Protein AF-0000000081546969 (afdb_homodimer)

Foldseek 3Di:
DPDQFQFDPALVCQVVQADPLAAEEEACLVLLQVLLVVQKQKKKWKAQQPPRDIDIGRDPCQVFHDDPVHGDHPQVVVLVVQVVVCVVVVHDGDGDDPVRMDMGMDMDGHDLVSSLVSSCCLVCVVCVLSVHDLLRYEYEAEDEAAPQQVQFAQDGWQNVVVPDDGRPCSVVSVVSCCVVRVYDYDYRHGSQLVLLQQFLVQQVVCVVPVHGSYAYEDLDQLSQQHAGWYHDQDADPVGHRPRSGIGGHDQAQWDWDADPVGAIHIGYNLVLLLCLQQNDVSGPQHLQCVFQHNDDDDRVNSRVQSVVDHAPLSSVLSSLVVLCVSPVVQWGWHQGNVRDTDIDGSQVSSFSSCVNSDRANHPPRPDTPVVVNVVRVND/DDDQFQFDPALVCQVVQADPLAAEEEACLVLLQVLLVVQKQKKKWKAQQPPRDIDIGRDPCQVFHDDPVHGDHPQVVVLVVQVVVCVVVVHDGDGDDPVRMDMGMDMDGHDLVSSLVSSVCLVVVVCVLSVHDLLRYEYEAEDEAAPQQVQFAQDGWQNVVVPDDGRPCSVVSVVSCCVPRVYDYDYRHGSQLVLLQQFLVQVVVCVVPVHGSYAYEDLDQLSQQHAGWYHDQDADPVGHRPRSGIGGHDQAQWDWDADPVGAIHIGYVLVLLLCLQQNDVSGPQHLQCVFQHNDDDDRVNSRVQSRVDHAPLSSVLSSLVVLCVSPVVQWGWHQGNVRDTDIDGSQVSSFSSCVNSDRANHPPGPDTPVVVNVVRVND

Structure (mmCIF, N/CA/C/O backbone):
data_AF-0000000081546969-model_v1
#
loop_
_entity.id
_entity.type
_entity.pdbx_description
1 polymer "5'-exonuclease"
#
loop_
_atom_site.group_PDB
_atom_site.id
_atom_site.type_symbol
_atom_site.label_atom_id
_atom_site.label_alt_id
_atom_site.label_comp_id
_atom_site.label_asym_id
_atom_site.label_entity_id
_atom_site.label_seq_id
_atom_site.pdbx_PDB_ins_code
_atom_site.Cartn_x
_atom_site.Cartn_y
_atom_site.Cartn_z
_atom_site.occupancy
_atom_site.B_iso_or_equiv
_atom_site.auth_seq_id
_atom_site.auth_comp_id
_atom_site.auth_asym_id
_atom_site.auth_atom_id
_atom_site.pdbx_PDB_model_num
ATOM 1 N N . MET A 1 1 ? -17.344 -25.406 1.047 1 39.5 1 MET A N 1
ATOM 2 C CA . MET A 1 1 ? -16.688 -24.516 0.076 1 39.5 1 MET A CA 1
ATOM 3 C C . MET A 1 1 ? -15.531 -25.234 -0.61 1 39.5 1 MET A C 1
ATOM 5 O O . MET A 1 1 ? -14.734 -25.906 0.047 1 39.5 1 MET A O 1
ATOM 9 N N . SER A 1 2 ? -15.711 -25.5 -1.858 1 52.44 2 SER A N 1
ATOM 10 C CA . SER A 1 2 ? -14.734 -26.266 -2.621 1 52.44 2 SER A CA 1
ATOM 11 C C . SER A 1 2 ? -13.328 -25.703 -2.457 1 52.44 2 SER A C 1
ATOM 13 O O . SER A 1 2 ? -13.156 -24.484 -2.395 1 52.44 2 SER A O 1
ATOM 15 N N . ARG A 1 3 ? -12.406 -26.531 -2.045 1 68.88 3 ARG A N 1
ATOM 16 C CA . ARG A 1 3 ? -11.023 -26.141 -1.777 1 68.88 3 ARG A CA 1
ATOM 17 C C . ARG A 1 3 ? -10.359 -25.594 -3.033 1 68.88 3 ARG A C 1
ATOM 19 O O . ARG A 1 3 ? -10.5 -26.156 -4.117 1 68.88 3 ARG A O 1
ATOM 26 N N . GLU A 1 4 ? -9.875 -24.391 -2.965 1 84.75 4 GLU A N 1
ATOM 27 C CA . GLU A 1 4 ? -9.148 -23.719 -4.039 1 84.75 4 GLU A CA 1
ATOM 28 C C . GLU A 1 4 ? -7.984 -24.578 -4.535 1 84.75 4 GLU A C 1
ATOM 30 O O . GLU A 1 4 ? -7.816 -24.766 -5.742 1 84.75 4 GLU A O 1
ATOM 35 N N . TYR A 1 5 ? -7.355 -25.266 -3.641 1 92.56 5 TYR A N 1
ATOM 36 C CA . TYR A 1 5 ? -6.207 -26.094 -3.967 1 92.56 5 TYR A CA 1
ATOM 37 C C . TYR A 1 5 ? -6.355 -27.484 -3.369 1 92.56 5 TYR A C 1
ATOM 39 O O . TYR A 1 5 ? -7.102 -27.688 -2.406 1 92.56 5 TYR A O 1
ATOM 47 N N . PRO A 1 6 ? -5.773 -28.516 -3.963 1 94.88 6 PRO A N 1
ATOM 48 C CA . PRO A 1 6 ? -5.871 -29.875 -3.461 1 94.88 6 PRO A CA 1
ATOM 49 C C . PRO A 1 6 ? -4.914 -30.156 -2.305 1 94.88 6 PRO A C 1
ATOM 51 O O . PRO A 1 6 ? -4.027 -31 -2.422 1 94.88 6 PRO A O 1
ATOM 54 N N . LEU A 1 7 ? -5.18 -29.531 -1.237 1 94.69 7 LEU A N 1
ATOM 55 C CA . LEU A 1 7 ? -4.344 -29.656 -0.047 1 94.69 7 LEU A CA 1
ATOM 56 C C . LEU A 1 7 ? -4.629 -30.969 0.684 1 94.69 7 LEU A C 1
ATOM 58 O O . LEU A 1 7 ? -5.777 -31.422 0.739 1 94.69 7 LEU A O 1
ATOM 62 N N . ILE A 1 8 ? -3.631 -31.531 1.214 1 95.31 8 ILE A N 1
ATOM 63 C CA . ILE A 1 8 ? -3.854 -32.719 2.035 1 95.31 8 ILE A CA 1
ATOM 64 C C . ILE A 1 8 ? -4.535 -32.312 3.342 1 95.31 8 ILE A C 1
ATOM 66 O O . ILE A 1 8 ? -4.555 -31.141 3.707 1 95.31 8 ILE A O 1
ATOM 70 N N . GLU A 1 9 ? -5.059 -33.188 4.043 1 91.69 9 GLU A N 1
ATOM 71 C CA . GLU A 1 9 ? -5.953 -32.938 5.168 1 91.69 9 GLU A CA 1
ATOM 72 C C . GLU A 1 9 ? -5.219 -32.25 6.309 1 91.69 9 GLU A C 1
ATOM 74 O O . GLU A 1 9 ? -5.762 -31.328 6.941 1 91.69 9 GLU A O 1
ATOM 79 N N . SER A 1 10 ? -4.055 -32.75 6.598 1 93.19 10 SER A N 1
ATOM 80 C CA . SER A 1 10 ? -3.244 -32.156 7.668 1 93.19 10 SER A CA 1
ATOM 81 C C . SER A 1 10 ? -1.759 -32.406 7.43 1 93.19 10 SER A C 1
ATOM 83 O O . SER A 1 10 ? -1.387 -33.281 6.652 1 93.19 10 SER A O 1
ATOM 85 N N . ILE A 1 11 ? -1.037 -31.641 8.086 1 92.81 11 ILE A N 1
ATOM 86 C CA . ILE A 1 11 ? 0.409 -31.766 7.938 1 92.81 11 ILE A CA 1
ATOM 87 C C . ILE A 1 11 ? 0.866 -33.125 8.469 1 92.81 11 ILE A C 1
ATOM 89 O O . ILE A 1 11 ? 1.842 -33.688 7.973 1 92.81 11 ILE A O 1
ATOM 93 N N . ASP A 1 12 ? 0.106 -33.719 9.359 1 90.81 12 ASP A N 1
ATOM 94 C CA . ASP A 1 12 ? 0.432 -35 9.961 1 90.81 12 ASP A CA 1
ATOM 95 C C . ASP A 1 12 ? 0.281 -36.125 8.945 1 90.81 12 ASP A C 1
ATOM 97 O O . ASP A 1 12 ? 0.892 -37.188 9.094 1 90.81 12 ASP A O 1
ATOM 101 N N . CYS A 1 13 ? -0.49 -35.844 7.945 1 93.44 13 CYS A N 1
ATOM 102 C CA . CYS A 1 13 ? -0.732 -36.875 6.922 1 93.44 13 CYS A CA 1
ATOM 103 C C . CYS A 1 13 ? 0.457 -36.969 5.977 1 93.44 13 CYS A C 1
ATOM 105 O O . CYS A 1 13 ? 0.569 -37.938 5.227 1 93.44 13 CYS A O 1
ATOM 107 N N . LEU A 1 14 ? 1.354 -36.031 6.02 1 95.94 14 LEU A N 1
ATOM 108 C CA . LEU A 1 14 ? 2.479 -36 5.09 1 95.94 14 LEU A CA 1
ATOM 109 C C . LEU A 1 14 ? 3.389 -37.219 5.301 1 95.94 14 LEU A C 1
ATOM 111 O O . LEU A 1 14 ? 3.814 -37.844 4.336 1 95.94 14 LEU A O 1
ATOM 115 N N . ALA A 1 15 ? 3.598 -37.531 6.508 1 92.88 15 ALA A N 1
ATOM 116 C CA . ALA A 1 15 ? 4.48 -38.625 6.832 1 92.88 15 ALA A CA 1
ATOM 117 C C . ALA A 1 15 ? 3.957 -39.938 6.246 1 92.88 15 ALA A C 1
ATOM 119 O O . ALA A 1 15 ? 4.738 -40.781 5.809 1 92.88 15 ALA A O 1
ATOM 120 N N . ASP A 1 16 ? 2.656 -40.031 6.191 1 94.56 16 ASP A N 1
ATOM 121 C CA . ASP A 1 16 ? 2.037 -41.25 5.684 1 94.56 16 ASP A CA 1
ATOM 122 C C . ASP A 1 16 ? 2.113 -41.312 4.16 1 94.56 16 ASP A C 1
ATOM 124 O O . ASP A 1 16 ? 2 -42.406 3.568 1 94.56 16 ASP A O 1
ATOM 128 N N . LEU A 1 17 ? 2.371 -40.219 3.584 1 96.88 17 LEU A N 1
ATOM 129 C CA . LEU A 1 17 ? 2.363 -40.125 2.129 1 96.88 17 LEU A CA 1
ATOM 130 C C . LEU A 1 17 ? 3.77 -40.281 1.566 1 96.88 17 LEU A C 1
ATOM 132 O O . LEU A 1 17 ? 3.945 -40.438 0.354 1 96.88 17 LEU A O 1
ATOM 136 N N . LEU A 1 18 ? 4.719 -40.281 2.439 1 97.19 18 LEU A N 1
ATOM 137 C CA . LEU A 1 18 ? 6.102 -40.312 1.985 1 97.19 18 LEU A CA 1
ATOM 138 C C . LEU A 1 18 ? 6.746 -41.656 2.311 1 97.19 18 LEU A C 1
ATOM 140 O O . LEU A 1 18 ? 6.496 -42.25 3.373 1 97.19 18 LEU A O 1
ATOM 144 N N . GLU A 1 19 ? 7.555 -42.156 1.317 1 96.94 19 GLU A N 1
ATOM 145 C CA . GLU A 1 19 ? 8.461 -43.25 1.646 1 96.94 19 GLU A CA 1
ATOM 146 C C . GLU A 1 19 ? 9.445 -42.844 2.742 1 96.94 19 GLU A C 1
ATOM 148 O O . GLU A 1 19 ? 9.797 -41.656 2.861 1 96.94 19 GLU A O 1
ATOM 153 N N . PRO A 1 20 ? 9.898 -43.781 3.564 1 93.06 20 PRO A N 1
ATOM 154 C CA . PRO A 1 20 ? 10.844 -43.469 4.637 1 93.06 20 PRO A CA 1
ATOM 155 C C . PRO A 1 20 ? 12.117 -42.781 4.121 1 93.06 20 PRO A C 1
ATOM 157 O O . PRO A 1 20 ? 12.727 -42 4.828 1 93.06 20 PRO A O 1
ATOM 160 N N . ASP A 1 21 ? 12.438 -43.125 2.906 1 93.62 21 ASP A N 1
ATOM 161 C CA . ASP A 1 21 ? 13.664 -42.562 2.34 1 93.62 21 ASP A CA 1
ATOM 162 C C . ASP A 1 21 ? 13.352 -41.562 1.229 1 93.62 21 ASP A C 1
ATOM 164 O O . ASP A 1 21 ? 14.164 -41.375 0.324 1 93.62 21 ASP A O 1
ATOM 168 N N . ALA A 1 22 ? 12.156 -41.031 1.272 1 96.5 22 ALA A N 1
ATOM 169 C CA . ALA A 1 22 ? 11.766 -40.062 0.248 1 96.5 22 ALA A CA 1
ATOM 170 C C . ALA A 1 22 ? 12.703 -38.875 0.234 1 96.5 22 ALA A C 1
ATOM 172 O O . ALA A 1 22 ? 13.125 -38.375 1.29 1 96.5 22 ALA A O 1
ATOM 173 N N . ILE A 1 23 ? 13.07 -38.406 -0.919 1 95.69 23 ILE A N 1
ATOM 174 C CA . ILE A 1 23 ? 13.922 -37.219 -1.083 1 95.69 23 ILE A CA 1
ATOM 175 C C . ILE A 1 23 ? 13.062 -36 -1.329 1 95.69 23 ILE A C 1
ATOM 177 O O . ILE A 1 23 ? 12.094 -36.031 -2.096 1 95.69 23 ILE A O 1
ATOM 181 N N . VAL A 1 24 ? 13.438 -34.969 -0.634 1 95.81 24 VAL A N 1
ATOM 182 C CA . VAL A 1 24 ? 12.727 -33.719 -0.795 1 95.81 24 VAL A CA 1
ATOM 183 C C . VAL A 1 24 ? 13.594 -32.719 -1.584 1 95.81 24 VAL A C 1
ATOM 185 O O . VAL A 1 24 ? 14.727 -32.438 -1.2 1 95.81 24 VAL A O 1
ATOM 188 N N . TYR A 1 25 ? 13.102 -32.281 -2.684 1 96.75 25 TYR A N 1
ATOM 189 C CA . TYR A 1 25 ? 13.797 -31.281 -3.492 1 96.75 25 TYR A CA 1
ATOM 190 C C . TYR A 1 25 ? 13.266 -29.875 -3.215 1 96.75 25 TYR A C 1
ATOM 192 O O . TYR A 1 25 ? 12.055 -29.625 -3.322 1 96.75 25 TYR A O 1
ATOM 200 N N . TYR A 1 26 ? 14.109 -29 -2.816 1 96.81 26 TYR A N 1
ATOM 201 C CA . TYR A 1 26 ? 13.75 -27.625 -2.443 1 96.81 26 TYR A CA 1
ATOM 202 C C . TYR A 1 26 ? 14.289 -26.625 -3.461 1 96.81 26 TYR A C 1
ATOM 204 O O . TYR A 1 26 ? 15.5 -26.531 -3.668 1 96.81 26 TYR A O 1
ATOM 212 N N . ASP A 1 27 ? 13.375 -25.891 -4.133 1 96.5 27 ASP A N 1
ATOM 213 C CA . ASP A 1 27 ? 13.75 -24.812 -5.031 1 96.5 27 ASP A CA 1
ATOM 214 C C . ASP A 1 27 ? 14.406 -23.672 -4.262 1 96.5 27 ASP A C 1
ATOM 216 O O . ASP A 1 27 ? 13.719 -22.828 -3.676 1 96.5 27 ASP A O 1
ATOM 220 N N . PHE A 1 28 ? 15.695 -23.531 -4.34 1 96.06 28 PHE A N 1
ATOM 221 C CA . PHE A 1 28 ? 16.438 -22.609 -3.484 1 96.06 28 PHE A CA 1
ATOM 222 C C . PHE A 1 28 ? 16.688 -21.281 -4.207 1 96.06 28 PHE A C 1
ATOM 224 O O . PHE A 1 28 ? 17.203 -20.344 -3.611 1 96.06 28 PHE A O 1
ATOM 231 N N . ASP A 1 29 ? 16.312 -21.25 -5.453 1 93.44 29 ASP A N 1
ATOM 232 C CA . ASP A 1 29 ? 16.516 -20 -6.164 1 93.44 29 ASP A CA 1
ATOM 233 C C . ASP A 1 29 ? 15.75 -18.859 -5.488 1 93.44 29 ASP A C 1
ATOM 235 O O . ASP A 1 29 ? 16.297 -17.766 -5.285 1 93.44 29 ASP A O 1
ATOM 239 N N . GLN A 1 30 ? 14.586 -19.172 -5.152 1 90.25 30 GLN A N 1
ATOM 240 C CA . GLN A 1 30 ? 13.766 -18.141 -4.531 1 90.25 30 GLN A CA 1
ATOM 241 C C . GLN A 1 30 ? 14.273 -17.797 -3.133 1 90.25 30 GLN A C 1
ATOM 243 O O . GLN A 1 30 ? 14.25 -16.641 -2.725 1 90.25 30 GLN A O 1
ATOM 248 N N . VAL A 1 31 ? 14.68 -18.797 -2.408 1 93.69 31 VAL A N 1
ATOM 249 C CA . VAL A 1 31 ? 15.203 -18.594 -1.06 1 93.69 31 VAL A CA 1
ATOM 250 C C . VAL A 1 31 ? 16.422 -17.688 -1.106 1 93.69 31 VAL A C 1
ATOM 252 O O . VAL A 1 31 ? 16.531 -16.734 -0.339 1 93.69 31 VAL A O 1
ATOM 255 N N . ALA A 1 32 ? 17.297 -18.047 -2.031 1 95.38 32 ALA A N 1
ATOM 256 C CA . ALA A 1 32 ? 18.516 -17.266 -2.184 1 95.38 32 ALA A CA 1
ATOM 257 C C . ALA A 1 32 ? 18.203 -15.812 -2.541 1 95.38 32 ALA A C 1
ATOM 259 O O . ALA A 1 32 ? 18.734 -14.883 -1.933 1 95.38 32 ALA A O 1
ATOM 260 N N . TYR A 1 33 ? 17.328 -15.672 -3.465 1 94 33 TYR A N 1
ATOM 261 C CA . TYR A 1 33 ? 16.984 -14.336 -3.938 1 94 33 TYR A CA 1
ATOM 262 C C . TYR A 1 33 ? 16.312 -13.523 -2.834 1 94 33 TYR A C 1
ATOM 264 O O . TYR A 1 33 ? 16.688 -12.375 -2.586 1 94 33 TYR A O 1
ATOM 272 N N . GLN A 1 34 ? 15.336 -14.094 -2.195 1 92.81 34 GLN A N 1
ATOM 273 C CA . GLN A 1 34 ? 14.586 -13.398 -1.15 1 92.81 34 GLN A CA 1
ATOM 274 C C . GLN A 1 34 ? 15.5 -13.008 0.008 1 92.81 34 GLN A C 1
ATOM 276 O O . GLN A 1 34 ? 15.391 -11.898 0.541 1 92.81 34 GLN A O 1
ATOM 281 N N . ALA A 1 35 ? 16.328 -13.883 0.399 1 95.25 35 ALA A N 1
ATOM 282 C CA . ALA A 1 35 ? 17.25 -13.594 1.488 1 95.25 35 ALA A CA 1
ATOM 283 C C . ALA A 1 35 ? 18.203 -12.461 1.113 1 95.25 35 ALA A C 1
ATOM 285 O O . ALA A 1 35 ? 18.391 -11.523 1.889 1 95.25 35 ALA A O 1
ATOM 286 N N . ALA A 1 36 ? 18.75 -12.562 -0.088 1 96.06 36 ALA A N 1
ATOM 287 C CA . ALA A 1 36 ? 19.688 -11.539 -0.55 1 96.06 36 ALA A CA 1
ATOM 288 C C . ALA A 1 36 ? 18.984 -10.188 -0.68 1 96.06 36 ALA A C 1
ATOM 290 O O . ALA A 1 36 ? 19.531 -9.156 -0.292 1 96.06 36 ALA A O 1
ATOM 291 N N . ALA A 1 37 ? 17.797 -10.242 -1.202 1 93.81 37 ALA A N 1
ATOM 292 C CA . ALA A 1 37 ? 17.031 -9.016 -1.408 1 93.81 37 ALA A CA 1
ATOM 293 C C . ALA A 1 37 ? 16.672 -8.367 -0.077 1 93.81 37 ALA A C 1
ATOM 295 O O . ALA A 1 37 ? 16.656 -7.141 0.04 1 93.81 37 ALA A O 1
ATOM 296 N N . SER A 1 38 ? 16.359 -9.133 0.943 1 92.81 38 SER A N 1
ATOM 297 C CA . SER A 1 38 ? 15.953 -8.617 2.252 1 92.81 38 SER A CA 1
ATOM 298 C C . SER A 1 38 ? 17.141 -8.031 3.002 1 92.81 38 SER A C 1
ATOM 300 O O . SER A 1 38 ? 16.969 -7.258 3.945 1 92.81 38 SER A O 1
ATOM 302 N N . CYS A 1 39 ? 18.281 -8.367 2.641 1 95.06 39 CYS A N 1
ATOM 303 C CA . CYS A 1 39 ? 19.5 -7.902 3.312 1 95.06 39 CYS A CA 1
ATOM 304 C C . CYS A 1 39 ? 20.203 -6.832 2.486 1 95.06 39 CYS A C 1
ATOM 306 O O . CYS A 1 39 ? 21.422 -6.84 2.369 1 95.06 39 CYS A O 1
ATOM 308 N N . GLU A 1 40 ? 19.453 -6.09 1.831 1 93.94 40 GLU A N 1
ATOM 309 C CA . GLU A 1 40 ? 19.984 -4.973 1.053 1 93.94 40 GLU A CA 1
ATOM 310 C C . GLU A 1 40 ? 19.031 -3.783 1.083 1 93.94 40 GLU A C 1
ATOM 312 O O . GLU A 1 40 ? 17.812 -3.959 1.055 1 93.94 40 GLU A O 1
ATOM 317 N N . LYS A 1 41 ? 19.547 -2.607 1.293 1 90.88 41 LYS A N 1
ATOM 318 C CA . LYS A 1 41 ? 18.781 -1.373 1.166 1 90.88 41 LYS A CA 1
ATOM 319 C C . LYS A 1 41 ? 18.969 -0.745 -0.211 1 90.88 41 LYS A C 1
ATOM 321 O O . LYS A 1 41 ? 20.094 -0.576 -0.671 1 90.88 41 LYS A O 1
ATOM 326 N N . ARG A 1 42 ? 17.812 -0.524 -0.887 1 92.5 42 ARG A N 1
ATOM 327 C CA . ARG A 1 42 ? 17.859 0.095 -2.207 1 92.5 42 ARG A CA 1
ATOM 328 C C . ARG A 1 42 ? 17.297 1.509 -2.168 1 92.5 42 ARG A C 1
ATOM 330 O O . ARG A 1 42 ? 16.234 1.742 -1.575 1 92.5 42 ARG A O 1
ATOM 337 N N . THR A 1 43 ? 18.016 2.43 -2.631 1 93.81 43 THR A N 1
ATOM 338 C CA . THR A 1 43 ? 17.594 3.814 -2.793 1 93.81 43 THR A CA 1
ATOM 339 C C . THR A 1 43 ? 18.047 4.371 -4.137 1 93.81 43 THR A C 1
ATOM 341 O O . THR A 1 43 ? 18.75 3.691 -4.883 1 93.81 43 THR A O 1
ATOM 344 N N . ILE A 1 44 ? 17.578 5.496 -4.523 1 95 44 ILE A N 1
ATOM 345 C CA . ILE A 1 44 ? 18.047 6.141 -5.746 1 95 44 ILE A CA 1
ATOM 346 C C . ILE A 1 44 ? 18.484 7.57 -5.438 1 95 44 ILE A C 1
ATOM 348 O O . ILE A 1 44 ? 17.891 8.234 -4.586 1 95 44 ILE A O 1
ATOM 352 N N . GLU A 1 45 ? 19.5 7.98 -6.016 1 96.31 45 GLU A N 1
ATOM 353 C CA . GLU A 1 45 ? 19.953 9.367 -5.996 1 96.31 45 GLU A CA 1
ATOM 354 C C . GLU A 1 45 ? 19.625 10.078 -7.305 1 96.31 45 GLU A C 1
ATOM 356 O O . GLU A 1 45 ? 20.031 9.633 -8.383 1 96.31 45 GLU A O 1
ATOM 361 N N . VAL A 1 46 ? 18.859 11.062 -7.18 1 96.62 46 VAL A N 1
ATOM 362 C CA . VAL A 1 46 ? 18.422 11.812 -8.359 1 96.62 46 VAL A CA 1
ATOM 363 C C . VAL A 1 46 ? 19.156 13.148 -8.422 1 96.62 46 VAL A C 1
ATOM 365 O O . VAL A 1 46 ? 19.188 13.898 -7.445 1 96.62 46 VAL A O 1
ATOM 368 N N . THR A 1 47 ? 19.781 13.438 -9.562 1 97.38 47 THR A N 1
ATOM 369 C CA . THR A 1 47 ? 20.531 14.664 -9.766 1 97.38 47 THR A CA 1
ATOM 370 C C . THR A 1 47 ? 19.906 15.516 -10.867 1 97.38 47 THR A C 1
ATOM 372 O O . THR A 1 47 ? 19.703 15.031 -11.984 1 97.38 47 THR A O 1
ATOM 375 N N . HIS A 1 48 ? 19.547 16.719 -10.516 1 96.94 48 HIS A N 1
ATOM 376 C CA . HIS A 1 48 ? 19.078 17.656 -11.531 1 96.94 48 HIS A CA 1
ATOM 377 C C . HIS A 1 48 ? 20.234 18.094 -12.438 1 96.94 48 HIS A C 1
ATOM 379 O O . HIS A 1 48 ? 21.203 18.703 -11.977 1 96.94 48 HIS A O 1
ATOM 385 N N . LYS A 1 49 ? 20.109 17.859 -13.688 1 96.44 49 LYS A N 1
ATOM 386 C CA . LYS A 1 49 ? 21.203 18.062 -14.625 1 96.44 49 LYS A CA 1
ATOM 387 C C . LYS A 1 49 ? 21.625 19.516 -14.672 1 96.44 49 LYS A C 1
ATOM 389 O O . LYS A 1 49 ? 22.828 19.828 -14.695 1 96.44 49 LYS A O 1
ATOM 394 N N . ALA A 1 50 ? 20.703 20.453 -14.633 1 95.44 50 ALA A N 1
ATOM 395 C CA . ALA A 1 50 ? 20.984 21.875 -14.812 1 95.44 50 ALA A CA 1
ATOM 396 C C . ALA A 1 50 ? 21.641 22.469 -13.562 1 95.44 50 ALA A C 1
ATOM 398 O O . ALA A 1 50 ? 22.641 23.188 -13.664 1 95.44 50 ALA A O 1
ATOM 399 N N . SER A 1 51 ? 21.219 22.156 -12.336 1 94.44 51 SER A N 1
ATOM 400 C CA . SER A 1 51 ? 21.688 22.797 -11.109 1 94.44 51 SER A CA 1
ATOM 401 C C . SER A 1 51 ? 22.719 21.922 -10.406 1 94.44 51 SER A C 1
ATOM 403 O O . SER A 1 51 ? 23.5 22.422 -9.578 1 94.44 51 SER A O 1
ATOM 405 N N . GLY A 1 52 ? 22.656 20.609 -10.672 1 94.56 52 GLY A N 1
ATOM 406 C CA . GLY A 1 52 ? 23.578 19.703 -10.008 1 94.56 52 GLY A CA 1
ATOM 407 C C . GLY A 1 52 ? 23.109 19.266 -8.633 1 94.56 52 GLY A C 1
ATOM 408 O O . GLY A 1 52 ? 23.766 18.469 -7.965 1 94.56 52 GLY A O 1
ATOM 409 N N . ARG A 1 53 ? 22 19.812 -8.219 1 94.06 53 ARG A N 1
ATOM 410 C CA . ARG A 1 53 ? 21.484 19.453 -6.906 1 94.06 53 ARG A CA 1
ATOM 411 C C . ARG A 1 53 ? 21.047 17.984 -6.867 1 94.06 53 ARG A C 1
ATOM 413 O O . ARG A 1 53 ? 20.484 17.469 -7.84 1 94.06 53 ARG A O 1
ATOM 420 N N . LYS A 1 54 ? 21.359 17.344 -5.727 1 95.31 54 LYS A N 1
ATOM 421 C CA . LYS A 1 54 ? 21.062 15.922 -5.551 1 95.31 54 LYS A CA 1
ATOM 422 C C . LYS A 1 54 ? 20.031 15.711 -4.453 1 95.31 54 LYS A C 1
ATOM 424 O O . LYS A 1 54 ? 19.969 16.484 -3.494 1 95.31 54 LYS A O 1
ATOM 429 N N . LYS A 1 55 ? 19.25 14.727 -4.672 1 94 55 LYS A N 1
ATOM 430 C CA . LYS A 1 55 ? 18.25 14.328 -3.68 1 94 55 LYS A CA 1
ATOM 431 C C . LYS A 1 55 ? 18.078 12.812 -3.646 1 94 55 LYS A C 1
ATOM 433 O O . LYS A 1 55 ? 18.156 12.156 -4.684 1 94 55 LYS A O 1
ATOM 438 N N . MET A 1 56 ? 17.812 12.234 -2.461 1 94.19 56 MET A N 1
ATOM 439 C CA . MET A 1 56 ? 17.656 10.789 -2.277 1 94.19 56 MET A CA 1
ATOM 440 C C . MET A 1 56 ? 16.188 10.406 -2.195 1 94.19 56 MET A C 1
ATOM 442 O O . MET A 1 56 ? 15.391 11.117 -1.581 1 94.19 56 MET A O 1
ATOM 446 N N . PHE A 1 57 ? 15.82 9.312 -2.938 1 94.06 57 PHE A N 1
ATOM 447 C CA . PHE A 1 57 ? 14.484 8.734 -2.852 1 94.06 57 PHE A CA 1
ATOM 448 C C . PHE A 1 57 ? 14.562 7.234 -2.596 1 94.06 57 PHE A C 1
ATOM 450 O O . PHE A 1 57 ? 15.586 6.605 -2.871 1 94.06 57 PHE A O 1
ATOM 457 N N . LYS A 1 58 ? 13.508 6.711 -2.062 1 90.5 58 LYS A N 1
ATOM 458 C CA . LYS A 1 58 ? 13.453 5.27 -1.831 1 90.5 58 LYS A CA 1
ATOM 459 C C . LYS A 1 58 ? 13.242 4.512 -3.139 1 90.5 58 LYS A C 1
ATOM 461 O O . LYS A 1 58 ? 13.859 3.465 -3.359 1 90.5 58 LYS A O 1
ATOM 466 N N . THR A 1 59 ? 12.328 5.004 -3.986 1 91.94 59 THR A N 1
ATOM 467 C CA . THR A 1 59 ? 11.977 4.328 -5.23 1 91.94 59 THR A CA 1
ATOM 468 C C . THR A 1 59 ? 11.812 5.332 -6.363 1 91.94 59 THR A C 1
ATOM 470 O O . THR A 1 59 ? 11.719 6.539 -6.125 1 91.94 59 THR A O 1
ATOM 473 N N . ARG A 1 60 ? 11.836 4.824 -7.578 1 91.5 60 ARG A N 1
ATOM 474 C CA . ARG A 1 60 ? 11.57 5.652 -8.75 1 91.5 60 ARG A CA 1
ATOM 475 C C . ARG A 1 60 ? 10.133 6.164 -8.742 1 91.5 60 ARG A C 1
ATOM 477 O O . ARG A 1 60 ? 9.859 7.266 -9.227 1 91.5 60 ARG A O 1
ATOM 484 N N . THR A 1 61 ? 9.281 5.352 -8.117 1 92.62 61 THR A N 1
ATOM 485 C CA . THR A 1 61 ? 7.883 5.75 -8 1 92.62 61 THR A CA 1
ATOM 486 C C . THR A 1 61 ? 7.742 6.98 -7.109 1 92.62 61 THR A C 1
ATOM 488 O O . THR A 1 61 ? 6.941 7.871 -7.395 1 92.62 61 THR A O 1
ATOM 491 N N . GLU A 1 62 ? 8.469 7.02 -6.016 1 92.75 62 GLU A N 1
ATOM 492 C CA . GLU A 1 62 ? 8.453 8.18 -5.129 1 92.75 62 GLU A CA 1
ATOM 493 C C . GLU A 1 62 ? 8.945 9.43 -5.848 1 92.75 62 GLU A C 1
ATOM 495 O O . GLU A 1 62 ? 8.43 10.523 -5.633 1 92.75 62 GLU A O 1
ATOM 500 N N . PHE A 1 63 ? 9.922 9.258 -6.742 1 93.81 63 PHE A N 1
ATOM 501 C CA . PHE A 1 63 ? 10.555 10.367 -7.453 1 93.81 63 PHE A CA 1
ATOM 502 C C . PHE A 1 63 ? 9.633 10.906 -8.539 1 93.81 63 PHE A C 1
ATOM 504 O O . PHE A 1 63 ? 9.258 12.086 -8.508 1 93.81 63 PHE A O 1
ATOM 511 N N . TRP A 1 64 ? 9.031 10.016 -9.391 1 92.62 64 TRP A N 1
ATOM 512 C CA . TRP A 1 64 ? 8.328 10.57 -10.539 1 92.62 64 TRP A CA 1
ATOM 513 C C . TRP A 1 64 ? 6.969 9.898 -10.719 1 92.62 64 TRP A C 1
ATOM 515 O O . TRP A 1 64 ? 6.25 10.188 -11.68 1 92.62 64 TRP A O 1
ATOM 525 N N . GLY A 1 65 ? 6.637 9.039 -9.938 1 89.06 65 GLY A N 1
ATOM 526 C CA . GLY A 1 65 ? 5.309 8.453 -9.977 1 89.06 65 GLY A CA 1
ATOM 527 C C . GLY A 1 65 ? 5.281 7.078 -10.609 1 89.06 65 GLY A C 1
ATOM 528 O O . GLY A 1 65 ? 6.301 6.594 -11.102 1 89.06 65 GLY A O 1
ATOM 529 N N . ARG A 1 66 ? 4.129 6.465 -10.633 1 83.44 66 ARG A N 1
ATOM 530 C CA . ARG A 1 66 ? 3.93 5.078 -11.031 1 83.44 66 ARG A CA 1
ATOM 531 C C . ARG A 1 66 ? 3.812 4.957 -12.547 1 83.44 66 ARG A C 1
ATOM 533 O O . ARG A 1 66 ? 4.277 3.975 -13.133 1 83.44 66 ARG A O 1
ATOM 540 N N . GLN A 1 67 ? 3.283 6.074 -13.102 1 80.38 67 GLN A N 1
ATOM 541 C CA . GLN A 1 67 ? 2.982 5.996 -14.523 1 80.38 67 GLN A CA 1
ATOM 542 C C . GLN A 1 67 ? 4.203 6.355 -15.367 1 80.38 67 GLN A C 1
ATOM 544 O O . GLN A 1 67 ? 4.961 7.262 -15.016 1 80.38 67 GLN A O 1
ATOM 549 N N . LYS A 1 68 ? 4.328 5.676 -16.5 1 73.06 68 LYS A N 1
ATOM 550 C CA . LYS A 1 68 ? 5.473 5.867 -17.391 1 73.06 68 LYS A CA 1
ATOM 551 C C . LYS A 1 68 ? 5.363 7.18 -18.156 1 73.06 68 LYS A C 1
ATOM 553 O O . LYS A 1 68 ? 6.363 7.859 -18.391 1 73.06 68 LYS A O 1
ATOM 558 N N . ASN A 1 69 ? 4.129 7.5 -18.438 1 80.62 69 ASN A N 1
ATOM 559 C CA . ASN A 1 69 ? 3.986 8.625 -19.359 1 80.62 69 ASN A CA 1
ATOM 560 C C . ASN A 1 69 ? 3.463 9.867 -18.641 1 80.62 69 ASN A C 1
ATOM 562 O O . ASN A 1 69 ? 3.334 10.93 -19.25 1 80.62 69 ASN A O 1
ATOM 566 N N . THR A 1 70 ? 3.141 9.711 -17.406 1 85.31 70 THR A N 1
ATOM 567 C CA . THR A 1 70 ? 2.613 10.844 -16.656 1 85.31 70 THR A CA 1
ATOM 568 C C . THR A 1 70 ? 3.494 11.148 -15.445 1 85.31 70 THR A C 1
ATOM 570 O O . THR A 1 70 ? 3.844 10.25 -14.68 1 85.31 70 THR A O 1
ATOM 573 N N . VAL A 1 71 ? 3.828 12.422 -15.391 1 87.75 71 VAL A N 1
ATOM 574 C CA . VAL A 1 71 ? 4.68 12.844 -14.281 1 87.75 71 VAL A CA 1
ATOM 575 C C . VAL A 1 71 ? 3.893 12.781 -12.977 1 87.75 71 VAL A C 1
ATOM 577 O O . VAL A 1 71 ? 2.779 13.305 -12.891 1 87.75 71 VAL A O 1
ATOM 580 N N . GLY A 1 72 ? 4.395 12.086 -12.055 1 91.75 72 GLY A N 1
ATOM 581 C CA . GLY A 1 72 ? 3.82 11.977 -10.727 1 91.75 72 GLY A CA 1
ATOM 582 C C . GLY A 1 72 ? 4.855 12.062 -9.617 1 91.75 72 GLY A C 1
ATOM 583 O O . GLY A 1 72 ? 5.941 12.609 -9.82 1 91.75 72 GLY A O 1
ATOM 584 N N . GLY A 1 73 ? 4.492 11.711 -8.383 1 92.19 73 GLY A N 1
ATOM 585 C CA . GLY A 1 73 ? 5.418 11.648 -7.262 1 92.19 73 GLY A CA 1
ATOM 586 C C . GLY A 1 73 ? 5.945 13.016 -6.852 1 92.19 73 GLY A C 1
ATOM 587 O O . GLY A 1 73 ? 5.207 14 -6.883 1 92.19 73 GLY A O 1
ATOM 588 N N . TRP A 1 74 ? 7.125 13.016 -6.387 1 94.19 74 TRP A N 1
ATOM 589 C CA . TRP A 1 74 ? 7.793 14.227 -5.934 1 94.19 74 TRP A CA 1
ATOM 590 C C . TRP A 1 74 ? 7.926 15.234 -7.074 1 94.19 74 TRP A C 1
ATOM 592 O O . TRP A 1 74 ? 7.75 16.438 -6.871 1 94.19 74 TRP A O 1
ATOM 602 N N . LEU A 1 75 ? 8.211 14.781 -8.273 1 95.12 75 LEU A N 1
ATOM 603 C CA . LEU A 1 75 ? 8.438 15.648 -9.422 1 95.12 75 LEU A CA 1
ATOM 604 C C . LEU A 1 75 ? 7.184 16.453 -9.758 1 95.12 75 LEU A C 1
ATOM 606 O O . LEU A 1 75 ? 7.266 17.641 -10.07 1 95.12 75 LEU A O 1
ATOM 610 N N . LYS A 1 76 ? 6.102 15.805 -9.727 1 94.38 76 LYS A N 1
ATOM 611 C CA . LYS A 1 76 ? 4.848 16.516 -9.977 1 94.38 76 LYS A CA 1
ATOM 612 C C . LYS A 1 76 ? 4.609 17.594 -8.93 1 94.38 76 LYS A C 1
ATOM 614 O O . LYS A 1 76 ? 4.23 18.719 -9.273 1 94.38 76 LYS A O 1
ATOM 619 N N . ALA A 1 77 ? 4.723 17.234 -7.727 1 93.62 77 ALA A N 1
ATOM 620 C CA . ALA A 1 77 ? 4.535 18.188 -6.641 1 93.62 77 ALA A CA 1
ATOM 621 C C . ALA A 1 77 ? 5.484 19.375 -6.789 1 93.62 77 ALA A C 1
ATOM 623 O O . ALA A 1 77 ? 5.07 20.531 -6.629 1 93.62 77 ALA A O 1
ATOM 624 N N . GLU A 1 78 ? 6.715 19.125 -7.09 1 93.56 78 GLU A N 1
ATOM 625 C CA . GLU A 1 78 ? 7.715 20.172 -7.258 1 93.56 78 GLU A CA 1
ATOM 626 C C . GLU A 1 78 ? 7.367 21.078 -8.438 1 93.56 78 GLU A C 1
ATOM 628 O O . GLU A 1 78 ? 7.527 22.297 -8.352 1 93.56 78 GLU A O 1
ATOM 633 N N . ASN A 1 79 ? 6.926 20.453 -9.5 1 95.06 79 ASN A N 1
ATOM 634 C CA . ASN A 1 79 ? 6.5 21.25 -10.641 1 95.06 79 ASN A CA 1
ATOM 635 C C . ASN A 1 79 ? 5.336 22.172 -10.281 1 95.06 79 ASN A C 1
ATOM 637 O O . ASN A 1 79 ? 5.293 23.328 -10.719 1 95.06 79 ASN A O 1
ATOM 641 N N . THR A 1 80 ? 4.43 21.656 -9.531 1 93.75 80 THR A N 1
ATOM 642 C CA . THR A 1 80 ? 3.295 22.453 -9.094 1 93.75 80 THR A CA 1
ATOM 643 C C . THR A 1 80 ? 3.76 23.625 -8.234 1 93.75 80 THR A C 1
ATOM 645 O O . THR A 1 80 ? 3.299 24.766 -8.422 1 93.75 80 THR A O 1
ATOM 648 N N . ASN A 1 81 ? 4.574 23.391 -7.332 1 95.19 81 ASN A N 1
ATOM 649 C CA . ASN A 1 81 ? 5.125 24.438 -6.48 1 95.19 81 ASN A CA 1
ATOM 650 C C . ASN A 1 81 ? 5.863 25.5 -7.297 1 95.19 81 ASN A C 1
ATOM 652 O O . ASN A 1 81 ? 5.684 26.703 -7.078 1 95.19 81 ASN A O 1
ATOM 656 N N . ARG A 1 82 ? 6.637 25.047 -8.258 1 94.38 82 ARG A N 1
ATOM 657 C CA . ARG A 1 82 ? 7.395 25.953 -9.109 1 94.38 82 ARG A CA 1
ATOM 658 C C . ARG A 1 82 ? 6.465 26.781 -9.984 1 94.38 82 ARG A C 1
ATOM 660 O O . ARG A 1 82 ? 6.719 27.969 -10.234 1 94.38 82 ARG A O 1
ATOM 667 N N . GLU A 1 83 ? 5.484 26.094 -10.469 1 95.44 83 GLU A N 1
ATOM 668 C CA . GLU A 1 83 ? 4.52 26.797 -11.297 1 95.44 83 GLU A CA 1
ATOM 669 C C . GLU A 1 83 ? 3.881 27.953 -10.523 1 95.44 83 GLU A C 1
ATOM 671 O O . GLU A 1 83 ? 3.771 29.078 -11.047 1 95.44 83 GLU A O 1
ATOM 676 N N . ALA A 1 84 ? 3.443 27.672 -9.352 1 93.94 84 ALA A N 1
ATOM 677 C CA . ALA A 1 84 ? 2.836 28.703 -8.508 1 93.94 84 ALA A CA 1
ATOM 678 C C . ALA A 1 84 ? 3.816 29.844 -8.234 1 93.94 84 ALA A C 1
ATOM 680 O O . ALA A 1 84 ? 3.439 31.016 -8.258 1 93.94 84 ALA A O 1
ATOM 681 N N . ALA A 1 85 ? 5.008 29.531 -7.957 1 92.88 85 ALA A N 1
ATOM 682 C CA . ALA A 1 85 ? 6.035 30.531 -7.691 1 92.88 85 ALA A CA 1
ATOM 683 C C . ALA A 1 85 ? 6.293 31.406 -8.922 1 92.88 85 ALA A C 1
ATOM 685 O O . ALA A 1 85 ? 6.461 32.625 -8.812 1 92.88 85 ALA A O 1
ATOM 686 N N . CYS A 1 86 ? 6.355 30.766 -10.086 1 94.75 86 CYS A N 1
ATOM 687 C CA . CYS A 1 86 ? 6.57 31.5 -11.328 1 94.75 86 CYS A CA 1
ATOM 688 C C . CYS A 1 86 ? 5.414 32.469 -11.609 1 94.75 86 CYS A C 1
ATOM 690 O O . CYS A 1 86 ? 5.629 33.594 -12.008 1 94.75 86 CYS A O 1
ATOM 692 N N . LYS A 1 87 ? 4.27 31.938 -11.422 1 93.62 87 LYS A N 1
ATOM 693 C CA . LYS A 1 87 ? 3.096 32.781 -11.625 1 93.62 87 LYS A CA 1
ATOM 694 C C . LYS A 1 87 ? 3.131 34 -10.711 1 93.62 87 LYS A C 1
ATOM 696 O O . LYS A 1 87 ? 2.859 35.125 -11.156 1 93.62 87 LYS A O 1
ATOM 701 N N . LYS A 1 88 ? 3.42 33.812 -9.477 1 93 88 LYS A N 1
ATOM 702 C CA . LYS A 1 88 ? 3.5 34.906 -8.508 1 93 88 LYS A CA 1
ATOM 703 C C . LYS A 1 88 ? 4.555 35.906 -8.906 1 93 88 LYS A C 1
ATOM 705 O O . LYS A 1 88 ? 4.359 37.125 -8.727 1 93 88 LYS A O 1
ATOM 710 N N . ALA A 1 89 ? 5.621 35.438 -9.531 1 93.56 89 ALA A N 1
ATOM 711 C CA . ALA A 1 89 ? 6.73 36.281 -9.922 1 93.56 89 ALA A CA 1
ATOM 712 C C . ALA A 1 89 ? 6.523 36.844 -11.328 1 93.56 89 ALA A C 1
ATOM 714 O O . ALA A 1 89 ? 7.328 37.656 -11.805 1 93.56 89 ALA A O 1
ATOM 715 N N . GLY A 1 90 ? 5.496 36.438 -12.008 1 93.19 90 GLY A N 1
ATOM 716 C CA . GLY A 1 90 ? 5.223 36.906 -13.367 1 93.19 90 GLY A CA 1
ATOM 717 C C . GLY A 1 90 ? 6.176 36.312 -14.391 1 93.19 90 GLY A C 1
ATOM 718 O O . GLY A 1 90 ? 6.523 36.969 -15.367 1 93.19 90 GLY A O 1
ATOM 719 N N . LYS A 1 91 ? 6.727 35.188 -14.172 1 94.44 91 LYS A N 1
ATOM 720 C CA . LYS A 1 91 ? 7.668 34.531 -15.07 1 94.44 91 LYS A CA 1
ATOM 721 C C . LYS A 1 91 ? 7.012 33.344 -15.781 1 94.44 91 LYS A C 1
ATOM 723 O O . LYS A 1 91 ? 5.973 32.844 -15.344 1 94.44 91 LYS A O 1
ATOM 728 N N . GLU A 1 92 ? 7.594 33 -16.828 1 95.31 92 GLU A N 1
ATOM 729 C CA . GLU A 1 92 ? 7.129 31.812 -17.547 1 95.31 92 GLU A CA 1
ATOM 730 C C . GLU A 1 92 ? 7.57 30.531 -16.844 1 95.31 92 GLU A C 1
ATOM 732 O O . GLU A 1 92 ? 8.688 30.453 -16.328 1 95.31 92 GLU A O 1
ATOM 737 N N . PHE A 1 93 ? 6.711 29.547 -16.844 1 95.38 93 PHE A N 1
ATOM 738 C CA . PHE A 1 93 ? 6.992 28.281 -16.172 1 95.38 93 PHE A CA 1
ATOM 739 C C . PHE A 1 93 ? 7.242 27.172 -17.188 1 95.38 93 PHE A C 1
ATOM 741 O O . PHE A 1 93 ? 6.43 26.953 -18.094 1 95.38 93 PHE A O 1
ATOM 748 N N . ILE A 1 94 ? 8.383 26.516 -17.047 1 95.12 94 ILE A N 1
ATOM 749 C CA . ILE A 1 94 ? 8.711 25.312 -17.812 1 95.12 94 ILE A CA 1
ATOM 750 C C . ILE A 1 94 ? 8.812 24.109 -16.891 1 95.12 94 ILE A C 1
ATOM 752 O O . ILE A 1 94 ? 9.719 24.031 -16.062 1 95.12 94 ILE A O 1
ATOM 756 N N . PRO A 1 95 ? 7.934 23.141 -17.047 1 95.31 95 PRO A N 1
ATOM 757 C CA . PRO A 1 95 ? 7.957 22 -16.125 1 95.31 95 PRO A CA 1
ATOM 758 C C . PRO A 1 95 ? 9.18 21.109 -16.344 1 95.31 95 PRO A C 1
ATOM 760 O O . PRO A 1 95 ? 9.648 20.953 -17.469 1 95.31 95 PRO A O 1
ATOM 763 N N . TRP A 1 96 ? 9.656 20.547 -15.211 1 94.25 96 TRP A N 1
ATOM 764 C CA . TRP A 1 96 ? 10.711 19.547 -15.297 1 94.25 96 TRP A CA 1
ATOM 765 C C . TRP A 1 96 ? 10.148 18.219 -15.781 1 94.25 96 TRP A C 1
ATOM 767 O O . TRP A 1 96 ? 8.984 17.891 -15.523 1 94.25 96 TRP A O 1
ATOM 777 N N . THR A 1 97 ? 10.922 17.531 -16.5 1 93.38 97 THR A N 1
ATOM 778 C CA . THR A 1 97 ? 10.617 16.172 -16.922 1 93.38 97 THR A CA 1
ATOM 779 C C . THR A 1 97 ? 11.664 15.195 -16.391 1 93.38 97 THR A C 1
ATOM 781 O O . THR A 1 97 ? 12.648 15.609 -15.773 1 93.38 97 THR A O 1
ATOM 784 N N . ARG A 1 98 ? 11.383 13.938 -16.609 1 91.62 98 ARG A N 1
ATOM 785 C CA . ARG A 1 98 ? 12.305 12.898 -16.156 1 91.62 98 ARG A CA 1
ATOM 786 C C . ARG A 1 98 ? 13.672 13.07 -16.797 1 91.62 98 ARG A C 1
ATOM 788 O O . ARG A 1 98 ? 14.695 12.781 -16.172 1 91.62 98 ARG A O 1
ATOM 795 N N . GLU A 1 99 ? 13.711 13.594 -18.016 1 93.19 99 GLU A N 1
ATOM 796 C CA . GLU A 1 99 ? 14.938 13.734 -18.797 1 93.19 99 GLU A CA 1
ATOM 797 C C . GLU A 1 99 ? 15.844 14.805 -18.203 1 93.19 99 GLU A C 1
ATOM 799 O O . GLU A 1 99 ? 17.031 14.867 -18.516 1 93.19 99 GLU A O 1
ATOM 804 N N . ASP A 1 100 ? 15.312 15.562 -17.375 1 96 100 ASP A N 1
ATOM 805 C CA . ASP A 1 100 ? 16.094 16.641 -16.766 1 96 100 ASP A CA 1
ATOM 806 C C . ASP A 1 100 ? 16.906 16.125 -15.586 1 96 100 ASP A C 1
ATOM 808 O O . ASP A 1 100 ? 17.688 16.875 -14.992 1 96 100 ASP A O 1
ATOM 812 N N . PHE A 1 101 ? 16.766 14.844 -15.289 1 96.5 101 PHE A N 1
ATOM 813 C CA . PHE A 1 101 ? 17.406 14.305 -14.094 1 96.5 101 PHE A CA 1
ATOM 814 C C . PHE A 1 101 ? 18.219 13.062 -14.43 1 96.5 101 PHE A C 1
ATOM 816 O O . PHE A 1 101 ? 17.859 12.297 -15.328 1 96.5 101 PHE A O 1
ATOM 823 N N . ASP A 1 102 ? 19.281 12.867 -13.766 1 96.75 102 ASP A N 1
ATOM 824 C CA . ASP A 1 102 ? 20.016 11.609 -13.758 1 96.75 102 ASP A CA 1
ATOM 825 C C . ASP A 1 102 ? 19.688 10.781 -12.516 1 96.75 102 ASP A C 1
ATOM 827 O O . ASP A 1 102 ? 19.641 11.312 -11.406 1 96.75 102 ASP A O 1
ATOM 831 N N . VAL A 1 103 ? 19.391 9.57 -12.805 1 95.12 103 VAL A N 1
ATOM 832 C CA . VAL A 1 103 ? 19.016 8.703 -11.695 1 95.12 103 VAL A CA 1
ATOM 833 C C . VAL A 1 103 ? 20.094 7.648 -11.469 1 95.12 103 VAL A C 1
ATOM 835 O O . VAL A 1 103 ? 20.469 6.926 -12.398 1 95.12 103 VAL A O 1
ATOM 838 N N . LEU A 1 104 ? 20.656 7.613 -10.289 1 94.75 104 LEU A N 1
ATOM 839 C CA . LEU A 1 104 ? 21.656 6.625 -9.906 1 94.75 104 LEU A CA 1
ATOM 840 C C . LEU A 1 104 ? 21.094 5.652 -8.875 1 94.75 104 LEU A C 1
ATOM 842 O O . LEU A 1 104 ? 20.625 6.07 -7.809 1 94.75 104 LEU A O 1
ATOM 846 N N . ASP A 1 105 ? 21.078 4.352 -9.219 1 94.06 105 ASP A N 1
ATOM 847 C CA . ASP A 1 105 ? 20.641 3.322 -8.281 1 94.06 105 ASP A CA 1
ATOM 848 C C . ASP A 1 105 ? 21.719 3.039 -7.238 1 94.06 105 ASP A C 1
ATOM 850 O O . ASP A 1 105 ? 22.891 2.871 -7.586 1 94.06 105 ASP A O 1
ATOM 854 N N . ILE A 1 106 ? 21.312 3.047 -6.012 1 94.62 106 ILE A N 1
ATOM 855 C CA . ILE A 1 106 ? 22.25 2.795 -4.926 1 94.62 106 ILE A CA 1
ATOM 856 C C . ILE A 1 106 ? 21.828 1.542 -4.16 1 94.62 106 ILE A C 1
ATOM 858 O O . ILE A 1 106 ? 20.703 1.448 -3.682 1 94.62 106 ILE A O 1
ATOM 862 N N . GLN A 1 107 ? 22.656 0.571 -4.07 1 93.94 107 GLN A N 1
ATOM 863 C CA . GLN A 1 107 ? 22.453 -0.646 -3.285 1 93.94 107 GLN A CA 1
ATOM 864 C C . GLN A 1 107 ? 23.453 -0.72 -2.129 1 93.94 107 GLN A C 1
ATOM 866 O O . GLN A 1 107 ? 24.656 -0.6 -2.334 1 93.94 107 GLN A O 1
ATOM 871 N N . THR A 1 108 ? 22.953 -0.833 -0.948 1 94.12 108 THR A N 1
ATOM 872 C CA . THR A 1 108 ? 23.797 -0.986 0.24 1 94.12 108 THR A CA 1
ATOM 873 C C . THR A 1 108 ? 23.531 -2.328 0.916 1 94.12 108 THR A C 1
ATOM 875 O O . THR A 1 108 ? 22.469 -2.523 1.531 1 94.12 108 THR A O 1
ATOM 878 N N . PRO A 1 109 ? 24.469 -3.248 0.806 1 94 109 PRO A N 1
ATOM 879 C CA . PRO A 1 109 ? 24.25 -4.574 1.382 1 94 109 PRO A CA 1
ATOM 880 C C . PRO A 1 109 ? 24.469 -4.609 2.893 1 94 109 PRO A C 1
ATOM 882 O O . PRO A 1 109 ? 25.281 -3.842 3.418 1 94 109 PRO A O 1
ATOM 885 N N . ASP A 1 110 ? 23.766 -5.398 3.547 1 94.44 110 ASP A N 1
ATOM 886 C CA . ASP A 1 110 ? 24.062 -5.781 4.926 1 94.44 110 ASP A CA 1
ATOM 887 C C . ASP A 1 110 ? 25.281 -6.707 4.988 1 94.44 110 ASP A C 1
ATOM 889 O O . ASP A 1 110 ? 25.75 -7.188 3.959 1 94.44 110 ASP A O 1
ATOM 893 N N . PRO A 1 111 ? 25.734 -6.816 6.242 1 95.88 111 PRO A N 1
ATOM 894 C CA . PRO A 1 111 ? 26.75 -7.855 6.379 1 95.88 111 PRO A CA 1
ATOM 895 C C . PRO A 1 111 ? 26.297 -9.211 5.863 1 95.88 111 PRO A C 1
ATOM 897 O O . PRO A 1 111 ? 25.141 -9.594 6.07 1 95.88 111 PRO A O 1
ATOM 900 N N . VAL A 1 112 ? 27.219 -9.945 5.129 1 96.31 112 VAL A N 1
ATOM 901 C CA . VAL A 1 112 ? 26.891 -11.203 4.465 1 96.31 112 VAL A CA 1
ATOM 902 C C . VAL A 1 112 ? 26.344 -12.195 5.484 1 96.31 112 VAL A C 1
ATOM 904 O O . VAL A 1 112 ? 25.469 -13.008 5.168 1 96.31 112 VAL A O 1
ATOM 907 N N . GLU A 1 113 ? 26.75 -12.086 6.746 1 95.81 113 GLU A N 1
ATOM 908 C CA . GLU A 1 113 ? 26.312 -13 7.801 1 95.81 113 GLU A CA 1
ATOM 909 C C . GLU A 1 113 ? 24.812 -12.906 8.031 1 95.81 113 GLU A C 1
ATOM 911 O O . GLU A 1 113 ? 24.172 -13.906 8.352 1 95.81 113 GLU A O 1
ATOM 916 N N . ASN A 1 114 ? 24.281 -11.781 7.855 1 96.5 114 ASN A N 1
ATOM 917 C CA . ASN A 1 114 ? 22.844 -11.602 8.008 1 96.5 114 ASN A CA 1
ATOM 918 C C . ASN A 1 114 ? 22.062 -12.352 6.926 1 96.5 114 ASN A C 1
ATOM 920 O O . ASN A 1 114 ? 21.031 -12.969 7.211 1 96.5 114 ASN A O 1
ATOM 924 N N . CYS A 1 115 ? 22.578 -12.266 5.754 1 96.44 115 CYS A N 1
ATOM 925 C CA . CYS A 1 115 ? 21.969 -12.961 4.633 1 96.44 115 CYS A CA 1
ATOM 926 C C . CYS A 1 115 ? 22 -14.469 4.836 1 96.44 115 CYS A C 1
ATOM 928 O O . CYS A 1 115 ? 20.984 -15.156 4.656 1 96.44 115 CYS A O 1
ATOM 930 N N . LEU A 1 116 ? 23.156 -15.023 5.27 1 96.5 116 LEU A N 1
ATOM 931 C CA . LEU A 1 116 ? 23.312 -16.453 5.496 1 96.5 116 LEU A CA 1
ATOM 932 C C . LEU A 1 116 ? 22.391 -16.922 6.617 1 96.5 116 LEU A C 1
ATOM 934 O O . LEU A 1 116 ? 21.781 -18 6.516 1 96.5 116 LEU A O 1
ATOM 938 N N . HIS A 1 117 ? 22.297 -16.125 7.59 1 96.06 117 HIS A N 1
ATOM 939 C CA . HIS A 1 117 ? 21.422 -16.438 8.703 1 96.06 117 HIS A CA 1
ATOM 940 C C . HIS A 1 117 ? 19.953 -16.469 8.258 1 96.06 117 HIS A C 1
ATOM 942 O O . HIS A 1 117 ? 19.203 -17.344 8.664 1 96.06 117 HIS A O 1
ATOM 948 N N . THR A 1 118 ? 19.625 -15.523 7.461 1 95.19 118 THR A N 1
ATOM 949 C CA . THR A 1 118 ? 18.266 -15.461 6.934 1 95.19 118 THR A CA 1
ATOM 950 C C . THR A 1 118 ? 17.953 -16.719 6.125 1 95.19 118 THR A C 1
ATOM 952 O O . THR A 1 118 ? 16.859 -17.266 6.238 1 95.19 118 THR A O 1
ATOM 955 N N . ILE A 1 11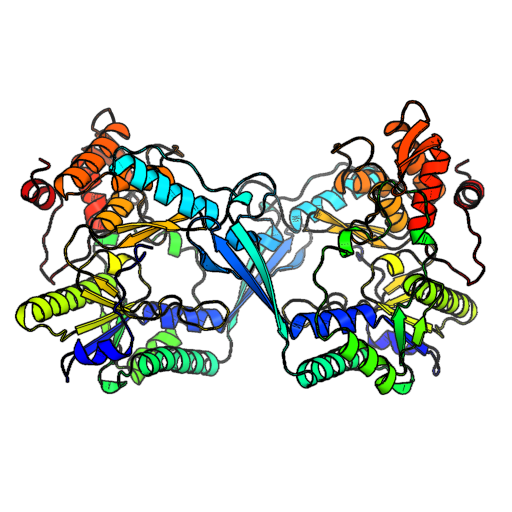9 ? 18.875 -17.156 5.359 1 95.81 119 ILE A N 1
ATOM 956 C CA . ILE A 1 119 ? 18.703 -18.375 4.559 1 95.81 119 ILE A CA 1
ATOM 957 C C . ILE A 1 119 ? 18.469 -19.562 5.473 1 95.81 119 ILE A C 1
ATOM 959 O O . ILE A 1 119 ? 17.531 -20.344 5.27 1 95.81 119 ILE A O 1
ATOM 963 N N . LYS A 1 120 ? 19.297 -19.688 6.422 1 93.81 120 LYS A N 1
ATOM 964 C CA . LYS A 1 120 ? 19.203 -20.812 7.355 1 93.81 120 LYS A CA 1
ATOM 965 C C . LYS A 1 120 ? 17.844 -20.828 8.062 1 93.81 120 LYS A C 1
ATOM 967 O O . LYS A 1 120 ? 17.203 -21.875 8.156 1 93.81 120 LYS A O 1
ATOM 972 N N . CYS A 1 121 ? 17.453 -19.719 8.484 1 93.56 121 CYS A N 1
ATOM 973 C CA . CYS A 1 121 ? 16.172 -19.609 9.188 1 93.56 121 CYS A CA 1
ATOM 974 C C . CYS A 1 121 ? 15.016 -19.984 8.266 1 93.56 121 CYS A C 1
ATOM 976 O O . CYS A 1 121 ? 14.133 -20.734 8.664 1 93.56 121 CYS A O 1
ATOM 978 N N . LYS A 1 122 ? 15.055 -19.5 7.09 1 92.81 122 LYS A N 1
ATOM 979 C CA . LYS A 1 122 ? 13.969 -19.75 6.152 1 92.81 122 LYS A CA 1
ATOM 980 C C . LYS A 1 122 ? 13.914 -21.234 5.754 1 92.81 122 LYS A C 1
ATOM 982 O O . LYS A 1 122 ? 12.844 -21.844 5.789 1 92.81 122 LYS A O 1
ATOM 987 N N . ALA A 1 123 ? 15.031 -21.734 5.375 1 93.06 123 ALA A N 1
ATOM 988 C CA . ALA A 1 123 ? 15.094 -23.141 4.953 1 93.06 123 ALA A CA 1
ATOM 989 C C . ALA A 1 123 ? 14.711 -24.078 6.094 1 93.06 123 ALA A C 1
ATOM 991 O O . ALA A 1 123 ? 13.898 -24.984 5.914 1 93.06 123 ALA A O 1
ATOM 992 N N . ASN A 1 124 ? 15.188 -23.797 7.254 1 92.06 124 ASN A N 1
ATOM 993 C CA . ASN A 1 124 ? 14.922 -24.656 8.406 1 92.06 124 ASN A CA 1
ATOM 994 C C . ASN A 1 124 ? 13.469 -24.547 8.852 1 92.06 124 ASN A C 1
ATOM 996 O O . ASN A 1 124 ? 12.875 -25.531 9.297 1 92.06 124 ASN A O 1
ATOM 1000 N N . ALA A 1 125 ? 12.977 -23.391 8.789 1 94 125 ALA A N 1
ATOM 1001 C CA . ALA A 1 125 ? 11.578 -23.203 9.172 1 94 125 ALA A CA 1
ATOM 1002 C C . ALA A 1 125 ? 10.664 -24.078 8.336 1 94 125 ALA A C 1
ATOM 1004 O O . ALA A 1 125 ? 9.742 -24.719 8.867 1 94 125 ALA A O 1
ATOM 1005 N N . VAL A 1 126 ? 10.93 -24.141 7.109 1 95.56 126 VAL A N 1
ATOM 1006 C CA . VAL A 1 126 ? 10.102 -24.938 6.199 1 95.56 126 VAL A CA 1
ATOM 1007 C C . VAL A 1 126 ? 10.297 -26.422 6.488 1 95.56 126 VAL A C 1
ATOM 1009 O O . VAL A 1 126 ? 9.328 -27.172 6.645 1 95.56 126 VAL A O 1
ATOM 1012 N N . LEU A 1 127 ? 11.531 -26.828 6.605 1 94.62 127 LEU A N 1
ATOM 1013 C CA . LEU A 1 127 ? 11.836 -28.25 6.828 1 94.62 127 LEU A CA 1
ATOM 1014 C C . LEU A 1 127 ? 11.289 -28.703 8.18 1 94.62 127 LEU A C 1
ATOM 1016 O O . LEU A 1 127 ? 10.719 -29.797 8.281 1 94.62 127 LEU A O 1
ATOM 1020 N N . ASN A 1 128 ? 11.453 -27.859 9.164 1 95.06 128 ASN A N 1
ATOM 1021 C CA . ASN A 1 128 ? 10.93 -28.188 10.484 1 95.06 128 ASN A CA 1
ATOM 1022 C C . ASN A 1 128 ? 9.406 -28.281 10.477 1 95.06 128 ASN A C 1
ATOM 1024 O O . ASN A 1 128 ? 8.836 -29.188 11.086 1 95.06 128 ASN A O 1
ATOM 1028 N N . TYR A 1 129 ? 8.852 -27.375 9.758 1 95.25 129 TYR A N 1
ATOM 1029 C CA . TYR A 1 129 ? 7.395 -27.391 9.656 1 95.25 129 TYR A CA 1
ATOM 1030 C C . TYR A 1 129 ? 6.895 -28.672 9.023 1 95.25 129 TYR A C 1
ATOM 1032 O O . TYR A 1 129 ? 5.898 -29.25 9.469 1 95.25 129 TYR A O 1
ATOM 1040 N N . LEU A 1 130 ? 7.594 -29.172 8.07 1 95.69 130 LEU A N 1
ATOM 1041 C CA . LEU A 1 130 ? 7.199 -30.359 7.316 1 95.69 130 LEU A CA 1
ATOM 1042 C C . LEU A 1 130 ? 7.68 -31.625 8.008 1 95.69 130 LEU A C 1
ATOM 1044 O O . LEU A 1 130 ? 7.301 -32.719 7.621 1 95.69 130 LEU A O 1
ATOM 1048 N N . GLY A 1 131 ? 8.492 -31.484 8.977 1 93.5 131 GLY A N 1
ATOM 1049 C CA . GLY A 1 131 ? 9.062 -32.656 9.664 1 93.5 131 GLY A CA 1
ATOM 1050 C C . GLY A 1 131 ? 10.07 -33.406 8.82 1 93.5 131 GLY A C 1
ATOM 1051 O O . GLY A 1 131 ? 10.141 -34.625 8.875 1 93.5 131 GLY A O 1
ATOM 1052 N N . ILE A 1 132 ? 10.766 -32.688 8 1 93.12 132 ILE A N 1
ATOM 1053 C CA . ILE A 1 132 ? 11.742 -33.312 7.105 1 93.12 132 ILE A CA 1
ATOM 1054 C C . ILE A 1 132 ? 13.156 -33.031 7.598 1 93.12 132 ILE A C 1
ATOM 1056 O O . ILE A 1 132 ? 13.539 -31.859 7.754 1 93.12 132 ILE A O 1
ATOM 1060 N N . PRO A 1 133 ? 13.93 -34.062 7.824 1 91.44 133 PRO A N 1
ATOM 1061 C CA . PRO A 1 133 ? 15.32 -33.812 8.203 1 91.44 133 PRO A CA 1
ATOM 1062 C C . PRO A 1 133 ? 16.141 -33.156 7.082 1 91.44 133 PRO A C 1
ATOM 1064 O O . PRO A 1 133 ? 15.867 -33.406 5.902 1 91.44 133 PRO A O 1
ATOM 1067 N N . GLU A 1 134 ? 17.125 -32.406 7.457 1 88.88 134 GLU A N 1
ATOM 1068 C CA . GLU A 1 134 ? 17.938 -31.672 6.504 1 88.88 134 GLU A CA 1
ATOM 1069 C C . GLU A 1 134 ? 18.672 -32.625 5.547 1 88.88 134 GLU A C 1
ATOM 1071 O O . GLU A 1 134 ? 18.875 -32.281 4.379 1 88.88 134 GLU A O 1
ATOM 1076 N N . ASP A 1 135 ? 19.016 -33.75 6.004 1 89 135 ASP A N 1
ATOM 1077 C CA . ASP A 1 135 ? 19.812 -34.688 5.203 1 89 135 ASP A CA 1
ATOM 1078 C C . ASP A 1 135 ? 18.969 -35.312 4.09 1 89 135 ASP A C 1
ATOM 1080 O O . ASP A 1 135 ? 19.5 -35.906 3.158 1 89 135 ASP A O 1
ATOM 1084 N N . ARG A 1 136 ? 17.672 -35.156 4.109 1 91.88 136 ARG A N 1
ATOM 1085 C CA . ARG A 1 136 ? 16.781 -35.656 3.057 1 91.88 136 ARG A CA 1
ATOM 1086 C C . ARG A 1 136 ? 16.406 -34.531 2.084 1 91.88 136 ARG A C 1
ATOM 1088 O O . ARG A 1 136 ? 15.656 -34.781 1.133 1 91.88 136 ARG A O 1
ATOM 1095 N N . CYS A 1 137 ? 16.906 -33.406 2.398 1 93.12 137 CYS A N 1
ATOM 1096 C CA . CYS A 1 137 ? 16.625 -32.25 1.549 1 93.12 137 CYS A CA 1
ATOM 1097 C C . CYS A 1 137 ? 17.75 -32 0.562 1 93.12 137 CYS A C 1
ATOM 1099 O O . CYS A 1 137 ? 18.922 -31.953 0.952 1 93.12 137 CYS A O 1
ATOM 1101 N N . VAL A 1 138 ? 17.422 -31.953 -0.724 1 93.62 138 VAL A N 1
ATOM 1102 C CA . VAL A 1 138 ? 18.359 -31.578 -1.772 1 93.62 138 VAL A CA 1
ATOM 1103 C C . VAL A 1 138 ? 17.953 -30.25 -2.391 1 93.62 138 VAL A C 1
ATOM 1105 O O . VAL A 1 138 ? 16.859 -30.141 -2.977 1 93.62 138 VAL A O 1
ATOM 1108 N N . GLY A 1 139 ? 18.766 -29.312 -2.23 1 94.75 139 GLY A N 1
ATOM 1109 C CA . GLY A 1 139 ? 18.5 -28.016 -2.852 1 94.75 139 GLY A CA 1
ATOM 1110 C C . GLY A 1 139 ? 18.75 -28.016 -4.348 1 94.75 139 GLY A C 1
ATOM 1111 O O . GLY A 1 139 ? 19.609 -28.734 -4.84 1 94.75 139 GLY A O 1
ATOM 1112 N N . VAL A 1 140 ? 17.969 -27.203 -5.039 1 96.38 140 VAL A N 1
ATOM 1113 C CA . VAL A 1 140 ? 18.125 -27.062 -6.484 1 96.38 140 VAL A CA 1
ATOM 1114 C C . VAL A 1 140 ? 18.312 -25.594 -6.848 1 96.38 140 VAL A C 1
ATOM 1116 O O . VAL A 1 140 ? 17.547 -24.734 -6.398 1 96.38 140 VAL A O 1
ATOM 1119 N N . LEU A 1 141 ? 19.312 -25.312 -7.621 1 96.5 141 LEU A N 1
ATOM 1120 C CA . LEU A 1 141 ? 19.625 -23.969 -8.102 1 96.5 141 LEU A CA 1
ATOM 1121 C C . LEU A 1 141 ? 19.734 -23.938 -9.625 1 96.5 141 LEU A C 1
ATOM 1123 O O . LEU A 1 141 ? 20.234 -24.891 -10.227 1 96.5 141 LEU A O 1
ATOM 1127 N N . GLY A 1 142 ? 19.266 -22.875 -10.133 1 93.81 142 GLY A N 1
ATOM 1128 C CA . GLY A 1 142 ? 19.344 -22.734 -11.578 1 93.81 142 GLY A CA 1
ATOM 1129 C C . GLY A 1 142 ? 20.75 -22.406 -12.07 1 93.81 142 GLY A C 1
ATOM 1130 O O . GLY A 1 142 ? 21.469 -21.641 -11.43 1 93.81 142 GLY A O 1
ATOM 1131 N N . GLY A 1 143 ? 21.078 -22.969 -13.148 1 91.25 143 GLY A N 1
ATOM 1132 C CA . GLY A 1 143 ? 22.344 -22.672 -13.828 1 91.25 143 GLY A CA 1
ATOM 1133 C C . GLY A 1 143 ? 22.141 -22.078 -15.203 1 91.25 143 GLY A C 1
ATOM 1134 O O . GLY A 1 143 ? 21.25 -21.25 -15.406 1 91.25 143 GLY A O 1
ATOM 1135 N N . THR A 1 144 ? 23.078 -22.422 -16.047 1 87.56 144 THR A N 1
ATOM 1136 C CA . THR A 1 144 ? 23.047 -21.844 -17.391 1 87.56 144 THR A CA 1
ATOM 1137 C C . THR A 1 144 ? 22.406 -22.797 -18.375 1 87.56 144 THR A C 1
ATOM 1139 O O . THR A 1 144 ? 22.344 -24.016 -18.141 1 87.56 144 THR A O 1
ATOM 1142 N N . GLY A 1 145 ? 21.828 -22.141 -19.391 1 82.75 145 GLY A N 1
ATOM 1143 C CA . GLY A 1 145 ? 21.297 -22.953 -20.484 1 82.75 145 GLY A CA 1
ATOM 1144 C C . GLY A 1 145 ? 19.828 -23.234 -20.344 1 82.75 145 GLY A C 1
ATOM 1145 O O . GLY A 1 145 ? 19.375 -23.703 -19.297 1 82.75 145 GLY A O 1
ATOM 1146 N N . ASN A 1 146 ? 19.047 -22.828 -21.156 1 86.31 146 ASN A N 1
ATOM 1147 C CA . ASN A 1 146 ? 17.594 -22.984 -21.266 1 86.31 146 ASN A CA 1
ATOM 1148 C C . ASN A 1 146 ? 17.109 -22.875 -22.703 1 86.31 146 ASN A C 1
ATOM 1150 O O . ASN A 1 146 ? 17.281 -21.844 -23.344 1 86.31 146 ASN A O 1
ATOM 1154 N N . PHE A 1 147 ? 16.609 -24.047 -23.203 1 89 147 PHE A N 1
ATOM 1155 C CA . PHE A 1 147 ? 16.203 -24.094 -24.609 1 89 147 PHE A CA 1
ATOM 1156 C C . PHE A 1 147 ? 15.195 -23 -24.906 1 89 147 PHE A C 1
ATOM 1158 O O . PHE A 1 147 ? 15.062 -22.562 -26.062 1 89 147 PHE A O 1
ATOM 1165 N N . ARG A 1 148 ? 14.477 -22.5 -23.906 1 92.75 148 ARG A N 1
ATOM 1166 C CA . ARG A 1 148 ? 13.422 -21.5 -24.109 1 92.75 148 ARG A CA 1
ATOM 1167 C C . ARG A 1 148 ? 14 -20.172 -24.562 1 92.75 148 ARG A C 1
ATOM 1169 O O . ARG A 1 148 ? 13.289 -19.344 -25.125 1 92.75 148 ARG A O 1
ATOM 1176 N N . LEU A 1 149 ? 15.211 -19.969 -24.312 1 90.69 149 LEU A N 1
ATOM 1177 C CA . LEU A 1 149 ? 15.875 -18.719 -24.672 1 90.69 149 LEU A CA 1
ATOM 1178 C C . LEU A 1 149 ? 16.016 -18.609 -26.188 1 90.69 149 LEU A C 1
ATOM 1180 O O . LEU A 1 149 ? 16.188 -17.5 -26.703 1 90.69 149 LEU A O 1
ATOM 1184 N N . ASP A 1 150 ? 15.938 -19.75 -26.828 1 91.19 150 ASP A N 1
ATOM 1185 C CA . ASP A 1 150 ? 16.188 -19.766 -28.266 1 91.19 150 ASP A CA 1
ATOM 1186 C C . ASP A 1 150 ? 14.875 -19.812 -29.047 1 91.19 150 ASP A C 1
ATOM 1188 O O . ASP A 1 150 ? 14.883 -19.781 -30.281 1 91.19 150 ASP A O 1
ATOM 1192 N N . LEU A 1 151 ? 13.773 -19.891 -28.406 1 93.75 151 LEU A N 1
ATOM 1193 C CA . LEU A 1 151 ? 12.492 -19.906 -29.094 1 93.75 151 LEU A CA 1
ATOM 1194 C C . LEU A 1 151 ? 12.227 -18.562 -29.781 1 93.75 151 LEU A C 1
ATOM 1196 O O . LEU A 1 151 ? 12.539 -17.516 -29.234 1 93.75 151 LEU A O 1
ATOM 1200 N N . PRO A 1 152 ? 11.703 -18.609 -31 1 93.38 152 PRO A N 1
ATOM 1201 C CA . PRO A 1 152 ? 11.547 -17.391 -31.797 1 93.38 152 PRO A CA 1
ATOM 1202 C C . PRO A 1 152 ? 10.359 -16.547 -31.359 1 93.38 152 PRO A C 1
ATOM 1204 O O . PRO A 1 152 ? 9.406 -16.359 -32.125 1 93.38 152 PRO A O 1
ATOM 1207 N N . ME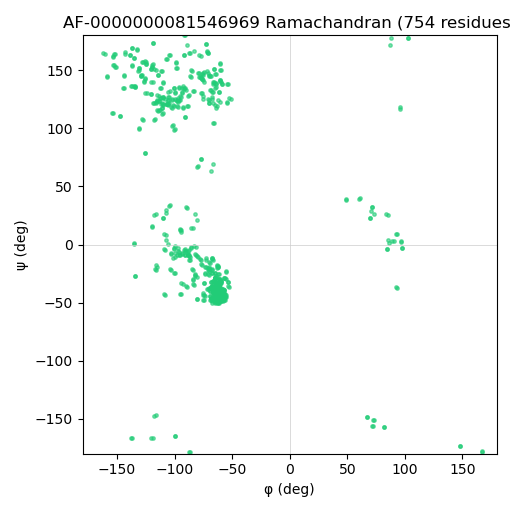T A 1 153 ? 10.508 -15.898 -30.25 1 93.5 153 MET A N 1
ATOM 1208 C CA . MET A 1 153 ? 9.484 -15.008 -29.719 1 93.5 153 MET A CA 1
ATOM 1209 C C . MET A 1 153 ? 9.797 -13.555 -30.062 1 93.5 153 MET A C 1
ATOM 1211 O O . MET A 1 153 ? 10.93 -13.227 -30.422 1 93.5 153 MET A O 1
ATOM 1215 N N . PRO A 1 154 ? 8.75 -12.695 -30.062 1 92 154 PRO A N 1
ATOM 1216 C CA . PRO A 1 154 ? 9.039 -11.281 -30.297 1 92 154 PRO A CA 1
ATOM 1217 C C . PRO A 1 154 ? 10.039 -10.711 -29.297 1 92 154 PRO A C 1
ATOM 1219 O O . PRO A 1 154 ? 10.922 -9.93 -29.672 1 92 154 PRO A O 1
ATOM 1222 N N . GLU A 1 155 ? 9.852 -11.102 -28.062 1 91.5 155 GLU A N 1
ATOM 1223 C CA . GLU A 1 155 ? 10.789 -10.766 -27 1 91.5 155 GLU A CA 1
ATOM 1224 C C . GLU A 1 155 ? 11.414 -12.023 -26.391 1 91.5 155 GLU A C 1
ATOM 1226 O O . GLU A 1 155 ? 10.758 -13.07 -26.328 1 91.5 155 GLU A O 1
ATOM 1231 N N . ARG A 1 156 ? 12.555 -11.805 -25.938 1 90.44 156 ARG A N 1
ATOM 1232 C CA . ARG A 1 156 ? 13.258 -12.969 -25.406 1 90.44 156 ARG A CA 1
ATOM 1233 C C . ARG A 1 156 ? 12.617 -13.461 -24.125 1 90.44 156 ARG A C 1
ATOM 1235 O O . ARG A 1 156 ? 12.102 -12.664 -23.328 1 90.44 156 ARG A O 1
ATOM 1242 N N . TYR A 1 157 ? 12.633 -14.805 -23.953 1 91.06 157 TYR A N 1
ATOM 1243 C CA . TYR A 1 157 ? 12.164 -15.445 -22.734 1 91.06 157 TYR A CA 1
ATOM 1244 C C . TYR A 1 157 ? 12.867 -14.875 -21.516 1 91.06 157 TYR A C 1
ATOM 1246 O O . TYR A 1 157 ? 14.094 -14.766 -21.484 1 91.06 157 TYR A O 1
ATOM 1254 N N . LYS A 1 158 ? 12.125 -14.297 -20.484 1 87.38 158 LYS A N 1
ATOM 1255 C CA . LYS A 1 158 ? 12.609 -13.734 -19.219 1 87.38 158 LYS A CA 1
ATOM 1256 C C . LYS A 1 158 ? 13.375 -12.438 -19.453 1 87.38 158 LYS A C 1
ATOM 1258 O O . LYS A 1 158 ? 14.195 -12.031 -18.625 1 87.38 158 LYS A O 1
ATOM 1263 N N . ALA A 1 159 ? 13.148 -11.727 -20.562 1 83.5 159 ALA A N 1
ATOM 1264 C CA . ALA A 1 159 ? 13.844 -10.484 -20.906 1 83.5 159 ALA A CA 1
ATOM 1265 C C . ALA A 1 159 ? 13.523 -9.383 -19.906 1 83.5 159 ALA A C 1
ATOM 1267 O O . ALA A 1 159 ? 14.328 -8.477 -19.688 1 83.5 159 ALA A O 1
ATOM 1268 N N . ASN A 1 160 ? 12.359 -9.461 -19.328 1 77.56 160 ASN A N 1
ATOM 1269 C CA . ASN A 1 160 ? 11.93 -8.445 -18.375 1 77.56 160 ASN A CA 1
ATOM 1270 C C . ASN A 1 160 ? 12.758 -8.484 -17.094 1 77.56 160 ASN A C 1
ATOM 1272 O O . ASN A 1 160 ? 12.719 -7.547 -16.297 1 77.56 160 ASN A O 1
ATOM 1276 N N . ARG A 1 161 ? 13.539 -9.516 -16.875 1 74.25 161 ARG A N 1
ATOM 1277 C CA . ARG A 1 161 ? 14.367 -9.672 -15.688 1 74.25 161 ARG A CA 1
ATOM 1278 C C . ARG A 1 161 ? 15.719 -9 -15.867 1 74.25 161 ARG A C 1
ATOM 1280 O O . ARG A 1 161 ? 16.453 -8.781 -14.891 1 74.25 161 ARG A O 1
ATOM 1287 N N . ASN A 1 162 ? 16.047 -8.633 -17.094 1 70.38 162 ASN A N 1
ATOM 1288 C CA . ASN A 1 162 ? 17.359 -8.07 -17.391 1 70.38 162 ASN A CA 1
ATOM 1289 C C . ASN A 1 162 ? 17.484 -6.641 -16.875 1 70.38 162 ASN A C 1
ATOM 1291 O O . ASN A 1 162 ? 18.578 -6.199 -16.516 1 70.38 162 ASN A O 1
ATOM 1295 N N . ASN A 1 163 ? 16.438 -5.93 -16.719 1 67.94 163 ASN A N 1
ATOM 1296 C CA . ASN A 1 163 ? 16.484 -4.531 -16.297 1 67.94 163 ASN A CA 1
ATOM 1297 C C . ASN A 1 163 ? 16.312 -4.387 -14.789 1 67.94 163 ASN A C 1
ATOM 1299 O O . ASN A 1 163 ? 16.281 -3.273 -14.266 1 67.94 163 ASN A O 1
ATOM 1303 N N . THR A 1 164 ? 16.391 -5.551 -14.141 1 75.56 164 THR A N 1
ATOM 1304 C CA . THR A 1 164 ? 16.188 -5.488 -12.703 1 75.56 164 THR A CA 1
ATOM 1305 C C . THR A 1 164 ? 17.516 -5.609 -11.961 1 75.56 164 THR A C 1
ATOM 1307 O O . THR A 1 164 ? 18.391 -6.367 -12.367 1 75.56 164 THR A O 1
ATOM 1310 N N . LEU A 1 165 ? 17.766 -4.77 -11.023 1 84.06 165 LEU A N 1
ATOM 1311 C CA . LEU A 1 165 ? 18.953 -4.824 -10.195 1 84.06 165 LEU A CA 1
ATOM 1312 C C . LEU A 1 165 ? 18.984 -6.102 -9.359 1 84.06 165 LEU A C 1
ATOM 1314 O O . LEU A 1 165 ? 18.062 -6.375 -8.602 1 84.06 165 LEU A O 1
ATOM 1318 N N . ARG A 1 166 ? 19.969 -6.914 -9.578 1 89.25 166 ARG A N 1
ATOM 1319 C CA . ARG A 1 166 ? 20.125 -8.125 -8.781 1 89.25 166 ARG A CA 1
ATOM 1320 C C . ARG A 1 166 ? 20.703 -7.809 -7.406 1 89.25 166 ARG A C 1
ATOM 1322 O O . ARG A 1 166 ? 21.578 -6.961 -7.277 1 89.25 166 ARG A O 1
ATOM 1329 N N . PRO A 1 167 ? 20.234 -8.539 -6.391 1 94.31 167 PRO A N 1
ATOM 1330 C CA . PRO A 1 167 ? 20.812 -8.312 -5.062 1 94.31 167 PRO A CA 1
ATOM 1331 C C . PRO A 1 167 ? 22.312 -8.602 -5.02 1 94.31 167 PRO A C 1
ATOM 1333 O O . PRO A 1 167 ? 22.766 -9.578 -5.617 1 94.31 167 PRO A O 1
ATOM 1336 N N . LEU A 1 168 ? 23.047 -7.84 -4.32 1 95.38 168 LEU A N 1
ATOM 1337 C CA . LEU A 1 168 ? 24.516 -7.902 -4.301 1 95.38 168 LEU A CA 1
ATOM 1338 C C . LEU A 1 168 ? 24.984 -9.211 -3.686 1 95.38 168 LEU A C 1
ATOM 1340 O O . LEU A 1 168 ? 26 -9.766 -4.105 1 95.38 168 LEU A O 1
ATOM 1344 N N . LEU A 1 169 ? 24.203 -9.703 -2.727 1 96.69 169 LEU A N 1
ATOM 1345 C CA . LEU A 1 169 ? 24.656 -10.859 -1.968 1 96.69 169 LEU A CA 1
ATOM 1346 C C . LEU A 1 169 ? 24.109 -12.156 -2.561 1 96.69 169 LEU A C 1
ATOM 1348 O O . LEU A 1 169 ? 24.188 -13.211 -1.934 1 96.69 169 LEU A O 1
ATOM 1352 N N . LEU A 1 170 ? 23.547 -12.102 -3.766 1 95.94 170 LEU A N 1
ATOM 1353 C CA . LEU A 1 170 ? 22.922 -13.281 -4.379 1 95.94 170 LEU A CA 1
ATOM 1354 C C . LEU A 1 170 ? 23.969 -14.375 -4.605 1 95.94 170 LEU A C 1
ATOM 1356 O O . LEU A 1 170 ? 23.688 -15.555 -4.352 1 95.94 170 LEU A O 1
ATOM 1360 N N . GLY A 1 171 ? 25.094 -14.008 -5.066 1 95.56 171 GLY A N 1
ATOM 1361 C CA . GLY A 1 171 ? 26.172 -14.969 -5.266 1 95.56 171 GLY A CA 1
ATOM 1362 C C . GLY A 1 171 ? 26.578 -15.688 -3.994 1 95.56 171 GLY A C 1
ATOM 1363 O O . GLY A 1 171 ? 26.688 -16.922 -3.977 1 95.56 171 GLY A O 1
ATOM 1364 N N . ASP A 1 172 ? 26.734 -14.906 -2.959 1 96.44 172 ASP A N 1
ATOM 1365 C CA . ASP A 1 172 ? 27.078 -15.469 -1.659 1 96.44 172 ASP A CA 1
ATOM 1366 C C . ASP A 1 172 ? 25.984 -16.406 -1.149 1 96.44 172 ASP A C 1
ATOM 1368 O O . ASP A 1 172 ? 26.281 -17.453 -0.581 1 96.44 172 ASP A O 1
ATOM 1372 N N . ALA A 1 173 ? 24.797 -15.969 -1.346 1 96.56 173 ALA A N 1
ATOM 1373 C CA . ALA A 1 173 ? 23.641 -16.781 -0.925 1 96.56 173 ALA A CA 1
ATOM 1374 C C . ALA A 1 173 ? 23.656 -18.141 -1.625 1 96.56 173 ALA A C 1
ATOM 1376 O O . ALA A 1 173 ? 23.484 -19.172 -0.981 1 96.56 173 ALA A O 1
ATOM 1377 N N . ARG A 1 174 ? 23.891 -18.141 -2.895 1 95.94 174 ARG A N 1
ATOM 1378 C CA . ARG A 1 174 ? 23.906 -19.375 -3.686 1 95.94 174 ARG A CA 1
ATOM 1379 C C . ARG A 1 174 ? 25.047 -20.281 -3.26 1 95.94 174 ARG A C 1
ATOM 1381 O O . ARG A 1 174 ? 24.859 -21.5 -3.127 1 95.94 174 ARG A O 1
ATOM 1388 N N . GLN A 1 175 ? 26.156 -19.734 -3.029 1 95.94 175 GLN A N 1
ATOM 1389 C CA . GLN A 1 175 ? 27.312 -20.516 -2.594 1 95.94 175 GLN A CA 1
ATOM 1390 C C . GLN A 1 175 ? 27.062 -21.172 -1.241 1 95.94 175 GLN A C 1
ATOM 1392 O O . GLN A 1 175 ? 27.422 -22.328 -1.029 1 95.94 175 GLN A O 1
ATOM 1397 N N . TYR A 1 176 ? 26.484 -20.406 -0.426 1 95.56 176 TYR A N 1
ATOM 1398 C CA . TYR A 1 176 ? 26.156 -20.938 0.896 1 95.56 176 TYR A CA 1
ATOM 1399 C C . TYR A 1 176 ? 25.234 -22.141 0.794 1 95.56 176 TYR A C 1
ATOM 1401 O O . TYR A 1 176 ? 25.438 -23.141 1.477 1 95.56 176 TYR A O 1
ATOM 1409 N N . LEU A 1 177 ? 24.25 -22.031 -0.032 1 95 177 LEU A N 1
ATOM 1410 C CA . LEU A 1 177 ? 23.281 -23.109 -0.194 1 95 177 LEU A CA 1
ATOM 1411 C C . LEU A 1 177 ? 23.938 -24.359 -0.773 1 95 177 LEU A C 1
ATOM 1413 O O . LEU A 1 177 ? 23.578 -25.469 -0.403 1 95 177 LEU A O 1
ATOM 1417 N N . GLN A 1 178 ? 24.859 -24.188 -1.654 1 94.38 178 GLN A N 1
ATOM 1418 C CA . GLN A 1 178 ? 25.594 -25.312 -2.223 1 94.38 178 GLN A CA 1
ATOM 1419 C C . GLN A 1 178 ? 26.406 -26.031 -1.156 1 94.38 178 GLN A C 1
ATOM 1421 O O . GLN A 1 178 ? 26.438 -27.266 -1.105 1 94.38 178 GLN A O 1
ATOM 1426 N N . LYS A 1 179 ? 26.953 -25.328 -0.31 1 90.94 179 LYS A N 1
ATOM 1427 C CA . LYS A 1 179 ? 27.844 -25.891 0.705 1 90.94 179 LYS A CA 1
ATOM 1428 C C . LYS A 1 179 ? 27.047 -26.5 1.854 1 90.94 179 LYS A C 1
ATOM 1430 O O . LYS A 1 179 ? 27.297 -27.625 2.264 1 90.94 179 LYS A O 1
ATOM 1435 N N . GLN A 1 180 ? 26.062 -25.75 2.322 1 86.88 180 GLN A N 1
ATOM 1436 C CA . GLN A 1 180 ? 25.344 -26.125 3.537 1 86.88 180 GLN A CA 1
ATOM 1437 C C . GLN A 1 180 ? 24.234 -27.125 3.236 1 86.88 180 GLN A C 1
ATOM 1439 O O . GLN A 1 180 ? 23.953 -28.016 4.047 1 86.88 180 GLN A O 1
ATOM 1444 N N . TYR A 1 181 ? 23.578 -27.047 2.07 1 85.75 181 TYR A N 1
ATOM 1445 C CA . TYR A 1 181 ? 22.422 -27.875 1.771 1 85.75 181 TYR A CA 1
ATOM 1446 C C . TYR A 1 181 ? 22.672 -28.75 0.558 1 85.75 181 TYR A C 1
ATOM 1448 O O . TYR A 1 181 ? 21.734 -29.25 -0.072 1 85.75 181 TYR A O 1
ATOM 1456 N N . ASN A 1 182 ? 23.891 -28.891 0.157 1 85.56 182 ASN A N 1
ATOM 1457 C CA . ASN A 1 182 ? 24.266 -29.703 -0.988 1 85.56 182 ASN A CA 1
ATOM 1458 C C . ASN A 1 182 ? 23.406 -29.391 -2.209 1 85.56 182 ASN A C 1
ATOM 1460 O O . ASN A 1 182 ? 22.922 -30.312 -2.889 1 85.56 182 ASN A O 1
ATOM 1464 N N . ALA A 1 183 ? 23.125 -28.141 -2.367 1 93.25 183 ALA A N 1
ATOM 1465 C CA . ALA A 1 183 ? 22.266 -27.734 -3.482 1 93.25 183 ALA A CA 1
ATOM 1466 C C . ALA A 1 183 ? 22.938 -28.031 -4.82 1 93.25 183 ALA A C 1
ATOM 1468 O O . ALA A 1 183 ? 24.141 -27.781 -4.992 1 93.25 183 ALA A O 1
ATOM 1469 N N . GLN A 1 184 ? 22.172 -28.594 -5.719 1 94.62 184 GLN A N 1
ATOM 1470 C CA . GLN A 1 184 ? 22.656 -28.906 -7.059 1 94.62 184 GLN A CA 1
ATOM 1471 C C . GLN A 1 184 ? 22.344 -27.766 -8.039 1 94.62 184 GLN A C 1
ATOM 1473 O O . GLN A 1 184 ? 21.234 -27.25 -8.055 1 94.62 184 GLN A O 1
ATOM 1478 N N . VAL A 1 185 ? 23.375 -27.406 -8.75 1 94.88 185 VAL A N 1
ATOM 1479 C CA . VAL A 1 185 ? 23.172 -26.422 -9.812 1 94.88 185 VAL A CA 1
ATOM 1480 C C . VAL A 1 185 ? 22.812 -27.141 -11.117 1 94.88 185 VAL A C 1
ATOM 1482 O O . VAL A 1 185 ? 23.578 -27.984 -11.594 1 94.88 185 VAL A O 1
ATOM 1485 N N . ILE A 1 186 ? 21.688 -26.844 -11.602 1 94.19 186 ILE A N 1
ATOM 1486 C CA . ILE A 1 186 ? 21.188 -27.516 -12.797 1 94.19 186 ILE A CA 1
ATOM 1487 C C . ILE A 1 186 ? 21.578 -26.719 -14.039 1 94.19 186 ILE A C 1
ATOM 1489 O O . ILE A 1 186 ? 21.125 -25.594 -14.234 1 94.19 186 ILE A O 1
ATOM 1493 N N . ASN A 1 187 ? 22.344 -27.359 -14.852 1 91.44 187 ASN A N 1
ATOM 1494 C CA . ASN A 1 187 ? 22.766 -26.75 -16.109 1 91.44 187 ASN A CA 1
ATOM 1495 C C . ASN A 1 187 ? 22.156 -27.453 -17.312 1 91.44 187 ASN A C 1
ATOM 1497 O O . ASN A 1 187 ? 21.875 -28.656 -17.266 1 91.44 187 ASN A O 1
ATOM 1501 N N . GLY A 1 188 ? 21.938 -26.703 -18.344 1 86.56 188 GLY A N 1
ATOM 1502 C CA . GLY A 1 188 ? 21.469 -27.281 -19.594 1 86.56 188 GLY A CA 1
ATOM 1503 C C . GLY A 1 188 ? 19.953 -27.281 -19.734 1 86.56 188 GLY A C 1
ATOM 1504 O O . GLY A 1 188 ? 19.438 -27.25 -20.844 1 86.56 188 GLY A O 1
ATOM 1505 N N . ILE A 1 189 ? 19.375 -27.531 -18.609 1 88.31 189 ILE A N 1
ATOM 1506 C CA . ILE A 1 189 ? 17.922 -27.438 -18.562 1 88.31 189 ILE A CA 1
ATOM 1507 C C . ILE A 1 189 ? 17.484 -26.484 -17.453 1 88.31 189 ILE A C 1
ATOM 1509 O O . ILE A 1 189 ? 18.281 -26.156 -16.578 1 88.31 189 ILE A O 1
ATOM 1513 N N . GLU A 1 190 ? 16.344 -25.938 -17.594 1 90.88 190 GLU A N 1
ATOM 1514 C CA . GLU A 1 190 ? 15.859 -25.047 -16.547 1 90.88 190 GLU A CA 1
ATOM 1515 C C . GLU A 1 190 ? 15.648 -25.797 -15.234 1 90.88 190 GLU A C 1
ATOM 1517 O O . GLU A 1 190 ? 15.195 -26.938 -15.242 1 90.88 190 GLU A O 1
ATOM 1522 N N . ALA A 1 191 ? 16.031 -25.188 -14.195 1 92.31 191 ALA A N 1
ATOM 1523 C CA . ALA A 1 191 ? 15.852 -25.797 -12.875 1 92.31 191 ALA A CA 1
ATOM 1524 C C . ALA A 1 191 ? 14.406 -26.203 -12.648 1 92.31 191 ALA A C 1
ATOM 1526 O O . ALA A 1 191 ? 14.133 -27.234 -12.031 1 92.31 191 ALA A O 1
ATOM 1527 N N . ASP A 1 192 ? 13.508 -25.469 -13.203 1 92.81 192 ASP A N 1
ATOM 1528 C CA . ASP A 1 192 ? 12.094 -25.766 -13.047 1 92.81 192 ASP A CA 1
ATOM 1529 C C . ASP A 1 192 ? 11.719 -27.047 -13.789 1 92.81 192 ASP A C 1
ATOM 1531 O O . ASP A 1 192 ? 10.883 -27.828 -13.32 1 92.81 192 ASP A O 1
ATOM 1535 N N . ASP A 1 193 ? 12.305 -27.219 -14.922 1 94.5 193 ASP A N 1
ATOM 1536 C CA . ASP A 1 193 ? 12.094 -28.484 -15.641 1 94.5 193 ASP A CA 1
ATOM 1537 C C . ASP A 1 193 ? 12.641 -29.672 -14.836 1 94.5 193 ASP A C 1
ATOM 1539 O O . ASP A 1 193 ? 12.008 -30.719 -14.766 1 94.5 193 ASP A O 1
ATOM 1543 N N . TRP A 1 194 ? 13.805 -29.438 -14.391 1 95.38 194 TRP A N 1
ATOM 1544 C CA . TRP A 1 194 ? 14.422 -30.5 -13.594 1 95.38 194 TRP A CA 1
ATOM 1545 C C . TRP A 1 194 ? 13.531 -30.875 -12.414 1 95.38 194 TRP A C 1
ATOM 1547 O O . TRP A 1 194 ? 13.289 -32.062 -12.172 1 95.38 194 TRP A O 1
ATOM 1557 N N . LEU A 1 195 ? 13.047 -29.953 -11.688 1 96.69 195 LEU A N 1
ATOM 1558 C CA . LEU A 1 195 ? 12.148 -30.172 -10.57 1 96.69 195 LEU A CA 1
ATOM 1559 C C . LEU A 1 195 ? 10.867 -30.859 -11.031 1 96.69 195 LEU A C 1
ATOM 1561 O O . LEU A 1 195 ? 10.352 -31.75 -10.352 1 96.69 195 LEU A O 1
ATOM 1565 N N . ALA A 1 196 ? 10.383 -30.406 -12.164 1 96.94 196 ALA A N 1
ATOM 1566 C CA . ALA A 1 196 ? 9.172 -31 -12.719 1 96.94 196 ALA A CA 1
ATOM 1567 C C . ALA A 1 196 ? 9.367 -32.5 -13 1 96.94 196 ALA A C 1
ATOM 1569 O O . ALA A 1 196 ? 8.469 -33.281 -12.742 1 96.94 196 ALA A O 1
ATOM 1570 N N . ILE A 1 197 ? 10.492 -32.812 -13.547 1 97.44 197 ILE A N 1
ATOM 1571 C CA . ILE A 1 197 ? 10.82 -34.219 -13.836 1 97.44 197 ILE A CA 1
ATOM 1572 C C . ILE A 1 197 ? 10.805 -35.031 -12.539 1 97.44 197 ILE A C 1
ATOM 1574 O O . ILE A 1 197 ? 10.219 -36.094 -12.484 1 97.44 197 ILE A O 1
ATOM 1578 N N . GLN A 1 198 ? 11.438 -34.469 -11.484 1 97.81 198 GLN A N 1
ATOM 1579 C CA . GLN A 1 198 ? 11.438 -35.156 -10.195 1 97.81 198 GLN A CA 1
ATOM 1580 C C . GLN A 1 198 ? 10.016 -35.281 -9.648 1 97.81 198 GLN A C 1
ATOM 1582 O O . GLN A 1 198 ? 9.656 -36.344 -9.117 1 97.81 198 GLN A O 1
ATOM 1587 N N . GLN A 1 199 ? 9.273 -34.281 -9.781 1 98 199 GLN A N 1
ATOM 1588 C CA . GLN A 1 199 ? 7.891 -34.281 -9.32 1 98 199 GLN A CA 1
ATOM 1589 C C . GLN A 1 199 ? 7.086 -35.375 -10.016 1 98 199 GLN A C 1
ATOM 1591 O O . GLN A 1 199 ? 6.344 -36.125 -9.367 1 98 199 GLN A O 1
ATOM 1596 N N . PHE A 1 200 ? 7.258 -35.469 -11.305 1 97.81 200 PHE A N 1
ATOM 1597 C CA . PHE A 1 200 ? 6.527 -36.438 -12.094 1 97.81 200 PHE A CA 1
ATOM 1598 C C . PHE A 1 200 ? 6.957 -37.875 -11.727 1 97.81 200 PHE A C 1
ATOM 1600 O O . PHE A 1 200 ? 6.129 -38.781 -11.664 1 97.81 200 PHE A O 1
ATOM 1607 N N . GLU A 1 201 ? 8.219 -38.031 -11.523 1 97.94 201 GLU A N 1
ATOM 1608 C CA . GLU A 1 201 ? 8.711 -39.344 -11.062 1 97.94 201 GLU A CA 1
ATOM 1609 C C . GLU A 1 201 ? 8.086 -39.719 -9.727 1 97.94 201 GLU A C 1
ATOM 1611 O O . GLU A 1 201 ? 7.727 -40.875 -9.523 1 97.94 201 GLU A O 1
ATOM 1616 N N . GLY A 1 202 ? 8.016 -38.75 -8.812 1 98.19 202 GLY A N 1
ATOM 1617 C CA . GLY A 1 202 ? 7.336 -39 -7.555 1 98.19 202 GLY A CA 1
ATOM 1618 C C . GLY A 1 202 ? 5.883 -39.406 -7.723 1 98.19 202 GLY A C 1
ATOM 1619 O O . GLY A 1 202 ? 5.395 -40.312 -7.035 1 98.19 202 GLY A O 1
ATOM 1620 N N . TRP A 1 203 ? 5.25 -38.781 -8.664 1 98.19 203 TRP A N 1
ATOM 1621 C CA . TRP A 1 203 ? 3.85 -39.094 -8.945 1 98.19 203 TRP A CA 1
ATOM 1622 C C . TRP A 1 203 ? 3.701 -40.531 -9.477 1 98.19 203 TRP A C 1
ATOM 1624 O O . TRP A 1 203 ? 2.824 -41.25 -9.031 1 98.19 203 TRP A O 1
ATOM 1634 N N . ASN A 1 204 ? 4.582 -40.906 -10.438 1 97.75 204 ASN A N 1
ATOM 1635 C CA . ASN A 1 204 ? 4.555 -42.25 -10.984 1 97.75 204 ASN A CA 1
ATOM 1636 C C . ASN A 1 204 ? 4.754 -43.281 -9.891 1 97.75 204 ASN A C 1
ATOM 1638 O O . ASN A 1 204 ? 4.078 -44.312 -9.891 1 97.75 204 ASN A O 1
ATOM 1642 N N . HIS A 1 205 ? 5.668 -43 -9.023 1 98.44 205 HIS A N 1
ATOM 1643 C CA . HIS A 1 205 ? 5.914 -43.906 -7.906 1 98.44 205 HIS A CA 1
ATOM 1644 C C . HIS A 1 205 ? 4.691 -44.031 -7.004 1 98.44 205 HIS A C 1
ATOM 1646 O O . HIS A 1 205 ? 4.312 -45.125 -6.59 1 98.44 205 HIS A O 1
ATOM 1652 N N . TYR A 1 206 ? 4.07 -42.969 -6.738 1 98.12 206 TYR A N 1
ATOM 1653 C CA . TYR A 1 206 ? 2.879 -42.906 -5.898 1 98.12 206 TYR A CA 1
ATOM 1654 C C . TYR A 1 206 ? 1.748 -43.719 -6.5 1 98.12 206 TYR A C 1
ATOM 1656 O O . TYR A 1 206 ? 1.045 -44.438 -5.785 1 98.12 206 TYR A O 1
ATOM 1664 N N . GLN A 1 207 ? 1.564 -43.625 -7.828 1 97.69 207 GLN A N 1
ATOM 1665 C CA . GLN A 1 207 ? 0.511 -44.375 -8.508 1 97.69 207 GLN A CA 1
ATOM 1666 C C . GLN A 1 207 ? 0.711 -45.875 -8.336 1 97.69 207 GLN A C 1
ATOM 1668 O O . GLN A 1 207 ? -0.259 -46.656 -8.273 1 97.69 207 GLN A O 1
ATOM 1673 N N . LYS A 1 208 ? 1.914 -46.25 -8.211 1 97.81 208 LYS A N 1
ATOM 1674 C CA . LYS A 1 208 ? 2.25 -47.656 -8.133 1 97.81 208 LYS A CA 1
ATOM 1675 C C . LYS A 1 208 ? 2.234 -48.156 -6.691 1 97.81 208 LYS A C 1
ATOM 1677 O O . LYS A 1 208 ? 1.812 -49.281 -6.418 1 97.81 208 LYS A O 1
ATOM 1682 N N . THR A 1 209 ? 2.666 -47.312 -5.715 1 97.56 209 THR A N 1
ATOM 1683 C CA . THR A 1 209 ? 2.955 -47.781 -4.375 1 97.56 209 THR A CA 1
ATOM 1684 C C . THR A 1 209 ? 2.021 -47.156 -3.348 1 97.56 209 THR A C 1
ATOM 1686 O O . THR A 1 209 ? 1.898 -47.656 -2.225 1 97.56 209 THR A O 1
ATOM 1689 N N . GLY A 1 210 ? 1.486 -46.062 -3.711 1 96.75 210 GLY A N 1
ATOM 1690 C CA . GLY A 1 210 ? 0.65 -45.344 -2.773 1 96.75 210 GLY A CA 1
ATOM 1691 C C . GLY A 1 210 ? 1.426 -44.344 -1.93 1 96.75 210 GLY A C 1
ATOM 1692 O O . GLY A 1 210 ? 0.851 -43.656 -1.079 1 96.75 210 GLY A O 1
ATOM 1693 N N . LYS A 1 211 ? 2.758 -44.25 -2.238 1 98 211 LYS A N 1
ATOM 1694 C CA . LYS A 1 211 ? 3.6 -43.344 -1.495 1 98 211 LYS A CA 1
ATOM 1695 C C . LYS A 1 211 ? 4.547 -42.594 -2.428 1 98 211 LYS A C 1
ATOM 1697 O O . LYS A 1 211 ? 4.918 -43.094 -3.488 1 98 211 LYS A O 1
ATOM 1702 N N . PHE A 1 212 ? 4.895 -41.469 -1.959 1 98.31 212 PHE A N 1
ATOM 1703 C CA . PHE A 1 212 ? 5.832 -40.656 -2.742 1 98.31 212 PHE A CA 1
ATOM 1704 C C . PHE A 1 212 ? 7.27 -40.938 -2.311 1 98.31 212 PHE A C 1
ATOM 1706 O O . PHE A 1 212 ? 7.559 -41.031 -1.115 1 98.31 212 PHE A O 1
ATOM 1713 N N . ASN A 1 213 ? 8.086 -41.062 -3.277 1 98.19 213 ASN A N 1
ATOM 1714 C CA . ASN A 1 213 ? 9.516 -41.156 -2.994 1 98.19 213 ASN A CA 1
ATOM 1715 C C . ASN A 1 213 ? 10.203 -39.812 -3.25 1 98.19 213 ASN A C 1
ATOM 1717 O O . ASN A 1 213 ? 11.375 -39.625 -2.898 1 98.19 213 ASN A O 1
ATOM 1721 N N . LYS A 1 214 ? 9.516 -38.906 -3.871 1 97.88 214 LYS A N 1
ATOM 1722 C CA . LYS A 1 214 ? 10.016 -37.562 -4.145 1 97.88 214 LYS A CA 1
ATOM 1723 C C . LYS A 1 214 ? 8.953 -36.5 -3.818 1 97.88 214 LYS A C 1
ATOM 1725 O O . LYS A 1 214 ? 7.77 -36.719 -4.082 1 97.88 214 LYS A O 1
ATOM 1730 N N . PHE A 1 215 ? 9.367 -35.469 -3.191 1 96.31 215 PHE A N 1
ATOM 1731 C CA . PHE A 1 215 ? 8.523 -34.375 -2.738 1 96.31 215 PHE A CA 1
ATOM 1732 C C . PHE A 1 215 ? 9.156 -33.031 -3.074 1 96.31 215 PHE A C 1
ATOM 1734 O O . PHE A 1 215 ? 10.359 -32.844 -2.912 1 96.31 215 PHE A O 1
ATOM 1741 N N . ILE A 1 216 ? 8.312 -32.062 -3.604 1 97.88 216 ILE A N 1
ATOM 1742 C CA . ILE A 1 216 ? 8.875 -30.812 -4.098 1 97.88 216 ILE A CA 1
ATOM 1743 C C . ILE A 1 216 ? 8.438 -29.656 -3.197 1 97.88 216 ILE A C 1
ATOM 1745 O O . ILE A 1 216 ? 7.273 -29.578 -2.795 1 97.88 216 ILE A O 1
ATOM 1749 N N . ILE A 1 217 ? 9.359 -28.797 -2.838 1 97.06 217 ILE A N 1
ATOM 1750 C CA . ILE A 1 217 ? 9.078 -27.531 -2.188 1 97.06 217 ILE A CA 1
ATOM 1751 C C . ILE A 1 217 ? 9.391 -26.375 -3.146 1 97.06 217 ILE A C 1
ATOM 1753 O O . ILE A 1 217 ? 10.547 -26.172 -3.514 1 97.06 217 ILE A O 1
ATOM 1757 N N . SER A 1 218 ? 8.359 -25.688 -3.555 1 96.44 218 SER A N 1
ATOM 1758 C CA . SER A 1 218 ? 8.562 -24.594 -4.504 1 96.44 218 SER A CA 1
ATOM 1759 C C . SER A 1 218 ? 7.395 -23.609 -4.473 1 96.44 218 SER A C 1
ATOM 1761 O O . SER A 1 218 ? 6.242 -24.016 -4.297 1 96.44 218 SER A O 1
ATOM 1763 N N . ILE A 1 219 ? 7.699 -22.328 -4.656 1 93.69 219 ILE A N 1
ATOM 1764 C CA . ILE A 1 219 ? 6.676 -21.297 -4.715 1 93.69 219 ILE A CA 1
ATOM 1765 C C . ILE A 1 219 ? 6.223 -21.094 -6.16 1 93.69 219 ILE A C 1
ATOM 1767 O O . ILE A 1 219 ? 5.223 -20.422 -6.414 1 93.69 219 ILE A O 1
ATOM 1771 N N . ASP A 1 220 ? 6.941 -21.719 -7.07 1 93 220 ASP A N 1
ATOM 1772 C CA . ASP A 1 220 ? 6.68 -21.5 -8.492 1 93 220 ASP A CA 1
ATOM 1773 C C . ASP A 1 220 ? 5.316 -22.047 -8.891 1 93 220 ASP A C 1
ATOM 1775 O O . ASP A 1 220 ? 4.996 -23.203 -8.586 1 93 220 ASP A O 1
ATOM 1779 N N . LYS A 1 221 ? 4.586 -21.25 -9.555 1 93.5 221 LYS A N 1
ATOM 1780 C CA . LYS A 1 221 ? 3.227 -21.625 -9.93 1 93.5 221 LYS A CA 1
ATOM 1781 C C . LYS A 1 221 ? 3.236 -22.719 -11 1 93.5 221 LYS A C 1
ATOM 1783 O O . LYS A 1 221 ? 2.236 -23.406 -11.203 1 93.5 221 LYS A O 1
ATOM 1788 N N . ASP A 1 222 ? 4.297 -22.891 -11.719 1 93.69 222 ASP A N 1
ATOM 1789 C CA . ASP A 1 222 ? 4.336 -23.844 -12.82 1 93.69 222 ASP A CA 1
ATOM 1790 C C . ASP A 1 222 ? 4.312 -25.281 -12.297 1 93.69 222 ASP A C 1
ATOM 1792 O O . ASP A 1 222 ? 3.889 -26.188 -13.008 1 93.69 222 ASP A O 1
ATOM 1796 N N . GLN A 1 223 ? 4.781 -25.484 -11.102 1 94.5 223 GLN A N 1
ATOM 1797 C CA . GLN A 1 223 ? 4.723 -26.812 -10.508 1 94.5 223 GLN A CA 1
ATOM 1798 C C . GLN A 1 223 ? 3.277 -27.281 -10.336 1 94.5 223 GLN A C 1
ATOM 1800 O O . GLN A 1 223 ? 3.008 -28.484 -10.273 1 94.5 223 GLN A O 1
ATOM 1805 N N . ARG A 1 224 ? 2.369 -26.359 -10.344 1 95.81 224 ARG A N 1
ATOM 1806 C CA . ARG A 1 224 ? 0.97 -26.688 -10.094 1 95.81 224 ARG A CA 1
ATOM 1807 C C . ARG A 1 224 ? 0.289 -27.203 -11.352 1 95.81 224 ARG A C 1
ATOM 1809 O O . ARG A 1 224 ? -0.846 -27.688 -11.297 1 95.81 224 ARG A O 1
ATOM 1816 N N . THR A 1 225 ? 0.959 -27.125 -12.422 1 96.12 225 THR A N 1
ATOM 1817 C CA . THR A 1 225 ? 0.361 -27.594 -13.672 1 96.12 225 THR A CA 1
ATOM 1818 C C . THR A 1 225 ? 0.632 -29.078 -13.875 1 96.12 225 THR A C 1
ATOM 1820 O O . THR A 1 225 ? 0.086 -29.703 -14.797 1 96.12 225 THR A O 1
ATOM 1823 N N . LEU A 1 226 ? 1.449 -29.719 -12.977 1 94.88 226 LEU A N 1
ATOM 1824 C CA . LEU A 1 226 ? 1.849 -31.109 -13.109 1 94.88 226 LEU A CA 1
ATOM 1825 C C . LEU A 1 226 ? 1.393 -31.922 -11.898 1 94.88 226 LEU A C 1
ATOM 1827 O O . LEU A 1 226 ? 1.277 -31.375 -10.797 1 94.88 226 LEU A O 1
ATOM 1831 N N . PRO A 1 227 ? 1.156 -33.188 -12.148 1 97.38 227 PRO A N 1
ATOM 1832 C CA . PRO A 1 227 ? 0.793 -34.031 -10.992 1 97.38 227 PRO A CA 1
ATOM 1833 C C . PRO A 1 227 ? 1.973 -34.281 -10.062 1 97.38 227 PRO A C 1
ATOM 1835 O O . PRO A 1 227 ? 3.119 -34.344 -10.516 1 97.38 227 PRO A O 1
ATOM 1838 N N . GLY A 1 228 ? 1.718 -34.406 -8.836 1 97.88 228 GLY A N 1
ATOM 1839 C CA . GLY A 1 228 ? 2.738 -34.688 -7.832 1 97.88 228 GLY A CA 1
ATOM 1840 C C . GLY A 1 228 ? 2.418 -34.062 -6.477 1 97.88 228 GLY A C 1
ATOM 1841 O O . GLY A 1 228 ? 1.285 -33.656 -6.234 1 97.88 228 GLY A O 1
ATOM 1842 N N . LEU A 1 229 ? 3.348 -34.156 -5.578 1 98.06 229 LEU A N 1
ATOM 1843 C CA . LEU A 1 229 ? 3.258 -33.594 -4.242 1 98.06 229 LEU A CA 1
ATOM 1844 C C . LEU A 1 229 ? 4.148 -32.344 -4.121 1 98.06 229 LEU A C 1
ATOM 1846 O O . LEU A 1 229 ? 5.359 -32.438 -4.332 1 98.06 229 LEU A O 1
ATOM 1850 N N . VAL A 1 230 ? 3.492 -31.219 -3.803 1 97.75 230 VAL A N 1
ATOM 1851 C CA . VAL A 1 230 ? 4.227 -29.953 -3.809 1 97.75 230 VAL A CA 1
ATOM 1852 C C . VAL A 1 230 ? 3.836 -29.125 -2.592 1 97.75 230 VAL A C 1
ATOM 1854 O O . VAL A 1 230 ? 2.658 -29.047 -2.234 1 97.75 230 VAL A O 1
ATOM 1857 N N . PHE A 1 231 ? 4.781 -28.531 -1.938 1 97.62 231 PHE A N 1
ATOM 1858 C CA . PHE A 1 231 ? 4.527 -27.594 -0.853 1 97.62 231 PHE A CA 1
ATOM 1859 C C . PHE A 1 231 ? 4.949 -26.188 -1.248 1 97.62 231 PHE A C 1
ATOM 1861 O O . PHE A 1 231 ? 6.07 -25.969 -1.714 1 97.62 231 PHE A O 1
ATOM 1868 N N . ASP A 1 232 ? 4.074 -25.266 -1.138 1 96 232 ASP A N 1
ATOM 1869 C CA . ASP A 1 232 ? 4.332 -23.859 -1.359 1 96 232 ASP A CA 1
ATOM 1870 C C . ASP A 1 232 ? 4.746 -23.156 -0.063 1 96 232 ASP A C 1
ATOM 1872 O O . ASP A 1 232 ? 3.912 -22.922 0.813 1 96 232 ASP A O 1
ATOM 1876 N N . PRO A 1 233 ? 5.938 -22.75 0.088 1 95.38 233 PRO A N 1
ATOM 1877 C CA . PRO A 1 233 ? 6.438 -22.219 1.354 1 95.38 233 PRO A CA 1
ATOM 1878 C C . PRO A 1 233 ? 6.141 -20.719 1.514 1 95.38 233 PRO A C 1
ATOM 1880 O O . PRO A 1 233 ? 6.699 -20.078 2.4 1 95.38 233 PRO A O 1
ATOM 1883 N N . MET A 1 234 ? 5.297 -20.203 0.721 1 93.06 234 MET A N 1
ATOM 1884 C CA . MET A 1 234 ? 4.957 -18.781 0.82 1 93.06 234 MET A CA 1
ATOM 1885 C C . MET A 1 234 ? 4.379 -18.453 2.193 1 93.06 234 MET A C 1
ATOM 1887 O O . MET A 1 234 ? 3.557 -19.219 2.719 1 93.06 234 MET A O 1
ATOM 1891 N N . ARG A 1 235 ? 4.797 -17.281 2.709 1 88.81 235 ARG A N 1
ATOM 1892 C CA . ARG A 1 235 ? 4.309 -16.828 4.008 1 88.81 235 ARG A CA 1
ATOM 1893 C C . ARG A 1 235 ? 3.578 -15.492 3.883 1 88.81 235 ARG A C 1
ATOM 1895 O O . ARG A 1 235 ? 3.865 -14.703 2.98 1 88.81 235 ARG A O 1
ATOM 1902 N N . ASN A 1 236 ? 2.66 -15.258 4.773 1 83.44 236 ASN A N 1
ATOM 1903 C CA . ASN A 1 236 ? 1.982 -13.969 4.848 1 83.44 236 ASN A CA 1
ATOM 1904 C C . ASN A 1 236 ? 2.754 -12.977 5.715 1 83.44 236 ASN A C 1
ATOM 1906 O O . ASN A 1 236 ? 3.855 -13.281 6.176 1 83.44 236 ASN A O 1
ATOM 1910 N N . ASP A 1 237 ? 2.236 -11.742 5.902 1 73.88 237 ASP A N 1
ATOM 1911 C CA . ASP A 1 237 ? 2.902 -10.656 6.609 1 73.88 237 ASP A CA 1
ATOM 1912 C C . ASP A 1 237 ? 3.145 -11.016 8.07 1 73.88 237 ASP A C 1
ATOM 1914 O O . ASP A 1 237 ? 4.023 -10.445 8.727 1 73.88 237 ASP A O 1
ATOM 1918 N N . LYS A 1 238 ? 2.445 -12.008 8.625 1 73.25 238 LYS A N 1
ATOM 1919 C CA . LYS A 1 238 ? 2.584 -12.414 10.016 1 73.25 238 LYS A CA 1
ATOM 1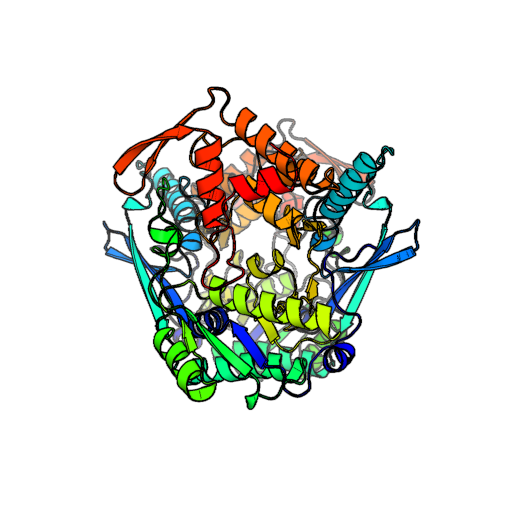920 C C . LYS A 1 238 ? 3.582 -13.562 10.156 1 73.25 238 LYS A C 1
ATOM 1922 O O . LYS A 1 238 ? 3.861 -14.016 11.266 1 73.25 238 LYS A O 1
ATOM 1927 N N . GLY A 1 239 ? 4.004 -14.062 9 1 81.62 239 GLY A N 1
ATOM 1928 C CA . GLY A 1 239 ? 4.996 -15.133 9.016 1 81.62 239 GLY A CA 1
ATOM 1929 C C . GLY A 1 239 ? 4.387 -16.516 8.898 1 81.62 239 GLY A C 1
ATOM 1930 O O . GLY A 1 239 ? 5.105 -17.516 8.922 1 81.62 239 GLY A O 1
ATOM 1931 N N . ASP A 1 240 ? 3.117 -16.562 8.742 1 86.25 240 ASP A N 1
ATOM 1932 C CA . ASP A 1 240 ? 2.441 -17.859 8.594 1 86.25 240 ASP A CA 1
ATOM 1933 C C . ASP A 1 240 ? 2.455 -18.312 7.141 1 86.25 240 ASP A C 1
ATOM 1935 O O . ASP A 1 240 ? 2.432 -17.484 6.223 1 86.25 240 ASP A O 1
ATOM 1939 N N . PHE A 1 241 ? 2.467 -19.641 7.043 1 91.31 241 PHE A N 1
ATOM 1940 C CA . PHE A 1 241 ? 2.396 -20.188 5.691 1 91.31 241 PHE A CA 1
ATOM 1941 C C . PHE A 1 241 ? 1.024 -19.938 5.078 1 91.31 241 PHE A C 1
ATOM 1943 O O . PHE A 1 241 ? -0.001 -20.172 5.719 1 91.31 241 PHE A O 1
ATOM 1950 N N . VAL A 1 242 ? 1.026 -19.469 3.855 1 88.62 242 VAL A N 1
ATOM 1951 C CA . VAL A 1 242 ? -0.221 -19.188 3.154 1 88.62 242 VAL A CA 1
ATOM 1952 C C . VAL A 1 242 ? -0.976 -20.484 2.9 1 88.62 242 VAL A C 1
ATOM 1954 O O . VAL A 1 242 ? -2.191 -20.562 3.092 1 88.62 242 VAL A O 1
ATOM 1957 N N . ARG A 1 243 ? -0.235 -21.484 2.508 1 90.44 243 ARG A N 1
ATOM 1958 C CA . ARG A 1 243 ? -0.76 -22.844 2.377 1 90.44 243 ARG A CA 1
ATOM 1959 C C . ARG A 1 243 ? -0.256 -23.734 3.506 1 90.44 243 ARG A C 1
ATOM 1961 O O . ARG A 1 243 ? 0.937 -24.031 3.578 1 90.44 243 ARG A O 1
ATOM 1968 N N . GLU A 1 244 ? -1.119 -24.266 4.242 1 91.19 244 GLU A N 1
ATOM 1969 C CA . GLU A 1 244 ? -0.762 -24.922 5.492 1 91.19 244 GLU A CA 1
ATOM 1970 C C . GLU A 1 244 ? -0.271 -26.359 5.246 1 91.19 244 GLU A C 1
ATOM 1972 O O . GLU A 1 244 ? 0.384 -26.953 6.105 1 91.19 244 GLU A O 1
ATOM 1977 N N . THR A 1 245 ? -0.74 -26.891 4.133 1 95.38 245 THR A N 1
ATOM 1978 C CA . THR A 1 245 ? -0.325 -28.266 3.846 1 95.38 245 THR A CA 1
ATOM 1979 C C . THR A 1 245 ? 0.082 -28.406 2.381 1 95.38 245 THR A C 1
ATOM 1981 O O . THR A 1 245 ? -0.231 -27.547 1.556 1 95.38 245 THR A O 1
ATOM 1984 N N . PRO A 1 246 ? 0.851 -29.469 2.066 1 97.19 246 PRO A N 1
ATOM 1985 C CA . PRO A 1 246 ? 1.223 -29.734 0.672 1 97.19 246 PRO A CA 1
ATOM 1986 C C . PRO A 1 246 ? 0.012 -29.969 -0.225 1 97.19 246 PRO A C 1
ATOM 1988 O O . PRO A 1 246 ? -1.055 -30.359 0.262 1 97.19 246 PRO A O 1
ATOM 1991 N N . MET A 1 247 ? 0.242 -29.719 -1.414 1 97.25 247 MET A N 1
ATOM 1992 C CA . MET A 1 247 ? -0.758 -30 -2.438 1 97.25 247 MET A CA 1
ATOM 1993 C C . MET A 1 247 ? -0.506 -31.359 -3.078 1 97.25 247 MET A C 1
ATOM 1995 O O . MET A 1 247 ? 0.617 -31.672 -3.486 1 97.25 247 MET A O 1
ATOM 1999 N N . LEU A 1 248 ? -1.483 -32.156 -3.107 1 97.81 248 LEU A N 1
ATOM 2000 C CA . LEU A 1 248 ? -1.467 -33.406 -3.877 1 97.81 248 LEU A CA 1
ATOM 2001 C C . LEU A 1 248 ? -2.219 -33.25 -5.191 1 97.81 248 LEU A C 1
ATOM 2003 O O . LEU A 1 248 ? -3.443 -33.375 -5.234 1 97.81 248 LEU A O 1
ATOM 2007 N N . ILE A 1 249 ? -1.479 -33.031 -6.227 1 97.5 249 ILE A N 1
ATOM 2008 C CA . ILE A 1 249 ? -2.064 -32.719 -7.527 1 97.5 249 ILE A CA 1
ATOM 2009 C C . ILE A 1 249 ? -2.113 -33.969 -8.391 1 97.5 249 ILE A C 1
ATOM 2011 O O . ILE A 1 249 ? -1.094 -34.656 -8.586 1 97.5 249 ILE A O 1
ATOM 2015 N N . ASP A 1 250 ? -3.27 -34.312 -8.859 1 96.69 250 ASP A N 1
ATOM 2016 C CA . ASP A 1 250 ? -3.398 -35.469 -9.75 1 96.69 250 ASP A CA 1
ATOM 2017 C C . ASP A 1 250 ? -3.258 -35.031 -11.211 1 96.69 250 ASP A C 1
ATOM 2019 O O . ASP A 1 250 ? -2.965 -33.875 -11.508 1 96.69 250 ASP A O 1
ATOM 2023 N N . ASN A 1 251 ? -3.361 -36.031 -12.102 1 94.81 251 ASN A N 1
ATOM 2024 C CA . ASN A 1 251 ? -3.213 -35.781 -13.531 1 94.81 251 ASN A CA 1
ATOM 2025 C C . ASN A 1 251 ? -4.551 -35.438 -14.18 1 94.81 251 ASN A C 1
ATOM 2027 O O . ASN A 1 251 ? -4.77 -35.75 -15.352 1 94.81 251 ASN A O 1
ATOM 2031 N N . GLY A 1 252 ? -5.43 -34.812 -13.438 1 94.56 252 GLY A N 1
ATOM 2032 C CA . GLY A 1 252 ? -6.758 -34.5 -13.938 1 94.56 252 GLY A CA 1
ATOM 2033 C C . GLY A 1 252 ? -6.879 -33.062 -14.398 1 94.56 252 GLY A C 1
ATOM 2034 O O . GLY A 1 252 ? -5.875 -32.406 -14.656 1 94.56 252 GLY A O 1
ATOM 2035 N N . MET A 1 253 ? -8.086 -32.562 -14.586 1 96.31 253 MET A N 1
ATOM 2036 C CA . MET A 1 253 ? -8.375 -31.25 -15.102 1 96.31 253 MET A CA 1
ATOM 2037 C C . MET A 1 253 ? -7.891 -30.172 -14.141 1 96.31 253 MET A C 1
ATOM 2039 O O . MET A 1 253 ? -7.422 -29.109 -14.562 1 96.31 253 MET A O 1
ATOM 2043 N N . GLY A 1 254 ? -7.961 -30.531 -12.867 1 96.5 254 GLY A N 1
ATOM 2044 C CA . GLY A 1 254 ? -7.668 -29.516 -11.859 1 96.5 254 GLY A CA 1
ATOM 2045 C C . GLY A 1 254 ? -8.766 -28.484 -11.711 1 96.5 254 GLY A C 1
ATOM 2046 O O . GLY A 1 254 ? -9.945 -28.797 -11.859 1 96.5 254 GLY A O 1
ATOM 2047 N N . ASN A 1 255 ? -8.336 -27.312 -11.32 1 95.31 255 ASN A N 1
ATOM 2048 C CA . ASN A 1 255 ? -9.281 -26.234 -11.039 1 95.31 255 ASN A CA 1
ATOM 2049 C C . ASN A 1 255 ? -8.664 -24.859 -11.273 1 95.31 255 ASN A C 1
ATOM 2051 O O . ASN A 1 255 ? -7.441 -24.703 -11.242 1 95.31 255 ASN A O 1
ATOM 2055 N N . ILE A 1 256 ? -9.531 -23.875 -11.609 1 96.44 256 ILE A N 1
ATOM 2056 C CA . ILE A 1 256 ? -9.156 -22.469 -11.648 1 96.44 256 ILE A CA 1
ATOM 2057 C C . ILE A 1 256 ? -10.18 -21.641 -10.883 1 96.44 256 ILE A C 1
ATOM 2059 O O . ILE A 1 256 ? -11.352 -22.016 -10.797 1 96.44 256 ILE A O 1
ATOM 2063 N N . PHE A 1 257 ? -9.742 -20.578 -10.328 1 95.94 257 PHE A N 1
ATOM 2064 C CA . PHE A 1 257 ? -10.617 -19.703 -9.555 1 95.94 257 PHE A CA 1
ATOM 2065 C C . PHE A 1 257 ? -10.094 -18.281 -9.555 1 95.94 257 PHE A C 1
ATOM 2067 O O . PHE A 1 257 ? -8.898 -18.047 -9.758 1 95.94 257 PHE A O 1
ATOM 2074 N N . MET A 1 258 ? -11.031 -17.406 -9.359 1 94.62 258 MET A N 1
ATOM 2075 C CA . MET A 1 258 ? -10.68 -15.984 -9.258 1 94.62 258 MET A CA 1
ATOM 2076 C C . MET A 1 258 ? -10.234 -15.641 -7.844 1 94.62 258 MET A C 1
ATOM 2078 O O . MET A 1 258 ? -10.898 -16 -6.871 1 94.62 258 MET A O 1
ATOM 2082 N N . LYS A 1 259 ? -9.117 -14.938 -7.77 1 92.19 259 LYS A N 1
ATOM 2083 C CA . LYS A 1 259 ? -8.617 -14.445 -6.488 1 92.19 259 LYS A CA 1
ATOM 2084 C C . LYS A 1 259 ? -9.141 -13.047 -6.195 1 92.19 259 LYS A C 1
ATOM 2086 O O . LYS A 1 259 ? -9.57 -12.336 -7.105 1 92.19 259 LYS A O 1
ATOM 2091 N N . PRO A 1 260 ? -9.039 -12.664 -4.93 1 88.44 260 PRO A N 1
ATOM 2092 C CA . PRO A 1 260 ? -9.539 -11.344 -4.547 1 88.44 260 PRO A CA 1
ATOM 2093 C C . PRO A 1 260 ? -8.812 -10.203 -5.25 1 88.44 260 PRO A C 1
ATOM 2095 O O . PRO A 1 260 ? -9.375 -9.117 -5.434 1 88.44 260 PRO A O 1
ATOM 2098 N N . ASN A 1 261 ? -7.699 -10.438 -5.613 1 86.81 261 ASN A N 1
ATOM 2099 C CA . ASN A 1 261 ? -6.93 -9.383 -6.27 1 86.81 261 ASN A CA 1
ATOM 2100 C C . ASN A 1 261 ? -7.223 -9.328 -7.766 1 86.81 261 ASN A C 1
ATOM 2102 O O . ASN A 1 261 ? -6.625 -8.531 -8.492 1 86.81 261 ASN A O 1
ATOM 2106 N N . GLY A 1 262 ? -8.039 -10.211 -8.219 1 87.25 262 GLY A N 1
ATOM 2107 C CA . GLY A 1 262 ? -8.445 -10.18 -9.617 1 87.25 262 GLY A CA 1
ATOM 2108 C C . GLY A 1 262 ? -7.641 -11.125 -10.492 1 87.25 262 GLY A C 1
ATOM 2109 O O . GLY A 1 262 ? -7.922 -11.258 -11.688 1 87.25 262 GLY A O 1
ATOM 2110 N N . GLU A 1 263 ? -6.707 -11.742 -9.867 1 91.38 263 GLU A N 1
ATOM 2111 C CA . GLU A 1 263 ? -5.898 -12.703 -10.609 1 91.38 263 GLU A CA 1
ATOM 2112 C C . GLU A 1 263 ? -6.543 -14.086 -10.602 1 91.38 263 GLU A C 1
ATOM 2114 O O . GLU A 1 263 ? -7.453 -14.352 -9.812 1 91.38 263 GLU A O 1
ATOM 2119 N N . VAL A 1 264 ? -6.039 -14.898 -11.5 1 94.75 264 VAL A N 1
ATOM 2120 C CA . VAL A 1 264 ? -6.551 -16.266 -11.578 1 94.75 264 VAL A CA 1
ATOM 2121 C C . VAL A 1 264 ? -5.566 -17.219 -10.906 1 94.75 264 VAL A C 1
ATOM 2123 O O . VAL A 1 264 ? -4.363 -17.172 -11.172 1 94.75 264 VAL A O 1
ATOM 2126 N N . GLY A 1 265 ? -6.035 -17.953 -9.984 1 94.88 265 GLY A N 1
ATOM 2127 C CA . GLY A 1 265 ? -5.285 -19.062 -9.406 1 94.88 265 GLY A CA 1
ATOM 2128 C C . GLY A 1 265 ? -5.766 -20.422 -9.875 1 94.88 265 GLY A C 1
ATOM 2129 O O . GLY A 1 265 ? -6.844 -20.531 -10.461 1 94.88 265 GLY A O 1
ATOM 2130 N N . GLY A 1 266 ? -4.91 -21.422 -9.664 1 96.19 266 GLY A N 1
ATOM 2131 C CA . GLY A 1 266 ? -5.363 -22.75 -10.07 1 96.19 266 GLY A CA 1
ATOM 2132 C C . GLY A 1 266 ? -4.25 -23.781 -10.094 1 96.19 266 GLY A C 1
ATOM 2133 O O . GLY A 1 266 ? -3.127 -23.5 -9.664 1 96.19 266 GLY A O 1
ATOM 2134 N N . TYR A 1 267 ? -4.648 -25 -10.516 1 97.31 267 TYR A N 1
ATOM 2135 C CA . TYR A 1 267 ? -3.744 -26.125 -10.703 1 97.31 267 TYR A CA 1
ATOM 2136 C C . TYR A 1 267 ? -4.277 -27.078 -11.758 1 97.31 267 TYR A C 1
ATOM 2138 O O . TYR A 1 267 ? -5.422 -26.953 -12.203 1 97.31 267 TYR A O 1
ATOM 2146 N N . GLY A 1 268 ? -3.385 -27.938 -12.242 1 97 268 GLY A N 1
ATOM 2147 C CA . GLY A 1 268 ? -3.791 -28.953 -13.203 1 97 268 GLY A CA 1
ATOM 2148 C C . GLY A 1 268 ? -3.857 -28.422 -14.625 1 97 268 GLY A C 1
ATOM 2149 O O . GLY A 1 268 ? -3.199 -27.438 -14.961 1 97 268 GLY A O 1
ATOM 2150 N N . MET A 1 269 ? -4.629 -29.094 -15.453 1 97.12 269 MET A N 1
ATOM 2151 C CA . MET A 1 269 ? -4.707 -28.781 -16.875 1 97.12 269 MET A CA 1
ATOM 2152 C C . MET A 1 269 ? -5.379 -27.438 -17.109 1 97.12 269 MET A C 1
ATOM 2154 O O . MET A 1 269 ? -5.004 -26.703 -18.031 1 97.12 269 MET A O 1
ATOM 2158 N N . LEU A 1 270 ? -6.355 -27.156 -16.297 1 97.69 270 LEU A N 1
ATOM 2159 C CA . LEU A 1 270 ? -7.066 -25.891 -16.453 1 97.69 270 LEU A CA 1
ATOM 2160 C C . LEU A 1 270 ? -6.133 -24.703 -16.234 1 97.69 270 LEU A C 1
ATOM 2162 O O . LEU A 1 270 ? -6.219 -23.703 -16.938 1 97.69 270 LEU A O 1
ATOM 2166 N N . PHE A 1 271 ? -5.297 -24.844 -15.219 1 97.5 271 PHE A N 1
ATOM 2167 C CA . PHE A 1 271 ? -4.352 -23.766 -14.961 1 97.5 271 PHE A CA 1
ATOM 2168 C C . PHE A 1 271 ? -3.352 -23.641 -16.109 1 97.5 271 PHE A C 1
ATOM 2170 O O . PHE A 1 271 ? -2.967 -22.531 -16.484 1 97.5 271 PHE A O 1
ATOM 2177 N N . PHE A 1 272 ? -2.91 -24.75 -16.625 1 97.69 272 PHE A N 1
ATOM 2178 C CA . PHE A 1 272 ? -2.07 -24.734 -17.828 1 97.69 272 PHE A CA 1
ATOM 2179 C C . PHE A 1 272 ? -2.781 -24.031 -18.969 1 97.69 272 PHE A C 1
ATOM 2181 O O . PHE A 1 272 ? -2.182 -23.219 -19.672 1 97.69 272 PHE A O 1
ATOM 2188 N N . GLY A 1 273 ? -4.016 -24.359 -19.172 1 97.75 273 GLY A N 1
ATOM 2189 C CA . GLY A 1 273 ? -4.816 -23.703 -20.188 1 97.75 273 GLY A CA 1
ATOM 2190 C C . GLY A 1 273 ? -4.887 -22.203 -20 1 97.75 273 GLY A C 1
ATOM 2191 O O . GLY A 1 273 ? -4.816 -21.453 -20.984 1 97.75 273 GLY A O 1
ATOM 2192 N N . TYR A 1 274 ? -5.055 -21.859 -18.766 1 97.38 274 TYR A N 1
ATOM 2193 C CA . TYR A 1 274 ? -5.047 -20.438 -18.438 1 97.38 274 TYR A CA 1
ATOM 2194 C C . TYR A 1 274 ? -3.758 -19.781 -18.922 1 97.38 274 TYR A C 1
ATOM 2196 O O . TYR A 1 274 ? -3.789 -18.703 -19.531 1 97.38 274 TYR A O 1
ATOM 2204 N N . GLN A 1 275 ? -2.645 -20.391 -18.688 1 96.88 275 GLN A N 1
ATOM 2205 C CA . GLN A 1 275 ? -1.355 -19.844 -19.094 1 96.88 275 GLN A CA 1
ATOM 2206 C C . GLN A 1 275 ? -1.229 -19.812 -20.609 1 96.88 275 GLN A C 1
ATOM 2208 O O . GLN A 1 275 ? -0.577 -18.938 -21.172 1 96.88 275 GLN A O 1
ATOM 2213 N N . MET A 1 276 ? -1.856 -20.766 -21.266 1 97.31 276 MET A N 1
ATOM 2214 C CA . MET A 1 276 ? -1.845 -20.797 -22.719 1 97.31 276 MET A CA 1
ATOM 2215 C C . MET A 1 276 ? -2.539 -19.562 -23.297 1 97.31 276 MET A C 1
ATOM 2217 O O . MET A 1 276 ? -2.195 -19.109 -24.391 1 97.31 276 MET A O 1
ATOM 2221 N N . LEU A 1 277 ? -3.465 -19.078 -22.516 1 96.19 277 LEU A N 1
ATOM 2222 C CA . LEU A 1 277 ? -4.258 -17.953 -23 1 96.19 277 LEU A CA 1
ATOM 2223 C C . LEU A 1 277 ? -3.658 -16.625 -22.531 1 96.19 277 LEU A C 1
ATOM 2225 O O . LEU A 1 277 ? -3.547 -15.68 -23.312 1 96.19 277 LEU A O 1
ATOM 2229 N N . CYS A 1 278 ? -3.252 -16.625 -21.25 1 93.62 278 CYS A N 1
ATOM 2230 C CA . CYS A 1 278 ? -2.85 -15.344 -20.656 1 93.62 278 CYS A CA 1
ATOM 2231 C C . CYS A 1 278 ? -1.333 -15.242 -20.562 1 93.62 278 CYS A C 1
ATOM 2233 O O . CYS A 1 278 ? -0.797 -14.18 -20.25 1 93.62 278 CYS A O 1
ATOM 2235 N N . GLY A 1 279 ? -0.675 -16.328 -20.859 1 93.88 279 GLY A N 1
ATOM 2236 C CA . GLY A 1 279 ? 0.776 -16.312 -20.75 1 93.88 279 GLY A CA 1
ATOM 2237 C C . GLY A 1 279 ? 1.274 -16.297 -19.328 1 93.88 279 GLY A C 1
ATOM 2238 O O . GLY A 1 279 ? 0.653 -16.891 -18.438 1 93.88 279 GLY A O 1
ATOM 2239 N N . ASP A 1 280 ? 2.469 -15.812 -19.109 1 92.75 280 ASP A N 1
ATOM 2240 C CA . ASP A 1 280 ? 3.156 -15.664 -17.828 1 92.75 280 ASP A CA 1
ATOM 2241 C C . ASP A 1 280 ? 4.062 -14.438 -17.828 1 92.75 280 ASP A C 1
ATOM 2243 O O . ASP A 1 280 ? 5.117 -14.438 -18.469 1 92.75 280 ASP A O 1
ATOM 2247 N N . SER A 1 281 ? 3.666 -13.484 -17.078 1 89.06 281 SER A N 1
ATOM 2248 C CA . SER A 1 281 ? 4.383 -12.211 -17.078 1 89.06 281 SER A CA 1
ATOM 2249 C C . SER A 1 281 ? 5.766 -12.359 -16.453 1 89.06 281 SER A C 1
ATOM 2251 O O . SER A 1 281 ? 6.711 -11.68 -16.859 1 89.06 281 SER A O 1
ATOM 2253 N N . ALA A 1 282 ? 5.887 -13.234 -15.5 1 87.62 282 ALA A N 1
ATOM 2254 C CA . ALA A 1 282 ? 7.176 -13.438 -14.844 1 87.62 282 ALA A CA 1
ATOM 2255 C C . ALA A 1 282 ? 8.227 -13.906 -15.844 1 87.62 282 ALA A C 1
ATOM 2257 O O . ALA A 1 282 ? 9.406 -13.555 -15.719 1 87.62 282 ALA A O 1
ATOM 2258 N N . ASP A 1 283 ? 7.789 -14.609 -16.828 1 91.62 283 ASP A N 1
ATOM 2259 C CA . ASP A 1 283 ? 8.719 -15.18 -17.797 1 91.62 283 ASP A CA 1
ATOM 2260 C C . ASP A 1 283 ? 8.609 -14.461 -19.141 1 91.62 283 ASP A C 1
ATOM 2262 O O . ASP A 1 283 ? 9.18 -14.914 -20.141 1 91.62 283 ASP A O 1
ATOM 2266 N N . ASN A 1 284 ? 7.926 -13.438 -19.219 1 91.44 284 ASN A N 1
ATOM 2267 C CA . ASN A 1 284 ? 7.762 -12.617 -20.422 1 91.44 284 ASN A CA 1
ATOM 2268 C C . ASN A 1 284 ? 7.133 -13.422 -21.562 1 91.44 284 ASN A C 1
ATOM 2270 O O . ASN A 1 284 ? 7.609 -13.375 -22.688 1 91.44 284 ASN A O 1
ATOM 2274 N N . ILE A 1 285 ? 6.152 -14.266 -21.188 1 93.69 285 ILE A N 1
ATOM 2275 C CA . ILE A 1 285 ? 5.391 -15.031 -22.172 1 93.69 285 ILE A CA 1
ATOM 2276 C C . ILE A 1 285 ? 4.074 -14.32 -22.469 1 93.69 285 ILE A C 1
ATOM 2278 O O . ILE A 1 285 ? 3.227 -14.172 -21.578 1 93.69 285 ILE A O 1
ATOM 2282 N N . LYS A 1 286 ? 3.85 -13.914 -23.781 1 91.38 286 LYS A N 1
ATOM 2283 C CA . LYS A 1 286 ? 2.684 -13.141 -24.203 1 91.38 286 LYS A CA 1
ATOM 2284 C C . LYS A 1 286 ? 2.027 -13.758 -25.438 1 91.38 286 LYS A C 1
ATOM 2286 O O . LYS A 1 286 ? 2.459 -13.516 -26.562 1 91.38 286 LYS A O 1
ATOM 2291 N N . PRO A 1 287 ? 1.025 -14.453 -25.25 1 92.25 287 PRO A N 1
ATOM 2292 C CA . PRO A 1 287 ? 0.392 -15.117 -26.391 1 92.25 287 PRO A CA 1
ATOM 2293 C C . PRO A 1 287 ? -0.242 -14.133 -27.375 1 92.25 287 PRO A C 1
ATOM 2295 O O . PRO A 1 287 ? -0.221 -14.367 -28.578 1 92.25 287 PRO A O 1
ATOM 2298 N N . TYR A 1 288 ? -0.811 -13.078 -26.891 1 86.88 288 TYR A N 1
ATOM 2299 C CA . TYR A 1 288 ? -1.515 -12.188 -27.797 1 86.88 288 TYR A CA 1
ATOM 2300 C C . TYR A 1 288 ? -1.167 -10.727 -27.516 1 86.88 288 TYR A C 1
ATOM 2302 O O . TYR A 1 288 ? -1.263 -9.875 -28.391 1 86.88 288 TYR A O 1
ATOM 2310 N N . GLN A 1 289 ? -0.8 -10.344 -26.312 1 75 289 GLN A N 1
ATOM 2311 C CA . GLN A 1 289 ? -0.687 -8.969 -25.828 1 75 289 GLN A CA 1
ATOM 2312 C C . GLN A 1 289 ? 0.354 -8.195 -26.625 1 75 289 GLN A C 1
ATOM 2314 O O . GLN A 1 289 ? 0.167 -7.008 -26.922 1 75 289 GLN A O 1
ATOM 2319 N N . GLY A 1 290 ? 1.421 -8.898 -27.062 1 71.25 290 GLY A N 1
ATOM 2320 C CA . GLY A 1 290 ? 2.473 -8.203 -27.797 1 71.25 290 GLY A CA 1
ATOM 2321 C C . GLY A 1 290 ? 2.217 -8.141 -29.281 1 71.25 290 GLY A C 1
ATOM 2322 O O . GLY A 1 290 ? 2.887 -7.395 -30 1 71.25 290 GLY A O 1
ATOM 2323 N N . LEU A 1 291 ? 1.207 -8.867 -29.719 1 82.44 291 LEU A N 1
ATOM 2324 C CA . LEU A 1 291 ? 1.031 -9.031 -31.156 1 82.44 291 LEU A CA 1
ATOM 2325 C C . LEU A 1 291 ? -0.188 -8.258 -31.656 1 82.44 291 LEU A C 1
ATOM 2327 O O . LEU A 1 291 ? -0.172 -7.688 -32.75 1 82.44 291 LEU A O 1
ATOM 2331 N N . ILE A 1 292 ? -1.216 -8.242 -31.078 1 74.69 292 ILE A N 1
ATOM 2332 C CA . ILE A 1 292 ? -2.477 -7.695 -31.562 1 74.69 292 ILE A CA 1
ATOM 2333 C C . ILE A 1 292 ? -2.787 -6.383 -30.859 1 74.69 292 ILE A C 1
ATOM 2335 O O . ILE A 1 292 ? -3.621 -5.602 -31.312 1 74.69 292 ILE A O 1
ATOM 2339 N N . GLY A 1 293 ? -1.91 -6.004 -30.016 1 63 293 GLY A N 1
ATOM 2340 C CA . GLY A 1 293 ? -2.172 -4.789 -29.266 1 63 293 GLY A CA 1
ATOM 2341 C C . GLY A 1 293 ? -2.955 -5.035 -27.984 1 63 293 GLY A C 1
ATOM 2342 O O . GLY A 1 293 ? -3.338 -6.172 -27.703 1 63 293 GLY A O 1
ATOM 2343 N N . LYS A 1 294 ? -3.184 -3.949 -27.219 1 57.16 294 LYS A N 1
ATOM 2344 C CA . LYS A 1 294 ? -3.801 -3.943 -25.891 1 57.16 294 LYS A CA 1
ATOM 2345 C C . LYS A 1 294 ? -5.281 -4.312 -25.969 1 57.16 294 LYS A C 1
ATOM 2347 O O . LYS A 1 294 ? -6.066 -3.607 -26.609 1 57.16 294 LYS A O 1
ATOM 2352 N N . GLY A 1 295 ? -5.602 -5.559 -26.422 1 58.28 295 GLY A N 1
ATOM 2353 C CA . GLY A 1 295 ? -6.992 -5.977 -26.469 1 58.28 295 GLY A CA 1
ATOM 2354 C C . GLY A 1 295 ? -7.512 -6.504 -25.156 1 58.28 295 GLY A C 1
ATOM 2355 O O . GLY A 1 295 ? -6.73 -6.766 -24.234 1 58.28 295 GLY A O 1
ATOM 2356 N N . LYS A 1 296 ? -8.883 -6.652 -25.031 1 66.06 296 LYS A N 1
ATOM 2357 C CA . LYS A 1 296 ? -9.75 -6.852 -23.859 1 66.06 296 LYS A CA 1
ATOM 2358 C C . LYS A 1 296 ? -9.781 -8.32 -23.453 1 66.06 296 LYS A C 1
ATOM 2360 O O . LYS A 1 296 ? -10.82 -8.836 -23.047 1 66.06 296 LYS A O 1
ATOM 2365 N N . PHE A 1 297 ? -8.609 -9.203 -23.781 1 85 297 PHE A N 1
ATOM 2366 C CA . PHE A 1 297 ? -8.664 -10.539 -23.219 1 85 297 PHE A CA 1
ATOM 2367 C C . PHE A 1 297 ? -7.781 -10.648 -21.984 1 85 297 PHE A C 1
ATOM 2369 O O . PHE A 1 297 ? -6.555 -10.57 -22.078 1 85 297 PHE A O 1
ATOM 2376 N N . GLY A 1 298 ? -8.391 -10.625 -20.922 1 88.19 298 GLY A N 1
ATOM 2377 C CA . GLY A 1 298 ? -7.66 -10.633 -19.656 1 88.19 298 GLY A CA 1
ATOM 2378 C C . GLY A 1 298 ? -8 -11.82 -18.781 1 88.19 298 GLY A C 1
ATOM 2379 O O . GLY A 1 298 ? -8.539 -12.82 -19.266 1 88.19 298 GLY A O 1
ATOM 2380 N N . ASP A 1 299 ? -7.605 -11.75 -17.562 1 91.88 299 ASP A N 1
ATOM 2381 C CA . ASP A 1 299 ? -7.742 -12.828 -16.594 1 91.88 299 ASP A CA 1
ATOM 2382 C C . ASP A 1 299 ? -9.203 -13.25 -16.438 1 91.88 299 ASP A C 1
ATOM 2384 O O . ASP A 1 299 ? -9.516 -14.445 -16.438 1 91.88 299 ASP A O 1
ATOM 2388 N N . ALA A 1 300 ? -10.062 -12.289 -16.453 1 89.75 300 ALA A N 1
ATOM 2389 C CA . ALA A 1 300 ? -11.477 -12.586 -16.266 1 89.75 300 ALA A CA 1
ATOM 2390 C C . ALA A 1 300 ? -12.039 -13.352 -17.469 1 89.75 300 ALA A C 1
ATOM 2392 O O . ALA A 1 300 ? -12.781 -14.32 -17.312 1 89.75 300 ALA A O 1
ATOM 2393 N N . SER A 1 301 ? -11.742 -12.922 -18.625 1 92.31 301 SER A N 1
ATOM 2394 C CA . SER A 1 301 ? -12.211 -13.586 -19.828 1 92.31 301 SER A CA 1
ATOM 2395 C C . SER A 1 301 ? -11.719 -15.031 -19.891 1 92.31 301 SER A C 1
ATOM 2397 O O . SER A 1 301 ? -12.492 -15.938 -20.219 1 92.31 301 SER A O 1
ATOM 2399 N N . ALA A 1 302 ? -10.422 -15.156 -19.656 1 95.38 302 ALA A N 1
ATOM 2400 C CA . ALA A 1 302 ? -9.844 -16.5 -19.672 1 95.38 302 ALA A CA 1
ATOM 2401 C C . ALA A 1 302 ? -10.523 -17.391 -18.625 1 95.38 302 ALA A C 1
ATOM 2403 O O . ALA A 1 302 ? -10.812 -18.562 -18.906 1 95.38 302 ALA A O 1
ATOM 2404 N N . PHE A 1 303 ? -10.758 -16.859 -17.484 1 96.19 303 PHE A N 1
ATOM 2405 C CA . PHE A 1 303 ? -11.398 -17.594 -16.406 1 96.19 303 PHE A CA 1
ATOM 2406 C C . PHE A 1 303 ? -12.789 -18.062 -16.812 1 96.19 303 PHE A C 1
ATOM 2408 O O . PHE A 1 303 ? -13.117 -19.25 -16.672 1 96.19 303 PHE A O 1
ATOM 2415 N N . TYR A 1 304 ? -13.586 -17.219 -17.391 1 94.31 304 TYR A N 1
ATOM 2416 C CA . TYR A 1 304 ? -14.938 -17.562 -17.797 1 94.31 304 TYR A CA 1
ATOM 2417 C C . TYR A 1 304 ? -14.93 -18.625 -18.891 1 94.31 304 TYR A C 1
ATOM 2419 O O . TYR A 1 304 ? -15.742 -19.547 -18.875 1 94.31 304 TYR A O 1
ATOM 2427 N N . LEU A 1 305 ? -14 -18.453 -19.766 1 95.94 305 LEU A N 1
ATOM 2428 C CA . LEU A 1 305 ? -13.898 -19.391 -20.875 1 95.94 305 LEU A CA 1
ATOM 2429 C C . LEU A 1 305 ? -13.555 -20.781 -20.391 1 95.94 305 LEU A C 1
ATOM 2431 O O . LEU A 1 305 ? -14.234 -21.75 -20.719 1 95.94 305 LEU A O 1
ATOM 2435 N N . LEU A 1 306 ? -12.578 -20.922 -19.562 1 97.44 306 LEU A N 1
ATOM 2436 C CA . LEU A 1 306 ? -12.023 -22.219 -19.172 1 97.44 306 LEU A CA 1
ATOM 2437 C C . LEU A 1 306 ? -12.867 -22.859 -18.078 1 97.44 306 LEU A C 1
ATOM 2439 O O . LEU A 1 306 ? -12.891 -24.094 -17.938 1 97.44 306 LEU A O 1
ATOM 2443 N N . SER A 1 307 ? -13.523 -22.016 -17.312 1 95.88 307 SER A N 1
ATOM 2444 C CA . SER A 1 307 ? -14.352 -22.531 -16.219 1 95.88 307 SER A CA 1
ATOM 2445 C C . SER A 1 307 ? -15.492 -23.391 -16.766 1 95.88 307 SER A C 1
ATOM 2447 O O . SER A 1 307 ? -16.078 -24.188 -16.016 1 95.88 307 SER A O 1
ATOM 2449 N N . GLN A 1 308 ? -15.797 -23.25 -18.016 1 95.5 308 GLN A N 1
ATOM 2450 C CA . GLN A 1 308 ? -16.891 -24 -18.609 1 95.5 308 GLN A CA 1
ATOM 2451 C C . GLN A 1 308 ? -16.422 -25.359 -19.125 1 95.5 308 GLN A C 1
ATOM 2453 O O . GLN A 1 308 ? -17.219 -26.203 -19.531 1 95.5 308 GLN A O 1
ATOM 2458 N N . CYS A 1 309 ? -15.133 -25.609 -19.141 1 96.88 309 CYS A N 1
ATOM 2459 C CA . CYS A 1 309 ? -14.562 -26.828 -19.719 1 96.88 309 CYS A CA 1
ATOM 2460 C C . CYS A 1 309 ? -14.445 -27.922 -18.656 1 96.88 309 CYS A C 1
ATOM 2462 O O . CYS A 1 309 ? -13.969 -27.672 -17.547 1 96.88 309 CYS A O 1
ATOM 2464 N N . SER A 1 310 ? -14.867 -29.141 -19.031 1 94.81 310 SER A N 1
ATOM 2465 C CA . SER A 1 310 ? -14.82 -30.25 -18.094 1 94.81 310 SER A CA 1
ATOM 2466 C C . SER A 1 310 ? -13.867 -31.344 -18.562 1 94.81 310 SER A C 1
ATOM 2468 O O . SER A 1 310 ? -13.484 -32.219 -17.781 1 94.81 310 SER A O 1
ATOM 2470 N N . THR A 1 311 ? -13.539 -31.297 -19.844 1 96.94 311 THR A N 1
ATOM 2471 C CA . THR A 1 311 ? -12.648 -32.312 -20.422 1 96.94 311 THR A CA 1
ATOM 2472 C C . THR A 1 311 ? -11.461 -31.656 -21.109 1 96.94 311 THR A C 1
ATOM 2474 O O . THR A 1 311 ? -11.531 -30.484 -21.5 1 96.94 311 THR A O 1
ATOM 2477 N N . PRO A 1 312 ? -10.406 -32.5 -21.219 1 97.44 312 PRO A N 1
ATOM 2478 C CA . PRO A 1 312 ? -9.258 -31.953 -21.953 1 97.44 312 PRO A CA 1
ATOM 2479 C C . PRO A 1 312 ? -9.609 -31.516 -23.359 1 97.44 312 PRO A C 1
ATOM 2481 O O . PRO A 1 312 ? -9.133 -30.484 -23.828 1 97.44 312 PRO A O 1
ATOM 2484 N N . LYS A 1 313 ? -10.445 -32.281 -24.016 1 97.88 313 LYS A N 1
ATOM 2485 C CA . LYS A 1 313 ? -10.852 -31.938 -25.375 1 97.88 313 LYS A CA 1
ATOM 2486 C C . LYS A 1 313 ? -11.562 -30.578 -25.422 1 97.88 313 LYS A C 1
ATOM 2488 O O . LYS A 1 313 ? -11.219 -29.719 -26.25 1 97.88 313 LYS A O 1
ATOM 2493 N N . GLU A 1 314 ? -12.492 -30.391 -24.516 1 97.75 314 GLU A N 1
ATOM 2494 C CA . GLU A 1 314 ? -13.227 -29.125 -24.453 1 97.75 314 GLU A CA 1
ATOM 2495 C C . GLU A 1 314 ? -12.289 -27.953 -24.219 1 97.75 314 GLU A C 1
ATOM 2497 O O . GLU A 1 314 ? -12.438 -26.891 -24.844 1 97.75 314 GLU A O 1
ATOM 2502 N N . MET A 1 315 ? -11.367 -28.109 -23.359 1 98.19 315 MET A N 1
ATOM 2503 C CA . MET A 1 315 ? -10.422 -27.047 -23.016 1 98.19 315 MET A CA 1
ATOM 2504 C C . MET A 1 315 ? -9.578 -26.656 -24.219 1 98.19 315 MET A C 1
ATOM 2506 O O . MET A 1 315 ? -9.477 -25.469 -24.562 1 98.19 315 MET A O 1
ATOM 2510 N N . TRP A 1 316 ? -9.016 -27.672 -24.875 1 98.44 316 TRP A N 1
ATOM 2511 C CA . TRP A 1 316 ? -8.117 -27.391 -25.984 1 98.44 316 TRP A CA 1
ATOM 2512 C C . TRP A 1 316 ? -8.875 -26.797 -27.172 1 98.44 316 TRP A C 1
ATOM 2514 O O . TRP A 1 316 ? -8.359 -25.922 -27.875 1 98.44 316 TRP A O 1
ATOM 2524 N N . VAL A 1 317 ? -10.109 -27.266 -27.406 1 98.25 317 VAL A N 1
ATOM 2525 C CA . VAL A 1 317 ? -10.93 -26.703 -28.484 1 98.25 317 VAL A CA 1
ATOM 2526 C C . VAL A 1 317 ? -11.219 -25.219 -28.188 1 98.25 317 VAL A C 1
ATOM 2528 O O . VAL A 1 317 ? -11.141 -24.375 -29.078 1 98.25 317 VAL A O 1
ATOM 2531 N N . ALA A 1 318 ? -11.562 -24.953 -26.938 1 97.75 318 ALA A N 1
ATOM 2532 C CA . ALA A 1 318 ? -11.82 -23.578 -26.531 1 97.75 318 ALA A CA 1
ATOM 2533 C C . ALA A 1 318 ? -10.594 -22.703 -26.766 1 97.75 318 ALA A C 1
ATOM 2535 O O . ALA A 1 318 ? -10.711 -21.562 -27.234 1 97.75 318 ALA A O 1
ATOM 2536 N N . ILE A 1 319 ? -9.414 -23.188 -26.438 1 98 319 ILE A N 1
ATOM 2537 C CA . ILE A 1 319 ? -8.156 -22.453 -26.594 1 98 319 ILE A CA 1
ATOM 2538 C C . ILE A 1 319 ? -7.887 -22.203 -28.078 1 98 319 ILE A C 1
ATOM 2540 O O . ILE A 1 319 ? -7.574 -21.094 -28.484 1 98 319 ILE A O 1
ATOM 2544 N N . ILE A 1 320 ? -8.055 -23.281 -28.859 1 97.62 320 ILE A N 1
ATOM 2545 C CA . ILE A 1 320 ? -7.828 -23.172 -30.297 1 97.62 320 ILE A CA 1
ATOM 2546 C C . ILE A 1 320 ? -8.758 -22.125 -30.891 1 97.62 320 ILE A C 1
ATOM 2548 O O . ILE A 1 320 ? -8.32 -21.266 -31.672 1 97.62 320 ILE A O 1
ATOM 2552 N N . ASP A 1 321 ? -10.008 -22.188 -30.531 1 97.12 321 ASP A N 1
ATOM 2553 C CA . ASP A 1 321 ? -10.992 -21.25 -31.047 1 97.12 321 ASP A CA 1
ATOM 2554 C C . ASP A 1 321 ? -10.633 -19.812 -30.672 1 97.12 321 ASP A C 1
ATOM 2556 O O . ASP A 1 321 ? -10.805 -18.891 -31.469 1 97.12 321 ASP A O 1
ATOM 2560 N N . GLN A 1 322 ? -10.172 -19.641 -29.453 1 95.56 322 GLN A N 1
ATOM 2561 C CA . GLN A 1 322 ? -9.789 -18.297 -29.016 1 95.56 322 GLN A CA 1
ATOM 2562 C C . GLN A 1 322 ? -8.609 -17.781 -29.828 1 95.56 322 GLN A C 1
ATOM 2564 O O . GLN A 1 322 ? -8.586 -16.609 -30.219 1 95.56 322 GLN A O 1
ATOM 2569 N N . TYR A 1 323 ? -7.602 -18.594 -30.094 1 95.62 323 TYR A N 1
ATOM 2570 C CA . TYR A 1 323 ? -6.457 -18.203 -30.906 1 95.62 323 TYR A CA 1
ATOM 2571 C C . TYR A 1 323 ? -6.891 -17.844 -32.312 1 95.62 323 TYR A C 1
ATOM 2573 O O . TYR A 1 323 ? -6.387 -16.875 -32.906 1 95.62 323 TYR A O 1
ATOM 2581 N N . LYS A 1 324 ? -7.828 -18.594 -32.875 1 94.75 324 LYS A N 1
ATOM 2582 C CA . LYS A 1 324 ? -8.352 -18.297 -34.219 1 94.75 324 LYS A CA 1
ATOM 2583 C C . LYS A 1 324 ? -9.07 -16.953 -34.219 1 94.75 324 LYS A C 1
ATOM 2585 O O . LYS A 1 324 ? -9.023 -16.219 -35.219 1 94.75 324 LYS A O 1
ATOM 2590 N N . LYS A 1 325 ? -9.758 -16.688 -33.125 1 92.94 325 LYS A N 1
ATOM 2591 C CA . LYS A 1 325 ? -10.438 -15.398 -33.031 1 92.94 325 LYS A CA 1
ATOM 2592 C C . LYS A 1 325 ? -9.43 -14.258 -32.969 1 92.94 325 LYS A C 1
ATOM 2594 O O . LYS A 1 325 ? -9.672 -13.18 -33.5 1 92.94 325 LYS A O 1
ATOM 2599 N N . TRP A 1 326 ? -8.297 -14.484 -32.281 1 92.56 326 TRP A N 1
ATOM 2600 C CA . TRP A 1 326 ? -7.25 -13.477 -32.156 1 92.56 326 TRP A CA 1
ATOM 2601 C C . TRP A 1 326 ? -6.609 -13.203 -33.531 1 92.56 326 TRP A C 1
ATOM 2603 O O . TRP A 1 326 ? -6.254 -12.07 -33.844 1 92.56 326 TRP A O 1
ATOM 2613 N N . PHE A 1 327 ? -6.508 -14.312 -34.281 1 93.06 327 PHE A N 1
ATOM 2614 C CA . PHE A 1 327 ? -5.855 -14.234 -35.594 1 93.06 327 PHE A CA 1
ATOM 2615 C C . PHE A 1 327 ? -6.766 -14.781 -36.688 1 93.06 327 PHE A C 1
ATOM 2617 O O . PHE A 1 327 ? -6.512 -15.852 -37.219 1 93.06 327 PHE A O 1
ATOM 2624 N N . PRO A 1 328 ? -7.695 -13.992 -37.094 1 90.94 328 PRO A N 1
ATOM 2625 C CA . PRO A 1 328 ? -8.727 -14.484 -38.031 1 90.94 328 PRO A CA 1
ATOM 2626 C C . PRO A 1 328 ? -8.172 -14.812 -39.406 1 90.94 328 PRO A C 1
ATOM 2628 O O . PRO A 1 328 ? -8.766 -15.617 -40.125 1 90.94 328 PRO A O 1
ATOM 2631 N N . LYS A 1 329 ? -7.102 -14.242 -39.812 1 92.06 329 LYS A N 1
ATOM 2632 C CA . LYS A 1 329 ? -6.527 -14.492 -41.125 1 92.06 329 LYS A CA 1
ATOM 2633 C C . LYS A 1 329 ? -5.734 -15.797 -41.156 1 92.06 329 LYS A C 1
ATOM 2635 O O . LYS A 1 329 ? -5.203 -16.203 -42.188 1 92.06 329 LYS A O 1
ATOM 2640 N N . GLY A 1 330 ? -5.492 -16.406 -39.969 1 91.56 330 GLY A N 1
ATOM 2641 C CA . GLY A 1 330 ? -4.84 -17.703 -39.844 1 91.56 330 GLY A CA 1
ATOM 2642 C C . GLY A 1 330 ? -3.324 -17.594 -39.844 1 91.56 330 GLY A C 1
ATOM 2643 O O . GLY A 1 330 ? -2.633 -18.625 -39.844 1 91.56 330 GLY A O 1
ATOM 2644 N N . VAL A 1 331 ? -2.896 -16.375 -39.875 1 93.38 331 VAL A N 1
ATOM 2645 C CA . VAL A 1 331 ? -1.452 -16.172 -39.906 1 93.38 331 VAL A CA 1
ATOM 2646 C C . VAL A 1 331 ? -1.053 -15.164 -38.812 1 93.38 331 VAL A C 1
ATOM 2648 O O . VAL A 1 331 ? -1.812 -14.242 -38.5 1 93.38 331 VAL A O 1
ATOM 2651 N N . VAL A 1 332 ? 0.103 -15.391 -38.25 1 93.38 332 VAL A N 1
ATOM 2652 C CA . VAL A 1 332 ? 0.703 -14.492 -37.25 1 93.38 332 VAL A CA 1
ATOM 2653 C C . VAL A 1 332 ? 1.992 -13.898 -37.812 1 93.38 332 VAL A C 1
ATOM 2655 O O . VAL A 1 332 ? 2.896 -14.633 -38.219 1 93.38 332 VAL A O 1
ATOM 2658 N N . LYS A 1 333 ? 2.039 -12.562 -37.844 1 93.19 333 LYS A N 1
ATOM 2659 C CA . LYS A 1 333 ? 3.215 -11.852 -38.344 1 93.19 333 LYS A CA 1
ATOM 2660 C C . LYS A 1 333 ? 3.902 -11.07 -37.219 1 93.19 333 LYS A C 1
ATOM 2662 O O . LYS A 1 333 ? 3.246 -10.344 -36.469 1 93.19 333 LYS A O 1
ATOM 2667 N N . TYR A 1 334 ? 5.164 -11.305 -37.094 1 93.44 334 TYR A N 1
ATOM 2668 C CA . TYR A 1 334 ? 5.918 -10.562 -36.062 1 93.44 334 TYR A CA 1
ATOM 2669 C C . TYR A 1 334 ? 7.41 -10.602 -36.375 1 93.44 334 TYR A C 1
ATOM 2671 O O . TYR A 1 334 ? 7.852 -11.336 -37.281 1 93.44 334 TYR A O 1
ATOM 2679 N N . THR A 1 335 ? 8.148 -9.703 -35.719 1 94.56 335 THR A N 1
ATOM 2680 C CA . THR A 1 335 ? 9.602 -9.734 -35.719 1 94.56 335 THR A CA 1
ATOM 2681 C C . THR A 1 335 ? 10.148 -10.344 -34.438 1 94.56 335 THR A C 1
ATOM 2683 O O . THR A 1 335 ? 9.812 -9.898 -33.344 1 94.56 335 THR A O 1
ATOM 2686 N N . ASP A 1 336 ? 10.891 -11.445 -34.594 1 93.62 336 ASP A N 1
ATOM 2687 C CA . ASP A 1 336 ? 11.398 -12.094 -33.375 1 93.62 336 ASP A CA 1
ATOM 2688 C C . ASP A 1 336 ? 12.523 -11.273 -32.75 1 93.62 336 ASP A C 1
ATOM 2690 O O . ASP A 1 336 ? 12.898 -10.219 -33.25 1 93.62 336 ASP A O 1
ATOM 2694 N N . PHE A 1 337 ? 13 -11.609 -31.594 1 92.38 337 PHE A N 1
ATOM 2695 C CA . PHE A 1 337 ? 13.93 -10.805 -30.812 1 92.38 337 PHE A CA 1
ATOM 2696 C C . PHE A 1 337 ? 15.289 -10.719 -31.5 1 92.38 337 PHE A C 1
ATOM 2698 O O . PHE A 1 337 ? 16.109 -9.867 -31.156 1 92.38 337 PHE A O 1
ATOM 2705 N N . ASN A 1 338 ? 15.508 -11.539 -32.531 1 93.31 338 ASN A N 1
ATOM 2706 C CA . ASN A 1 338 ? 16.719 -11.469 -33.344 1 93.31 338 ASN A CA 1
ATOM 2707 C C . ASN A 1 338 ? 16.547 -10.539 -34.531 1 93.31 338 ASN A C 1
ATOM 2709 O O . ASN A 1 338 ? 17.469 -10.367 -35.344 1 93.31 338 ASN A O 1
ATOM 2713 N N . GLY A 1 339 ? 15.398 -10.039 -34.75 1 94.19 339 GLY A N 1
ATOM 2714 C CA . GLY A 1 339 ? 15.148 -9.125 -35.844 1 94.19 339 GLY A CA 1
ATOM 2715 C C . GLY A 1 339 ? 14.664 -9.82 -37.094 1 94.19 339 GLY A C 1
ATOM 2716 O O . GLY A 1 339 ? 14.617 -9.211 -38.188 1 94.19 339 GLY A O 1
ATOM 2717 N N . VAL A 1 340 ? 14.375 -11.047 -37 1 95.5 340 VAL A N 1
ATOM 2718 C CA . VAL A 1 340 ? 13.906 -11.812 -38.156 1 95.5 340 VAL A CA 1
ATOM 2719 C C . VAL A 1 340 ? 12.391 -11.688 -38.281 1 95.5 340 VAL A C 1
ATOM 2721 O O . VAL A 1 340 ? 11.664 -11.984 -37.312 1 95.5 340 VAL A O 1
ATOM 2724 N N . ASP A 1 341 ? 11.914 -11.336 -39.406 1 96 341 ASP A N 1
ATOM 2725 C CA . ASP A 1 341 ? 10.484 -11.281 -39.688 1 96 341 ASP A CA 1
ATOM 2726 C C . ASP A 1 341 ? 9.906 -12.68 -39.875 1 96 341 ASP A C 1
ATOM 2728 O O . ASP A 1 341 ? 10.414 -13.461 -40.688 1 96 341 ASP A O 1
ATOM 2732 N N . ARG A 1 342 ? 8.945 -12.969 -39.156 1 94.56 342 ARG A N 1
ATOM 2733 C CA . ARG A 1 342 ? 8.336 -14.297 -39.188 1 94.56 342 ARG A CA 1
ATOM 2734 C C . ARG A 1 342 ? 6.871 -14.219 -39.625 1 94.56 342 ARG A C 1
ATOM 2736 O O . ARG A 1 342 ? 6.168 -13.273 -39.25 1 94.56 342 ARG A O 1
ATOM 2743 N N . ARG A 1 343 ? 6.504 -15.141 -40.406 1 95.38 343 ARG A N 1
ATOM 2744 C CA . ARG A 1 343 ? 5.121 -15.398 -40.781 1 95.38 343 ARG A CA 1
ATOM 2745 C C . ARG A 1 343 ? 4.758 -16.859 -40.562 1 95.38 343 ARG A C 1
ATOM 2747 O O . ARG A 1 343 ? 5.18 -17.734 -41.344 1 95.38 343 ARG A O 1
ATOM 2754 N N . ILE A 1 344 ? 3.963 -17.156 -39.562 1 95.12 344 ILE A N 1
ATOM 2755 C CA . ILE A 1 344 ? 3.682 -18.547 -39.219 1 95.12 344 ILE A CA 1
ATOM 2756 C C . ILE A 1 344 ? 2.18 -18.734 -39.031 1 95.12 344 ILE A C 1
ATOM 2758 O O . ILE A 1 344 ? 1.435 -17.75 -38.906 1 95.12 344 ILE A O 1
ATOM 2762 N N . SER A 1 345 ? 1.841 -20.047 -38.969 1 96.12 345 SER A N 1
ATOM 2763 C CA . SER A 1 345 ? 0.429 -20.344 -38.75 1 96.12 345 SER A CA 1
ATOM 2764 C C . SER A 1 345 ? 0.046 -20.172 -37.312 1 96.12 345 SER A C 1
ATOM 2766 O O . SER A 1 345 ? 0.917 -20.109 -36.438 1 96.12 345 SER A O 1
ATOM 2768 N N . VAL A 1 346 ? -1.249 -20.078 -37.094 1 95.62 346 VAL A N 1
ATOM 2769 C CA . VAL A 1 346 ? -1.766 -19.969 -35.719 1 95.62 346 VAL A CA 1
ATOM 2770 C C . VAL A 1 346 ? -1.358 -21.203 -34.938 1 95.62 346 VAL A C 1
ATOM 2772 O O . VAL A 1 346 ? -0.972 -21.109 -33.75 1 95.62 346 VAL A O 1
ATOM 2775 N N . GLY A 1 347 ? -1.428 -22.312 -35.531 1 95.75 347 GLY A N 1
ATOM 2776 C CA . GLY A 1 347 ? -1.002 -23.547 -34.875 1 95.75 347 GLY A CA 1
ATOM 2777 C C . GLY A 1 347 ? 0.464 -23.531 -34.5 1 95.75 347 GLY A C 1
ATOM 2778 O O . GLY A 1 347 ? 0.827 -24.016 -33.406 1 95.75 347 GLY A O 1
ATOM 2779 N N . GLN A 1 348 ? 1.256 -23.031 -35.344 1 96.12 348 GLN A N 1
ATOM 2780 C CA . GLN A 1 348 ? 2.684 -22.953 -35.062 1 96.12 348 GLN A CA 1
ATOM 2781 C C . GLN A 1 348 ? 2.953 -22 -33.906 1 96.12 348 GLN A C 1
ATOM 2783 O O . GLN A 1 348 ? 3.805 -22.266 -33.031 1 96.12 348 GLN A O 1
ATOM 2788 N N . TRP A 1 349 ? 2.221 -20.875 -33.906 1 96.31 349 TRP A N 1
ATOM 2789 C CA . TRP A 1 349 ? 2.367 -19.922 -32.812 1 96.31 349 TRP A CA 1
ATOM 2790 C C . TRP A 1 349 ? 1.969 -20.562 -31.5 1 96.31 349 TRP A C 1
ATOM 2792 O O . TRP A 1 349 ? 2.697 -20.453 -30.5 1 96.31 349 TRP A O 1
ATOM 2802 N N . MET A 1 350 ? 0.884 -21.25 -31.5 1 97.06 350 MET A N 1
ATOM 2803 C CA . MET A 1 350 ? 0.44 -21.969 -30.312 1 97.06 350 MET A CA 1
ATOM 2804 C C . MET A 1 350 ? 1.506 -22.953 -29.844 1 97.06 350 MET A C 1
ATOM 2806 O O . MET A 1 350 ? 1.707 -23.109 -28.641 1 97.06 350 MET A O 1
ATOM 2810 N N . SER A 1 351 ? 2.127 -23.578 -30.766 1 97.31 351 SER A N 1
ATOM 2811 C CA . SER A 1 351 ? 3.168 -24.547 -30.453 1 97.31 351 SER A CA 1
ATOM 2812 C C . SER A 1 351 ? 4.344 -23.875 -29.75 1 97.31 351 SER A C 1
ATOM 2814 O O . SER A 1 351 ? 4.922 -24.453 -28.812 1 97.31 351 SER A O 1
ATOM 2816 N N . ILE A 1 352 ? 4.699 -22.734 -30.203 1 96.12 352 ILE A N 1
ATOM 2817 C CA . ILE A 1 352 ? 5.789 -21.984 -29.578 1 96.12 352 ILE A CA 1
ATOM 2818 C C . ILE A 1 352 ? 5.422 -21.641 -28.141 1 96.12 352 ILE A C 1
ATOM 2820 O O . ILE A 1 352 ? 6.223 -21.828 -27.219 1 96.12 352 ILE A O 1
ATOM 2824 N N . ILE A 1 353 ? 4.184 -21.156 -27.938 1 96.62 353 ILE A N 1
ATOM 2825 C CA . ILE A 1 353 ? 3.711 -20.797 -26.594 1 96.62 353 ILE A CA 1
ATOM 2826 C C . ILE A 1 353 ? 3.688 -22.047 -25.719 1 96.62 353 ILE A C 1
ATOM 2828 O O . ILE A 1 353 ? 4.109 -22 -24.562 1 96.62 353 ILE A O 1
ATOM 2832 N N . PHE A 1 354 ? 3.225 -23.156 -26.281 1 97.69 354 PHE A N 1
ATOM 2833 C CA . PHE A 1 354 ? 3.201 -24.438 -25.562 1 97.69 354 PHE A CA 1
ATOM 2834 C C . PHE A 1 354 ? 4.602 -24.828 -25.109 1 97.69 354 PHE A C 1
ATOM 2836 O O . PHE A 1 354 ? 4.801 -25.219 -23.969 1 97.69 354 PHE A O 1
ATOM 2843 N N . ASP A 1 355 ? 5.52 -24.688 -25.984 1 95.81 355 ASP A N 1
ATOM 2844 C CA . ASP A 1 355 ? 6.898 -25.062 -25.672 1 95.81 355 ASP A CA 1
ATOM 2845 C C . ASP A 1 355 ? 7.461 -24.188 -24.562 1 95.81 355 ASP A C 1
ATOM 2847 O O . ASP A 1 355 ? 8.258 -24.656 -23.734 1 95.81 355 ASP A O 1
ATOM 2851 N N . CYS A 1 356 ? 7.082 -22.984 -24.5 1 95.19 356 CYS A N 1
ATOM 2852 C CA . CYS A 1 356 ? 7.535 -22.062 -23.453 1 95.19 356 CYS A CA 1
ATOM 2853 C C . CYS A 1 356 ? 6.965 -22.469 -22.094 1 95.19 356 CYS A C 1
ATOM 2855 O O . CYS A 1 356 ? 7.648 -22.375 -21.078 1 95.19 356 CYS A O 1
ATOM 2857 N N . LEU A 1 357 ? 5.742 -22.938 -22.109 1 96.31 357 LEU A N 1
ATOM 2858 C CA . LEU A 1 357 ? 5.008 -23.125 -20.859 1 96.31 357 LEU A CA 1
ATOM 2859 C C . LEU A 1 357 ? 5.168 -24.562 -20.359 1 96.31 357 LEU A C 1
ATOM 2861 O O . LEU A 1 357 ? 5.18 -24.797 -19.141 1 96.31 357 LEU A O 1
ATOM 2865 N N . TYR A 1 358 ? 5.273 -25.531 -21.234 1 95.88 358 TYR A N 1
ATOM 2866 C CA . TYR A 1 358 ? 5.25 -26.953 -20.891 1 95.88 358 TYR A CA 1
ATOM 2867 C C . TYR A 1 358 ? 6.488 -27.344 -20.094 1 95.88 358 TYR A C 1
ATOM 2869 O O . TYR A 1 358 ? 7.617 -27.109 -20.531 1 95.88 358 TYR A O 1
ATOM 2877 N N . MET A 1 359 ? 6.215 -27.953 -18.953 1 94.44 359 MET A N 1
ATOM 2878 C CA . MET A 1 359 ? 7.305 -28.484 -18.141 1 94.44 359 MET A CA 1
ATOM 2879 C C . MET A 1 359 ? 7.59 -29.938 -18.5 1 94.44 359 MET A C 1
ATOM 2881 O O . MET A 1 359 ? 6.676 -30.766 -18.516 1 94.44 359 MET A O 1
ATOM 2885 N N . LYS A 1 360 ? 8.781 -30.234 -18.656 1 94 360 LYS A N 1
ATOM 2886 C CA . LYS A 1 360 ? 9.18 -31.578 -19.078 1 94 360 LYS A CA 1
ATOM 2887 C C . LYS A 1 360 ? 8.805 -32.625 -18.016 1 94 360 LYS A C 1
ATOM 2889 O O . LYS A 1 360 ? 8.883 -32.344 -16.812 1 94 360 LYS A O 1
ATOM 2894 N N . ARG A 1 361 ? 8.453 -33.844 -18.484 1 94.44 361 ARG A N 1
ATOM 2895 C CA . ARG A 1 361 ? 8.078 -34.906 -17.594 1 94.44 361 ARG A CA 1
ATOM 2896 C C . ARG A 1 361 ? 9.211 -35.938 -17.438 1 94.44 361 ARG A C 1
ATOM 2898 O O . ARG A 1 361 ? 9.234 -36.719 -16.5 1 94.44 361 ARG A O 1
ATOM 2905 N N . THR A 1 362 ? 10.078 -35.906 -18.453 1 95 362 THR A N 1
ATOM 2906 C CA . THR A 1 362 ? 11.289 -36.719 -18.453 1 95 362 THR A CA 1
ATOM 2907 C C . THR A 1 362 ? 12.445 -35.969 -19.078 1 95 362 THR A C 1
ATOM 2909 O O . THR A 1 362 ? 12.25 -34.906 -19.688 1 95 362 THR A O 1
ATOM 2912 N N . PHE A 1 363 ? 13.609 -36.438 -18.891 1 92.62 363 PHE A N 1
ATOM 2913 C CA . PHE A 1 363 ? 14.781 -35.75 -19.422 1 92.62 363 PHE A CA 1
ATOM 2914 C C . PHE A 1 363 ? 14.773 -35.75 -20.938 1 92.62 363 PHE A C 1
ATOM 2916 O O . PHE A 1 363 ? 15.273 -34.812 -21.578 1 92.62 363 PHE A O 1
ATOM 2923 N N . ASN A 1 364 ? 14.172 -36.75 -21.531 1 91.12 364 ASN A N 1
ATOM 2924 C CA . ASN A 1 364 ? 14.094 -36.844 -22.984 1 91.12 364 ASN A CA 1
ATOM 2925 C C . ASN A 1 364 ? 12.68 -36.562 -23.484 1 91.12 364 ASN A C 1
ATOM 2927 O O . ASN A 1 364 ? 12.273 -37.062 -24.531 1 91.12 364 ASN A O 1
ATOM 2931 N N . ASP A 1 365 ? 11.992 -35.75 -22.75 1 93.31 365 ASP A N 1
ATOM 2932 C CA . ASP A 1 365 ? 10.602 -35.469 -23.109 1 93.31 365 ASP A CA 1
ATOM 2933 C C . ASP A 1 365 ? 10.523 -34.719 -24.422 1 93.31 365 ASP A C 1
ATOM 2935 O O . ASP A 1 365 ? 11.062 -33.594 -24.547 1 93.31 365 ASP A O 1
ATOM 2939 N N . GLN A 1 366 ? 9.836 -35.25 -25.391 1 91.06 366 GLN A N 1
ATOM 2940 C CA . GLN A 1 366 ? 9.703 -34.656 -26.719 1 91.06 366 GLN A CA 1
ATOM 2941 C C . GLN A 1 366 ? 8.25 -34.312 -27.016 1 91.06 366 GLN A C 1
ATOM 2943 O O . GLN A 1 366 ? 7.84 -34.281 -28.188 1 91.06 366 GLN A O 1
ATOM 2948 N N . THR A 1 367 ? 7.578 -34.125 -26 1 94.56 367 THR A N 1
ATOM 2949 C CA . THR A 1 367 ? 6.156 -33.844 -26.172 1 94.56 367 THR A CA 1
ATOM 2950 C C . THR A 1 367 ? 5.949 -32.562 -26.984 1 94.56 367 THR A C 1
ATOM 2952 O O . THR A 1 367 ? 6.566 -31.531 -26.703 1 94.56 367 THR A O 1
ATOM 2955 N N . LYS A 1 368 ? 5.094 -32.625 -27.984 1 96 368 LYS A N 1
ATOM 2956 C CA . LYS A 1 368 ? 4.707 -31.5 -28.812 1 96 368 LYS A CA 1
ATOM 2957 C C . LYS A 1 368 ? 3.207 -31.234 -28.719 1 96 368 LYS A C 1
ATOM 2959 O O . LYS A 1 368 ? 2.428 -32.156 -28.469 1 96 368 LYS A O 1
ATOM 2964 N N . LEU A 1 369 ? 2.879 -30 -28.984 1 97.5 369 LEU A N 1
ATOM 2965 C CA . LEU A 1 369 ? 1.477 -29.625 -28.875 1 97.5 369 LEU A CA 1
ATOM 2966 C C . LEU A 1 369 ? 0.606 -30.469 -29.797 1 97.5 369 LEU A C 1
ATOM 2968 O O . LEU A 1 369 ? -0.468 -30.922 -29.391 1 97.5 369 LEU A O 1
ATOM 2972 N N . VAL A 1 370 ? 1.052 -30.734 -30.969 1 96.62 370 VAL A N 1
ATOM 2973 C CA . VAL A 1 370 ? 0.275 -31.453 -31.969 1 96.62 370 VAL A CA 1
ATOM 2974 C C . VAL A 1 370 ? -0.102 -32.844 -31.422 1 96.62 370 VAL A C 1
ATOM 2976 O O . VAL A 1 370 ? -1.23 -33.281 -31.609 1 96.62 370 VAL A O 1
ATOM 2979 N N . ASN A 1 371 ? 0.826 -33.469 -30.75 1 96.25 371 ASN A N 1
ATOM 2980 C CA . ASN A 1 371 ? 0.567 -34.781 -30.172 1 96.25 371 ASN A CA 1
ATOM 2981 C C . ASN A 1 371 ? -0.447 -34.719 -29.047 1 96.25 371 ASN A C 1
ATOM 2983 O O . ASN A 1 371 ? -1.294 -35.594 -28.906 1 96.25 371 ASN A O 1
ATOM 2987 N N . VAL A 1 372 ? -0.376 -33.688 -28.297 1 96.44 372 VAL A N 1
ATOM 2988 C CA . VAL A 1 372 ? -1.307 -33.5 -27.203 1 96.44 372 VAL A CA 1
ATOM 2989 C C . VAL A 1 372 ? -2.721 -33.312 -27.734 1 96.44 372 VAL A C 1
ATOM 2991 O O . VAL A 1 372 ? -3.668 -33.938 -27.25 1 96.44 372 VAL A O 1
ATOM 2994 N N . LEU A 1 373 ? -2.842 -32.5 -28.766 1 97.31 373 LEU A N 1
ATOM 2995 C CA . LEU A 1 373 ? -4.148 -32.188 -29.359 1 97.31 373 LEU A CA 1
ATOM 2996 C C . LEU A 1 373 ? -4.754 -33.438 -29.984 1 97.31 373 LEU A C 1
ATOM 2998 O O . LEU A 1 373 ? -5.957 -33.688 -29.875 1 97.31 373 LEU A O 1
ATOM 3002 N N . ARG A 1 374 ? -3.945 -34.25 -30.578 1 96.62 374 ARG A N 1
ATOM 3003 C CA . ARG A 1 374 ? -4.41 -35.5 -31.203 1 96.62 374 ARG A CA 1
ATOM 3004 C C . ARG A 1 374 ? -4.867 -36.5 -30.141 1 96.62 374 ARG A C 1
ATOM 3006 O O . ARG A 1 374 ? -5.91 -37.125 -30.297 1 96.62 374 ARG A O 1
ATOM 3013 N N . ASN A 1 375 ? -4.09 -36.594 -29.141 1 95.75 375 ASN A N 1
ATOM 3014 C CA . ASN A 1 375 ? -4.379 -37.562 -28.078 1 95.75 375 ASN A CA 1
ATOM 3015 C C . ASN A 1 375 ? -5.723 -37.25 -27.406 1 95.75 375 ASN A C 1
ATOM 3017 O O . ASN A 1 375 ? -6.422 -38.188 -26.984 1 95.75 375 ASN A O 1
ATOM 3021 N N . VAL A 1 376 ? -6.125 -36 -27.375 1 95.44 376 VAL A N 1
ATOM 3022 C CA . VAL A 1 376 ? -7.367 -35.656 -26.688 1 95.44 376 VAL A CA 1
ATOM 3023 C C . VAL A 1 376 ? -8.5 -35.5 -27.703 1 95.44 376 VAL A C 1
ATOM 3025 O O . VAL A 1 376 ? -9.648 -35.281 -27.328 1 95.44 376 VAL A O 1
ATOM 3028 N N . GLY A 1 377 ? -8.211 -35.531 -28.953 1 95 377 GLY A N 1
ATOM 3029 C CA . GLY A 1 377 ? -9.211 -35.469 -30.016 1 95 377 GLY A CA 1
ATOM 3030 C C . GLY A 1 377 ? -9.633 -34.062 -30.359 1 95 377 GLY A C 1
ATOM 3031 O O . GLY A 1 377 ? -10.781 -33.812 -30.734 1 95 377 GLY A O 1
ATOM 3032 N N . ALA A 1 378 ? -8.773 -33.156 -30.109 1 93.81 378 ALA A N 1
ATOM 3033 C CA . ALA A 1 378 ? -9.102 -31.766 -30.406 1 93.81 378 ALA A CA 1
ATOM 3034 C C . ALA A 1 378 ? -8.797 -31.438 -31.875 1 93.81 378 ALA A C 1
ATOM 3036 O O . ALA A 1 378 ? -9.297 -30.453 -32.406 1 93.81 378 ALA A O 1
ATOM 3037 N N . ILE A 1 379 ? -7.938 -32.25 -32.469 1 91.12 379 ILE A N 1
ATOM 3038 C CA . ILE A 1 379 ? -7.68 -32.188 -33.906 1 91.12 379 ILE A CA 1
ATOM 3039 C C . ILE A 1 379 ? -7.617 -33.594 -34.469 1 91.12 379 ILE A C 1
ATOM 3041 O O . ILE A 1 379 ? -7.391 -34.562 -33.719 1 91.12 379 ILE A O 1
ATOM 3045 N N . MET B 1 1 ? 16.953 25.703 -2.057 1 38.88 1 MET B N 1
ATOM 3046 C CA . MET B 1 1 ? 15.57 25.234 -2.072 1 38.88 1 MET B CA 1
ATOM 3047 C C . MET B 1 1 ? 14.844 25.656 -0.8 1 38.88 1 MET B C 1
ATOM 3049 O O . MET B 1 1 ? 15.375 25.531 0.301 1 38.88 1 MET B O 1
ATOM 3053 N N . SER B 1 2 ? 13.914 26.547 -0.945 1 52.19 2 SER B N 1
ATOM 3054 C CA . SER B 1 2 ? 13.203 27.125 0.193 1 52.19 2 SER B CA 1
ATOM 3055 C C . SER B 1 2 ? 12.633 26.031 1.092 1 52.19 2 SER B C 1
ATOM 3057 O O . SER B 1 2 ? 12.156 25 0.605 1 52.19 2 SER B O 1
ATOM 3059 N N . ARG B 1 3 ? 12.961 26.109 2.346 1 68.31 3 ARG B N 1
ATOM 3060 C CA . ARG B 1 3 ? 12.562 25.109 3.334 1 68.31 3 ARG B CA 1
ATOM 3061 C C . ARG B 1 3 ? 11.047 25.062 3.467 1 68.31 3 ARG B C 1
ATOM 3063 O O . ARG B 1 3 ? 10.383 26.094 3.523 1 68.31 3 ARG B O 1
ATOM 3070 N N . GLU B 1 4 ? 10.484 23.906 3.275 1 84.81 4 GLU B N 1
ATOM 3071 C CA . GLU B 1 4 ? 9.062 23.641 3.414 1 84.81 4 GLU B CA 1
ATOM 3072 C C . GLU B 1 4 ? 8.539 24.094 4.777 1 84.81 4 GLU B C 1
ATOM 3074 O O . GLU B 1 4 ? 7.516 24.766 4.859 1 84.81 4 GLU B O 1
ATOM 3079 N N . TYR B 1 5 ? 9.352 23.938 5.781 1 92.62 5 TYR B N 1
ATOM 3080 C CA . TYR B 1 5 ? 8.977 24.297 7.145 1 92.62 5 TYR B CA 1
ATOM 3081 C C . TYR B 1 5 ? 10.07 25.141 7.801 1 92.62 5 TYR B C 1
ATOM 3083 O O . TYR B 1 5 ? 11.227 25.094 7.383 1 92.62 5 TYR B O 1
ATOM 3091 N N . PRO B 1 6 ? 9.734 25.984 8.734 1 94.94 6 PRO B N 1
ATOM 3092 C CA . PRO B 1 6 ? 10.711 26.844 9.414 1 94.94 6 PRO B CA 1
ATOM 3093 C C . PRO B 1 6 ? 11.469 26.109 10.516 1 94.94 6 PRO B C 1
ATOM 3095 O O . PRO B 1 6 ? 11.375 26.484 11.688 1 94.94 6 PRO B O 1
ATOM 3098 N N . LEU B 1 7 ? 12.242 25.188 10.117 1 94.75 7 LEU B N 1
ATOM 3099 C CA . LEU B 1 7 ? 13.016 24.359 11.047 1 94.75 7 LEU B CA 1
ATOM 3100 C C . LEU B 1 7 ? 14.234 25.125 11.562 1 94.75 7 LEU B C 1
ATOM 3102 O O . LEU B 1 7 ? 14.852 25.875 10.82 1 94.75 7 LEU B O 1
ATOM 3106 N N . ILE B 1 8 ? 14.547 24.906 12.758 1 95.38 8 ILE B N 1
ATOM 3107 C CA . ILE B 1 8 ? 15.773 25.5 13.281 1 95.38 8 ILE B CA 1
ATOM 3108 C C . ILE B 1 8 ? 16.984 24.797 12.664 1 95.38 8 ILE B C 1
ATOM 3110 O O . ILE B 1 8 ? 16.859 23.719 12.102 1 95.38 8 ILE B O 1
ATOM 3114 N N . GLU B 1 9 ? 18.094 25.328 12.758 1 91.81 9 GLU B N 1
ATOM 3115 C CA . GLU B 1 9 ? 19.281 24.922 12.016 1 91.81 9 GLU B CA 1
ATOM 3116 C C . GLU B 1 9 ? 19.734 23.516 12.43 1 91.81 9 GLU B C 1
ATOM 3118 O O . GLU B 1 9 ? 20.125 22.719 11.594 1 91.81 9 GLU B O 1
ATOM 3123 N N . SER B 1 10 ? 19.75 23.312 13.711 1 93.25 10 SER B N 1
ATOM 3124 C CA . SER B 1 10 ? 20.156 22.016 14.25 1 93.25 10 SER B CA 1
ATOM 3125 C C . SER B 1 10 ? 19.516 21.75 15.609 1 93.25 10 SER B C 1
ATOM 3127 O O . SER B 1 10 ? 19.062 22.688 16.281 1 93.25 10 SER B O 1
ATOM 3129 N N . ILE B 1 11 ? 19.531 20.547 15.922 1 92.94 11 ILE B N 1
ATOM 3130 C CA . ILE B 1 11 ? 18.938 20.156 17.188 1 92.94 11 ILE B CA 1
ATOM 3131 C C . ILE B 1 11 ? 19.734 20.766 18.344 1 92.94 11 ILE B C 1
ATOM 3133 O O . ILE B 1 11 ? 19.172 21.094 19.391 1 92.94 11 ILE B O 1
ATOM 3137 N N . ASP B 1 12 ? 20.984 21.062 18.109 1 90.88 12 ASP B N 1
ATOM 3138 C CA . ASP B 1 12 ? 21.875 21.641 19.125 1 90.88 12 ASP B CA 1
ATOM 3139 C C . ASP B 1 12 ? 21.484 23.078 19.438 1 90.88 12 ASP B C 1
ATOM 3141 O O . ASP B 1 12 ? 21.797 23.594 20.516 1 90.88 12 ASP B O 1
ATOM 3145 N N . CYS B 1 13 ? 20.797 23.688 18.5 1 93.5 13 CYS B N 1
ATOM 3146 C CA . CYS B 1 13 ? 20.391 25.078 18.672 1 93.5 13 CYS B CA 1
ATOM 3147 C C . CYS B 1 13 ? 19.203 25.172 19.625 1 93.5 13 CYS B C 1
ATOM 3149 O O . CYS B 1 13 ? 18.891 26.266 20.109 1 93.5 13 CYS B O 1
ATOM 3151 N N . LEU B 1 14 ? 18.578 24.062 19.922 1 96 14 LEU B N 1
ATOM 3152 C CA . LEU B 1 14 ? 17.375 24.078 20.75 1 96 14 LEU B CA 1
ATOM 3153 C C . LEU B 1 14 ? 17.688 24.562 22.156 1 96 14 LEU B C 1
ATOM 3155 O O . LEU B 1 14 ? 16.938 25.375 22.719 1 96 14 LEU B O 1
ATOM 3159 N N . ALA B 1 15 ? 18.75 24.125 22.641 1 92.88 15 ALA B N 1
ATOM 3160 C CA . ALA B 1 15 ? 19.141 24.484 24 1 92.88 15 ALA B CA 1
ATOM 3161 C C . ALA B 1 15 ? 19.312 26 24.141 1 92.88 15 ALA B C 1
ATOM 3163 O O . ALA B 1 15 ? 18.984 26.562 25.188 1 92.88 15 ALA B O 1
ATOM 3164 N N . ASP B 1 16 ? 19.766 26.594 23.094 1 94.56 16 ASP B N 1
ATOM 3165 C CA . ASP B 1 16 ? 20.016 28.031 23.109 1 94.56 16 ASP B CA 1
ATOM 3166 C C . ASP B 1 16 ? 18.703 28.812 23 1 94.56 16 ASP B C 1
ATOM 3168 O O . ASP B 1 16 ? 18.641 29.984 23.375 1 94.56 16 ASP B O 1
ATOM 3172 N N . LEU B 1 17 ? 17.703 28.141 22.578 1 96.88 17 LEU B N 1
ATOM 3173 C CA . LEU B 1 17 ? 16.422 28.812 22.328 1 96.88 17 LEU B CA 1
ATOM 3174 C C . LEU B 1 17 ? 15.508 28.688 23.547 1 96.88 17 LEU B C 1
ATOM 3176 O O . LEU B 1 17 ? 14.469 29.344 23.609 1 96.88 17 LEU B O 1
ATOM 3180 N N . LEU B 1 18 ? 15.922 27.891 24.469 1 97.19 18 LEU B N 1
ATOM 3181 C CA . LEU B 1 18 ? 15.047 27.609 25.609 1 97.19 18 LEU B CA 1
ATOM 3182 C C . LEU B 1 18 ? 15.602 28.25 26.891 1 97.19 18 LEU B C 1
ATOM 3184 O O . LEU B 1 18 ? 16.812 28.25 27.109 1 97.19 18 LEU B O 1
ATOM 3188 N N . GLU B 1 19 ? 14.641 28.797 27.672 1 96.94 19 GLU B N 1
ATOM 3189 C CA . GLU B 1 19 ? 15.008 29.125 29.047 1 96.94 19 GLU B CA 1
ATOM 3190 C C . GLU B 1 19 ? 15.445 27.875 29.828 1 96.94 19 GLU B C 1
ATOM 3192 O O . GLU B 1 19 ? 14.977 26.781 29.547 1 96.94 19 GLU B O 1
ATOM 3197 N N . PRO B 1 20 ? 16.344 28.031 30.812 1 93 20 PRO B N 1
ATOM 3198 C CA . PRO B 1 20 ? 16.797 26.875 31.594 1 93 20 PRO B CA 1
ATOM 3199 C C . PRO B 1 20 ? 15.648 26.125 32.281 1 93 20 PRO B C 1
ATOM 3201 O O . PRO B 1 20 ? 15.734 24.922 32.469 1 93 20 PRO B O 1
ATOM 3204 N N . ASP B 1 21 ? 14.633 26.875 32.562 1 93.56 21 ASP B N 1
ATOM 3205 C CA . ASP B 1 21 ? 13.5 26.266 33.25 1 93.56 21 ASP B CA 1
ATOM 3206 C C . ASP B 1 21 ? 12.281 26.172 32.312 1 93.56 21 ASP B C 1
ATOM 3208 O O . ASP B 1 21 ? 11.141 26.156 32.781 1 93.56 21 ASP B O 1
ATOM 3212 N N . ALA B 1 22 ? 12.547 26.188 31.031 1 96.56 22 ALA B N 1
ATOM 3213 C CA . ALA B 1 22 ? 11.445 26.094 30.062 1 96.56 22 ALA B CA 1
ATOM 3214 C C . ALA B 1 22 ? 10.648 24.812 30.266 1 96.56 22 ALA B C 1
ATOM 3216 O O . ALA B 1 22 ? 11.219 23.75 30.516 1 96.56 22 ALA B O 1
ATOM 3217 N N . ILE B 1 23 ? 9.359 24.891 30.188 1 95.69 23 ILE B N 1
ATOM 3218 C CA . ILE B 1 23 ? 8.469 23.734 30.297 1 95.69 23 ILE B CA 1
ATOM 3219 C C . ILE B 1 23 ? 8.102 23.234 28.906 1 95.69 23 ILE B C 1
ATOM 3221 O O . ILE B 1 23 ? 7.812 24.031 28.016 1 95.69 23 ILE B O 1
ATOM 3225 N N . VAL B 1 24 ? 8.18 21.953 28.812 1 95.88 24 VAL B N 1
ATOM 3226 C CA . VAL B 1 24 ? 7.824 21.328 27.547 1 95.88 24 VAL B CA 1
ATOM 3227 C C . VAL B 1 24 ? 6.473 20.641 27.672 1 95.88 24 VAL B C 1
ATOM 3229 O O . VAL B 1 24 ? 6.289 19.781 28.547 1 95.88 24 VAL B O 1
ATOM 3232 N N . TYR B 1 25 ? 5.543 21.031 26.875 1 96.75 25 TYR B N 1
ATOM 3233 C CA . TYR B 1 25 ? 4.23 20.391 26.859 1 96.75 25 TYR B CA 1
ATOM 3234 C C . TYR B 1 25 ? 4.129 19.375 25.734 1 96.75 25 TYR B C 1
ATOM 3236 O O . TYR B 1 25 ? 4.383 19.688 24.562 1 96.75 25 TYR B O 1
ATOM 3244 N N . TYR B 1 26 ? 3.828 18.172 26.062 1 96.81 26 TYR B N 1
ATOM 3245 C CA . TYR B 1 26 ? 3.758 17.062 25.125 1 96.81 26 TYR B CA 1
ATOM 3246 C C . TYR B 1 26 ? 2.318 16.594 24.938 1 96.81 26 TYR B C 1
ATOM 3248 O O . TYR B 1 26 ? 1.674 16.156 25.906 1 96.81 26 TYR B O 1
ATOM 3256 N N . ASP B 1 27 ? 1.789 16.703 23.688 1 96.5 27 ASP B N 1
ATOM 3257 C CA . ASP B 1 27 ? 0.473 16.172 23.359 1 96.5 27 ASP B CA 1
ATOM 3258 C C . ASP B 1 27 ? 0.46 14.641 23.438 1 96.5 27 ASP B C 1
ATOM 3260 O O . ASP B 1 27 ? 0.878 13.961 22.5 1 96.5 27 ASP B O 1
ATOM 3264 N N . PHE B 1 28 ? -0.11 14.094 24.453 1 96.06 28 PHE B N 1
ATOM 3265 C CA . PHE B 1 28 ? 0.008 12.664 24.734 1 96.06 28 PHE B CA 1
ATOM 3266 C C . PHE B 1 28 ? -1.199 11.906 24.188 1 96.06 28 PHE B C 1
ATOM 3268 O O . PHE B 1 28 ? -1.23 10.68 24.219 1 96.06 28 PHE B O 1
ATOM 3275 N N . ASP B 1 29 ? -2.148 12.648 23.703 1 93.44 29 ASP B N 1
ATOM 3276 C CA . ASP B 1 29 ? -3.301 11.953 23.141 1 93.44 29 ASP B CA 1
ATOM 3277 C C . ASP B 1 29 ? -2.881 11.031 22 1 93.44 29 ASP B C 1
ATOM 3279 O O . ASP B 1 29 ? -3.32 9.883 21.922 1 93.44 29 ASP B O 1
ATOM 3283 N N . GLN B 1 30 ? -2.064 11.562 21.203 1 90.44 30 GLN B N 1
ATOM 3284 C CA . GLN B 1 30 ? -1.63 10.773 20.062 1 90.44 30 GLN B CA 1
ATOM 3285 C C . GLN B 1 30 ? -0.744 9.609 20.5 1 90.44 30 GLN B C 1
ATOM 3287 O O . GLN B 1 30 ? -0.824 8.516 19.938 1 90.44 30 GLN B O 1
ATOM 3292 N N . VAL B 1 31 ? 0.11 9.867 21.453 1 93.75 31 VAL B N 1
ATOM 3293 C CA . VAL B 1 31 ? 1.004 8.828 21.969 1 93.75 31 VAL B CA 1
ATOM 3294 C C . VAL B 1 31 ? 0.185 7.68 22.547 1 93.75 31 VAL B C 1
ATOM 3296 O O . VAL B 1 31 ? 0.443 6.512 22.234 1 93.75 31 VAL B O 1
ATOM 3299 N N . ALA B 1 32 ? -0.783 8.086 23.344 1 95.38 32 ALA B N 1
ATOM 3300 C CA . ALA B 1 32 ? -1.644 7.082 23.953 1 95.38 32 ALA B CA 1
ATOM 3301 C C . ALA B 1 32 ? -2.383 6.266 22.906 1 95.38 32 ALA B C 1
ATOM 3303 O O . ALA B 1 32 ? -2.408 5.035 22.969 1 95.38 32 ALA B O 1
ATOM 3304 N N . TYR B 1 33 ? -2.92 6.957 21.969 1 94 33 TYR B N 1
ATOM 3305 C CA . TYR B 1 33 ? -3.707 6.297 20.938 1 94 33 TYR B CA 1
ATOM 3306 C C . TYR B 1 33 ? -2.834 5.367 20.109 1 94 33 TYR B C 1
ATOM 3308 O O . TYR B 1 33 ? -3.191 4.211 19.875 1 94 33 TYR B O 1
ATOM 3316 N N . GLN B 1 34 ? -1.723 5.852 19.625 1 92.88 34 GLN B N 1
ATOM 3317 C CA . GLN B 1 34 ? -0.829 5.078 18.781 1 92.88 34 GLN B CA 1
ATOM 3318 C C . GLN B 1 34 ? -0.311 3.84 19.5 1 92.88 34 GLN B C 1
ATOM 3320 O O . GLN B 1 34 ? -0.236 2.756 18.922 1 92.88 34 GLN B O 1
ATOM 3325 N N . ALA B 1 35 ? 0.069 4.023 20.719 1 95.38 35 ALA B N 1
ATOM 3326 C CA . ALA B 1 35 ? 0.561 2.895 21.5 1 95.38 35 ALA B CA 1
ATOM 3327 C C . ALA B 1 35 ? -0.526 1.839 21.688 1 95.38 35 ALA B C 1
ATOM 3329 O O . ALA B 1 35 ? -0.285 0.647 21.469 1 95.38 35 ALA B O 1
ATOM 3330 N N . ALA B 1 36 ? -1.711 2.305 22.047 1 96.12 36 ALA B N 1
ATOM 3331 C CA . ALA B 1 36 ? -2.824 1.383 22.266 1 96.12 36 ALA B CA 1
ATOM 3332 C C . ALA B 1 36 ? -3.197 0.672 20.969 1 96.12 36 ALA B C 1
ATOM 3334 O O . ALA B 1 36 ? -3.453 -0.534 20.953 1 96.12 36 ALA B O 1
ATOM 3335 N N . ALA B 1 37 ? -3.205 1.435 19.906 1 93.88 37 ALA B N 1
ATOM 3336 C CA . ALA B 1 37 ? -3.572 0.885 18.609 1 93.88 37 ALA B CA 1
ATOM 3337 C C . ALA B 1 37 ? -2.553 -0.151 18.141 1 93.88 37 ALA B C 1
ATOM 3339 O O . ALA B 1 37 ? -2.916 -1.156 17.531 1 93.88 37 ALA B O 1
ATOM 3340 N N . SER B 1 38 ? -1.28 0.052 18.406 1 92.88 38 SER B N 1
ATOM 3341 C CA . SER B 1 38 ? -0.214 -0.847 17.969 1 92.88 38 SER B CA 1
ATOM 3342 C C . SER B 1 38 ? -0.219 -2.137 18.781 1 92.88 38 SER B C 1
ATOM 3344 O O . SER B 1 38 ? 0.359 -3.143 18.375 1 92.88 38 SER B O 1
ATOM 3346 N N . CYS B 1 39 ? -0.804 -2.131 19.875 1 95.19 39 CYS B N 1
ATOM 3347 C CA . CYS B 1 39 ? -0.837 -3.295 20.766 1 95.19 39 CYS B CA 1
ATOM 3348 C C . CYS B 1 39 ? -2.199 -3.977 20.703 1 95.19 39 CYS B C 1
ATOM 3350 O O . CYS B 1 39 ? -2.734 -4.383 21.75 1 95.19 39 CYS B O 1
ATOM 3352 N N . GLU B 1 40 ? -2.775 -3.953 19.609 1 94 40 GLU B N 1
ATOM 3353 C CA . GLU B 1 40 ? -4.051 -4.633 19.391 1 94 40 GLU B CA 1
ATOM 3354 C C . GLU B 1 40 ? -4.137 -5.203 17.969 1 94 40 GLU B C 1
ATOM 3356 O O . GLU B 1 40 ? -3.652 -4.586 17.016 1 94 40 GLU B O 1
ATOM 3361 N N . LYS B 1 41 ? -4.586 -6.406 17.844 1 91 41 LYS B N 1
ATOM 3362 C CA . LYS B 1 41 ? -4.895 -7.004 16.547 1 91 41 LYS B CA 1
ATOM 3363 C C . LYS B 1 41 ? -6.375 -6.867 16.219 1 91 41 LYS B C 1
ATOM 3365 O O . LYS B 1 41 ? -7.234 -7.203 17.031 1 91 41 LYS B O 1
ATOM 3370 N N . ARG B 1 42 ? -6.637 -6.246 15.039 1 92.44 42 ARG B N 1
ATOM 3371 C CA . ARG B 1 42 ? -8.016 -6.078 14.594 1 92.44 42 ARG B CA 1
ATOM 3372 C C . ARG B 1 42 ? -8.32 -6.969 13.391 1 92.44 42 ARG B C 1
ATOM 3374 O O . ARG B 1 42 ? -7.523 -7.043 12.453 1 92.44 42 ARG B O 1
ATOM 3381 N N . THR B 1 43 ? -9.32 -7.73 13.477 1 93.81 43 THR B N 1
ATOM 3382 C CA . THR B 1 43 ? -9.836 -8.555 12.383 1 93.81 43 THR B CA 1
ATOM 3383 C C . THR B 1 43 ? -11.359 -8.484 12.328 1 93.81 43 THR B C 1
ATOM 3385 O O . THR B 1 43 ? -11.984 -7.852 13.18 1 93.81 43 THR B O 1
ATOM 3388 N N . ILE B 1 44 ? -11.945 -8.977 11.312 1 95 44 ILE B N 1
ATOM 3389 C CA . ILE B 1 44 ? -13.406 -9.039 11.227 1 95 44 ILE B CA 1
ATOM 3390 C C . ILE B 1 44 ? -13.844 -10.469 10.914 1 95 44 ILE B C 1
ATOM 3392 O O . ILE B 1 44 ? -13.156 -11.188 10.18 1 95 44 ILE B O 1
ATOM 3396 N N . GLU B 1 45 ? -14.844 -10.891 11.508 1 96.31 45 GLU B N 1
ATOM 3397 C CA . GLU B 1 45 ? -15.523 -12.148 11.203 1 96.31 45 GLU B CA 1
ATOM 3398 C C . GLU B 1 45 ? -16.797 -11.906 10.391 1 96.31 45 GLU B C 1
ATOM 3400 O O . GLU B 1 45 ? -17.688 -11.18 10.828 1 96.31 45 GLU B O 1
ATOM 3405 N N . VAL B 1 46 ? -16.797 -12.422 9.25 1 96.62 46 VAL B N 1
ATOM 3406 C CA . VAL B 1 46 ? -17.938 -12.242 8.352 1 96.62 46 VAL B CA 1
ATOM 3407 C C . VAL B 1 46 ? -18.766 -13.523 8.297 1 96.62 46 VAL B C 1
ATOM 3409 O O . VAL B 1 46 ? -18.219 -14.609 8.062 1 96.62 46 VAL B O 1
ATOM 3412 N N . THR B 1 47 ? -20.062 -13.422 8.539 1 97.31 47 THR B N 1
ATOM 3413 C CA . THR B 1 47 ? -20.984 -14.555 8.531 1 97.31 47 THR B CA 1
ATOM 3414 C C . THR B 1 47 ? -22.016 -14.414 7.426 1 97.31 47 THR B C 1
ATOM 3416 O O . THR B 1 47 ? -22.719 -13.398 7.352 1 97.31 47 THR B O 1
ATOM 3419 N N . HIS B 1 48 ? -22.062 -15.398 6.559 1 96.88 48 HIS B N 1
ATOM 3420 C CA . HIS B 1 48 ? -23.125 -15.43 5.562 1 96.88 48 HIS B CA 1
ATOM 3421 C C . HIS B 1 48 ? -24.469 -15.742 6.207 1 96.88 48 HIS B C 1
ATOM 3423 O O . HIS B 1 48 ? -24.656 -16.812 6.793 1 96.88 48 HIS B O 1
ATOM 3429 N N . LYS B 1 49 ? -25.406 -14.883 6.051 1 96.31 49 LYS B N 1
ATOM 3430 C CA . LYS B 1 49 ? -26.672 -14.969 6.777 1 96.31 49 LYS B CA 1
ATOM 3431 C C . LYS B 1 49 ? -27.438 -16.234 6.402 1 96.31 49 LYS B C 1
ATOM 3433 O O . LYS B 1 49 ? -28 -16.906 7.27 1 96.31 49 LYS B O 1
ATOM 3438 N N . ALA B 1 50 ? -27.422 -16.625 5.145 1 95.31 50 ALA B N 1
ATOM 3439 C CA . ALA B 1 50 ? -28.219 -17.75 4.648 1 95.31 50 ALA B CA 1
ATOM 3440 C C . ALA B 1 50 ? -27.625 -19.078 5.066 1 95.3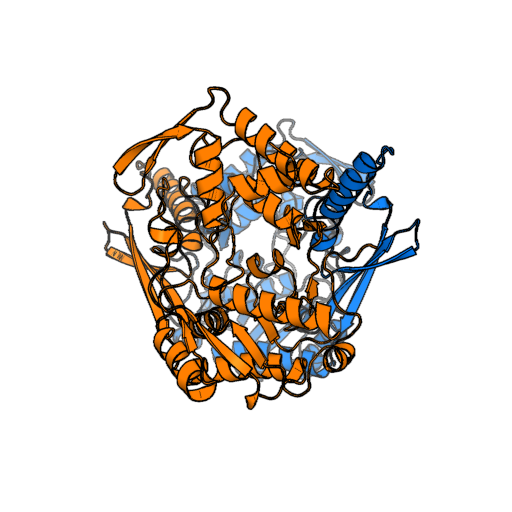1 50 ALA B C 1
ATOM 3442 O O . ALA B 1 50 ? -28.328 -19.969 5.531 1 95.31 50 ALA B O 1
ATOM 3443 N N . SER B 1 51 ? -26.297 -19.312 5 1 94.38 51 SER B N 1
ATOM 3444 C CA . SER B 1 51 ? -25.672 -20.594 5.238 1 94.38 51 SER B CA 1
ATOM 3445 C C . SER B 1 51 ? -25.094 -20.688 6.648 1 94.38 51 SER B C 1
ATOM 3447 O O . SER B 1 51 ? -24.859 -21.781 7.164 1 94.38 51 SER B O 1
ATOM 3449 N N . GLY B 1 52 ? -24.781 -19.5 7.227 1 94.5 52 GLY B N 1
ATOM 3450 C CA . GLY B 1 52 ? -24.203 -19.484 8.555 1 94.5 52 GLY B CA 1
ATOM 3451 C C . GLY B 1 52 ? -22.688 -19.672 8.547 1 94.5 52 GLY B C 1
ATOM 3452 O O . GLY B 1 52 ? -22.047 -19.656 9.594 1 94.5 52 GLY B O 1
ATOM 3453 N N . ARG B 1 53 ? -22.156 -19.891 7.387 1 94 53 ARG B N 1
ATOM 3454 C CA . ARG B 1 53 ? -20.719 -20.078 7.281 1 94 53 ARG B CA 1
ATOM 3455 C C . ARG B 1 53 ? -19.969 -18.797 7.652 1 94 53 ARG B C 1
ATOM 3457 O O . ARG B 1 53 ? -20.406 -17.703 7.32 1 94 53 ARG B O 1
ATOM 3464 N N . LYS B 1 54 ? -18.844 -18.984 8.391 1 95.12 54 LYS B N 1
ATOM 3465 C CA . LYS B 1 54 ? -18.047 -17.875 8.875 1 95.12 54 LYS B CA 1
ATOM 3466 C C . LYS B 1 54 ? -16.656 -17.859 8.242 1 95.12 54 LYS B C 1
ATOM 3468 O O . LYS B 1 54 ? -16.109 -18.922 7.922 1 95.12 54 LYS B O 1
ATOM 3473 N N . LYS B 1 55 ? -16.203 -16.688 8.047 1 93.81 55 LYS B N 1
ATOM 3474 C CA . LYS B 1 55 ? -14.844 -16.5 7.523 1 93.81 55 LYS B CA 1
ATOM 3475 C C . LYS B 1 55 ? -14.18 -15.281 8.148 1 93.81 55 LYS B C 1
ATOM 3477 O O . LYS B 1 55 ? -14.836 -14.273 8.414 1 93.81 55 LYS B O 1
ATOM 3482 N N . MET B 1 56 ? -12.852 -15.328 8.375 1 94.19 56 MET B N 1
ATOM 3483 C CA . MET B 1 56 ? -12.094 -14.242 8.992 1 94.19 56 MET B CA 1
ATOM 3484 C C . MET B 1 56 ? -11.352 -13.43 7.941 1 94.19 56 MET B C 1
ATOM 3486 O O . MET B 1 56 ? -10.82 -13.984 6.977 1 94.19 56 MET B O 1
ATOM 3490 N N . PHE B 1 57 ? -11.438 -12.07 8.078 1 94.12 57 PHE B N 1
ATOM 3491 C CA . PHE B 1 57 ? -10.672 -11.148 7.238 1 94.12 57 PHE B CA 1
ATOM 3492 C C . PHE B 1 57 ? -9.898 -10.148 8.094 1 94.12 57 PHE B C 1
ATOM 3494 O O . PHE B 1 57 ? -10.25 -9.914 9.25 1 94.12 57 PHE B O 1
ATOM 3501 N N . LYS B 1 58 ? -8.875 -9.602 7.547 1 90.5 58 LYS B N 1
ATOM 3502 C CA . LYS B 1 58 ? -8.109 -8.578 8.258 1 90.5 58 LYS B CA 1
ATOM 3503 C C . LYS B 1 58 ? -8.867 -7.258 8.297 1 90.5 58 LYS B C 1
ATOM 3505 O O . LYS B 1 58 ? -8.867 -6.57 9.32 1 90.5 58 LYS B O 1
ATOM 3510 N N . THR B 1 59 ? -9.453 -6.863 7.141 1 92 59 THR B N 1
ATOM 3511 C CA . THR B 1 59 ? -10.125 -5.578 7.023 1 92 59 THR B CA 1
ATOM 3512 C C . THR B 1 59 ? -11.422 -5.719 6.234 1 92 59 THR B C 1
ATOM 3514 O O . THR B 1 59 ? -11.648 -6.738 5.578 1 92 59 THR B O 1
ATOM 3517 N N . ARG B 1 60 ? -12.266 -4.711 6.359 1 91.5 60 ARG B N 1
ATOM 3518 C CA . ARG B 1 60 ? -13.492 -4.66 5.562 1 91.5 60 ARG B CA 1
ATOM 3519 C C . ARG B 1 60 ? -13.172 -4.512 4.078 1 91.5 60 ARG B C 1
ATOM 3521 O O . ARG B 1 60 ? -13.906 -5.012 3.227 1 91.5 60 ARG B O 1
ATOM 3528 N N . THR B 1 61 ? -12.031 -3.869 3.842 1 92.62 61 THR B N 1
ATOM 3529 C CA . THR B 1 61 ? -11.586 -3.699 2.461 1 92.62 61 THR B CA 1
ATOM 3530 C C . THR B 1 61 ? -11.25 -5.051 1.832 1 92.62 61 THR B C 1
ATOM 3532 O O . THR B 1 61 ? -11.555 -5.289 0.662 1 92.62 61 THR B O 1
ATOM 3535 N N . GLU B 1 62 ? -10.594 -5.906 2.561 1 92.81 62 GLU B N 1
ATOM 3536 C CA . GLU B 1 62 ? -10.281 -7.246 2.072 1 92.81 62 GLU B CA 1
ATOM 3537 C C . GLU B 1 62 ? -11.547 -8.039 1.778 1 92.81 62 GLU B C 1
ATOM 3539 O O . GLU B 1 62 ? -11.609 -8.789 0.806 1 92.81 62 GLU B O 1
ATOM 3544 N N . PHE B 1 63 ? -12.586 -7.836 2.588 1 94.12 63 PHE B N 1
ATOM 3545 C CA . PHE B 1 63 ? -13.836 -8.57 2.477 1 94.12 63 PHE B CA 1
ATOM 3546 C C . PHE B 1 63 ? -14.648 -8.086 1.278 1 94.12 63 PHE B C 1
ATOM 3548 O O . PHE B 1 63 ? -14.938 -8.859 0.366 1 94.12 63 PHE B O 1
ATOM 3555 N N . TRP B 1 64 ? -14.812 -6.734 1.116 1 92.75 64 TRP B N 1
ATOM 3556 C CA . TRP B 1 64 ? -15.758 -6.312 0.085 1 92.75 64 TRP B CA 1
ATOM 3557 C C . TRP B 1 64 ? -15.172 -5.18 -0.754 1 92.75 64 TRP B C 1
ATOM 3559 O O . TRP B 1 64 ? -15.844 -4.637 -1.633 1 92.75 64 TRP B O 1
ATOM 3569 N N . GLY B 1 65 ? -14.062 -4.793 -0.51 1 89.19 65 GLY B N 1
ATOM 3570 C CA . GLY B 1 65 ? -13.398 -3.814 -1.356 1 89.19 65 GLY B CA 1
ATOM 3571 C C . GLY B 1 65 ? -13.398 -2.418 -0.764 1 89.19 65 GLY B C 1
ATOM 3572 O O . GLY B 1 65 ? -13.992 -2.184 0.29 1 89.19 65 GLY B O 1
ATOM 3573 N N . ARG B 1 66 ? -12.789 -1.499 -1.437 1 83.62 66 ARG B N 1
ATOM 3574 C CA . ARG B 1 66 ? -12.523 -0.147 -0.957 1 83.62 66 ARG B CA 1
ATOM 3575 C C . ARG B 1 66 ? -13.734 0.758 -1.18 1 83.62 66 ARG B C 1
ATOM 3577 O O . ARG B 1 66 ? -14.023 1.63 -0.357 1 83.62 66 ARG B O 1
ATOM 3584 N N . GLN B 1 67 ? -14.438 0.384 -2.273 1 80.62 67 GLN B N 1
ATOM 3585 C CA . GLN B 1 67 ? -15.523 1.278 -2.672 1 80.62 67 GLN B CA 1
ATOM 3586 C C . GLN B 1 67 ? -16.812 0.961 -1.912 1 80.62 67 GLN B C 1
ATOM 3588 O O . GLN B 1 67 ? -17.109 -0.207 -1.669 1 80.62 67 GLN B O 1
ATOM 3593 N N . LYS B 1 68 ? -17.562 2.018 -1.601 1 73.56 68 LYS B N 1
ATOM 3594 C CA . LYS B 1 68 ? -18.781 1.883 -0.82 1 73.56 68 LYS B CA 1
ATOM 3595 C C . LYS B 1 68 ? -19.906 1.291 -1.663 1 73.56 68 LYS B C 1
ATOM 3597 O O . LYS B 1 68 ? -20.719 0.502 -1.165 1 73.56 68 LYS B O 1
ATOM 3602 N N . ASN B 1 69 ? -19.844 1.651 -2.92 1 80.94 69 ASN B N 1
ATOM 3603 C CA . ASN B 1 69 ? -21.016 1.286 -3.715 1 80.94 69 ASN B CA 1
ATOM 3604 C C . ASN B 1 69 ? -20.688 0.17 -4.703 1 80.94 69 ASN B C 1
ATOM 3606 O O . ASN B 1 69 ? -21.578 -0.296 -5.43 1 80.94 69 ASN B O 1
ATOM 3610 N N . THR B 1 70 ? -19.484 -0.206 -4.75 1 85.56 70 THR B N 1
ATOM 3611 C CA . THR B 1 70 ? -19.078 -1.255 -5.684 1 85.56 70 THR B CA 1
ATOM 3612 C C . THR B 1 70 ? -18.484 -2.443 -4.938 1 85.56 70 THR B C 1
ATOM 3614 O O . THR B 1 70 ? -17.609 -2.27 -4.082 1 85.56 70 THR B O 1
ATOM 3617 N N . VAL B 1 71 ? -19.031 -3.576 -5.305 1 88.06 71 VAL B N 1
ATOM 3618 C CA . VAL B 1 71 ? -18.547 -4.793 -4.652 1 88.06 71 VAL B CA 1
ATOM 3619 C C . VAL B 1 71 ? -17.125 -5.105 -5.129 1 88.06 71 VAL B C 1
ATOM 3621 O O . VAL B 1 71 ? -16.859 -5.117 -6.332 1 88.06 71 VAL B O 1
ATOM 3624 N N . GLY B 1 72 ? -16.266 -5.238 -4.23 1 91.81 72 GLY B N 1
ATOM 3625 C CA . GLY B 1 72 ? -14.883 -5.605 -4.496 1 91.81 72 GLY B CA 1
ATOM 3626 C C . GLY B 1 72 ? -14.336 -6.625 -3.518 1 91.81 72 GLY B C 1
ATOM 3627 O O . GLY B 1 72 ? -15.102 -7.367 -2.898 1 91.81 72 GLY B O 1
ATOM 3628 N N . GLY B 1 73 ? -13.016 -6.832 -3.486 1 92.19 73 GLY B N 1
ATOM 3629 C CA . GLY B 1 73 ? -12.367 -7.707 -2.523 1 92.19 73 GLY B CA 1
ATOM 3630 C C . GLY B 1 73 ? -12.719 -9.172 -2.713 1 92.19 73 GLY B C 1
ATOM 3631 O O . GLY B 1 73 ? -12.867 -9.641 -3.844 1 92.19 73 GLY B O 1
ATOM 3632 N N . TRP B 1 74 ? -12.742 -9.852 -1.645 1 94.19 74 TRP B N 1
ATOM 3633 C CA . TRP B 1 74 ? -13.055 -11.281 -1.634 1 94.19 74 TRP B CA 1
ATOM 3634 C C . TRP B 1 74 ? -14.461 -11.531 -2.172 1 94.19 74 TRP B C 1
ATOM 3636 O O . TRP B 1 74 ? -14.68 -12.492 -2.908 1 94.19 74 TRP B O 1
ATOM 3646 N N . LEU B 1 75 ? -15.406 -10.68 -1.852 1 95.19 75 LEU B N 1
ATOM 3647 C CA . LEU B 1 75 ? -16.797 -10.859 -2.24 1 95.19 75 LEU B CA 1
ATOM 3648 C C . LEU B 1 75 ? -16.953 -10.828 -3.758 1 95.19 75 LEU B C 1
ATOM 3650 O O . LEU B 1 75 ? -17.703 -11.625 -4.328 1 95.19 75 LEU B O 1
ATOM 3654 N N . LYS B 1 76 ? -16.297 -9.938 -4.355 1 94.44 76 LYS B N 1
ATOM 3655 C CA . LYS B 1 76 ? -16.344 -9.875 -5.816 1 94.44 76 LYS B CA 1
ATOM 3656 C C . LYS B 1 76 ? -15.773 -11.156 -6.434 1 94.44 76 LYS B C 1
ATOM 3658 O O . LYS B 1 76 ? -16.359 -11.711 -7.367 1 94.44 76 LYS B O 1
ATOM 3663 N N . ALA B 1 77 ? -14.648 -11.531 -6.008 1 93.69 77 ALA B N 1
ATOM 3664 C CA . ALA B 1 77 ? -14.023 -12.75 -6.512 1 93.69 77 ALA B CA 1
ATOM 3665 C C . ALA B 1 77 ? -14.945 -13.961 -6.324 1 93.69 77 ALA B C 1
ATOM 3667 O O . ALA B 1 77 ? -15.102 -14.773 -7.238 1 93.69 77 ALA B O 1
ATOM 3668 N N . GLU B 1 78 ? -15.539 -14.078 -5.168 1 93.62 78 GLU B N 1
ATOM 3669 C CA . GLU B 1 78 ? -16.438 -15.188 -4.871 1 93.62 78 GLU B CA 1
ATOM 3670 C C . GLU B 1 78 ? -17.672 -15.156 -5.777 1 93.62 78 GLU B C 1
ATOM 3672 O O . GLU B 1 78 ? -18.109 -16.203 -6.25 1 93.62 78 GLU B O 1
ATOM 3677 N N . ASN B 1 79 ? -18.172 -13.969 -5.973 1 95.12 79 ASN B N 1
ATOM 3678 C CA . ASN B 1 79 ? -19.312 -13.844 -6.887 1 95.12 79 ASN B CA 1
ATOM 3679 C C . ASN B 1 79 ? -18.938 -14.297 -8.297 1 95.12 79 ASN B C 1
ATOM 3681 O O . ASN B 1 79 ? -19.734 -14.953 -8.969 1 95.12 79 ASN B O 1
ATOM 3685 N N . THR B 1 80 ? -17.781 -13.93 -8.711 1 93.88 80 THR B N 1
ATOM 3686 C CA . THR B 1 80 ? -17.312 -14.344 -10.031 1 93.88 80 THR B CA 1
ATOM 3687 C C . THR B 1 80 ? -17.203 -15.859 -10.117 1 93.88 80 THR B C 1
ATOM 3689 O O . THR B 1 80 ? -17.625 -16.469 -11.102 1 93.88 80 THR B O 1
ATOM 3692 N N . ASN B 1 81 ? -16.625 -16.438 -9.188 1 95.25 81 ASN B N 1
ATOM 3693 C CA . ASN B 1 81 ? -16.484 -17.891 -9.141 1 95.25 81 ASN B CA 1
ATOM 3694 C C . ASN B 1 81 ? -17.859 -18.578 -9.148 1 95.25 81 ASN B C 1
ATOM 3696 O O . ASN B 1 81 ? -18.062 -19.547 -9.875 1 95.25 81 ASN B O 1
ATOM 3700 N N . ARG B 1 82 ? -18.781 -18.047 -8.375 1 94.38 82 ARG B N 1
ATOM 3701 C CA . ARG B 1 82 ? -20.125 -18.609 -8.305 1 94.38 82 ARG B CA 1
ATOM 3702 C C . ARG B 1 82 ? -20.859 -18.453 -9.633 1 94.38 82 ARG B C 1
ATOM 3704 O O . ARG B 1 82 ? -21.609 -19.344 -10.039 1 94.38 82 ARG B O 1
ATOM 3711 N N . GLU B 1 83 ? -20.641 -17.297 -10.172 1 95.44 83 GLU B N 1
ATOM 3712 C CA . GLU B 1 83 ? -21.281 -17.062 -11.469 1 95.44 83 GLU B CA 1
ATOM 3713 C C . GLU B 1 83 ? -20.844 -18.094 -12.492 1 95.44 83 GLU B C 1
ATOM 3715 O O . GLU B 1 83 ? -21.672 -18.656 -13.219 1 95.44 83 GLU B O 1
ATOM 3720 N N . ALA B 1 84 ? -19.578 -18.312 -12.57 1 93.94 84 ALA B N 1
ATOM 3721 C CA . ALA B 1 84 ? -19.031 -19.297 -13.5 1 93.94 84 ALA B CA 1
ATOM 3722 C C . ALA B 1 84 ? -19.578 -20.688 -13.203 1 93.94 84 ALA B C 1
ATOM 3724 O O . ALA B 1 84 ? -19.922 -21.438 -14.125 1 93.94 84 ALA B O 1
ATOM 3725 N N . ALA B 1 85 ? -19.656 -21.047 -12 1 92.75 85 ALA B N 1
ATOM 3726 C CA . ALA B 1 85 ? -20.188 -22.344 -11.594 1 92.75 85 ALA B CA 1
ATOM 3727 C C . ALA B 1 85 ? -21.656 -22.484 -11.969 1 92.75 85 ALA B C 1
ATOM 3729 O O . ALA B 1 85 ? -22.094 -23.547 -12.43 1 92.75 85 ALA B O 1
ATOM 3730 N N . CYS B 1 86 ? -22.422 -21.438 -11.742 1 94.69 86 CYS B N 1
ATOM 3731 C CA . CYS B 1 86 ? -23.844 -21.453 -12.086 1 94.69 86 CYS B CA 1
ATOM 3732 C C . CYS B 1 86 ? -24.031 -21.609 -13.594 1 94.69 86 CYS B C 1
ATOM 3734 O O . CYS B 1 86 ? -24.891 -22.375 -14.039 1 94.69 86 CYS B O 1
ATOM 3736 N N . LYS B 1 87 ? -23.266 -20.875 -14.289 1 93.62 87 LYS B N 1
ATOM 3737 C CA . LYS B 1 87 ? -23.344 -20.969 -15.742 1 93.62 87 LYS B CA 1
ATOM 3738 C C . LYS B 1 87 ? -23.047 -22.391 -16.219 1 93.62 87 LYS B C 1
ATOM 3740 O O . LYS B 1 87 ? -23.766 -22.938 -17.062 1 93.62 87 LYS B O 1
ATOM 3745 N N . LYS B 1 88 ? -22.016 -22.969 -15.703 1 92.94 88 LYS B N 1
ATOM 3746 C CA . LYS B 1 88 ? -21.641 -24.344 -16.062 1 92.94 88 LYS B CA 1
ATOM 3747 C C . LYS B 1 88 ? -22.75 -25.328 -15.727 1 92.94 88 LYS B C 1
ATOM 3749 O O . LYS B 1 88 ? -23 -26.266 -16.484 1 92.94 88 LYS B O 1
ATOM 3754 N N . ALA B 1 89 ? -23.484 -25.047 -14.656 1 93.5 89 ALA B N 1
ATOM 3755 C CA . ALA B 1 89 ? -24.531 -25.938 -14.195 1 93.5 89 ALA B CA 1
ATOM 3756 C C . ALA B 1 89 ? -25.875 -25.578 -14.836 1 93.5 89 ALA B C 1
ATOM 3758 O O . ALA B 1 89 ? -26.875 -26.266 -14.617 1 93.5 89 ALA B O 1
ATOM 3759 N N . GLY B 1 90 ? -25.938 -24.547 -15.602 1 93.25 90 GLY B N 1
ATOM 3760 C CA . GLY B 1 90 ? -27.172 -24.094 -16.234 1 93.25 90 GLY B CA 1
ATOM 3761 C C . GLY B 1 90 ? -28.156 -23.5 -15.258 1 93.25 90 GLY B C 1
ATOM 3762 O O . GLY B 1 90 ? -29.375 -23.641 -15.422 1 93.25 90 GLY B O 1
ATOM 3763 N N . LYS B 1 91 ? -27.719 -22.938 -14.195 1 94.44 91 LYS B N 1
ATOM 3764 C CA . LYS B 1 91 ? -28.578 -22.344 -13.172 1 94.44 91 LYS B CA 1
ATOM 3765 C C . LYS B 1 91 ? -28.5 -20.812 -13.227 1 94.44 91 LYS B C 1
ATOM 3767 O O . LYS B 1 91 ? -27.562 -20.25 -13.805 1 94.44 91 LYS B O 1
ATOM 3772 N N . GLU B 1 92 ? -29.453 -20.234 -12.688 1 95.31 92 GLU B N 1
ATOM 3773 C CA . GLU B 1 92 ? -29.453 -18.781 -12.578 1 95.31 92 GLU B CA 1
ATOM 3774 C C . GLU B 1 92 ? -28.516 -18.312 -11.469 1 95.31 92 GLU B C 1
ATOM 3776 O O . GLU B 1 92 ? -28.438 -18.938 -10.406 1 95.31 92 GLU B O 1
ATOM 3781 N N . PHE B 1 93 ? -27.844 -17.203 -11.703 1 95.44 93 PHE B N 1
ATOM 3782 C CA . PHE B 1 93 ? -26.891 -16.688 -10.742 1 95.44 93 PHE B CA 1
ATOM 3783 C C . PHE B 1 93 ? -27.422 -15.406 -10.102 1 95.44 93 PHE B C 1
ATOM 3785 O O . PHE B 1 93 ? -27.812 -14.469 -10.797 1 95.44 93 PHE B O 1
ATOM 3792 N N . ILE B 1 94 ? -27.453 -15.391 -8.781 1 95.12 94 ILE B N 1
ATOM 3793 C CA . ILE B 1 94 ? -27.766 -14.203 -7.996 1 95.12 94 ILE B CA 1
ATOM 3794 C C . ILE B 1 94 ? -26.547 -13.781 -7.176 1 95.12 94 ILE B C 1
ATOM 3796 O O . ILE B 1 94 ? -26.141 -14.492 -6.258 1 95.12 94 ILE B O 1
ATOM 3800 N N . PRO B 1 95 ? -26 -12.625 -7.453 1 95.31 95 PRO B N 1
ATOM 3801 C CA . PRO B 1 95 ? -24.797 -12.211 -6.738 1 95.31 95 PRO B CA 1
ATOM 3802 C C . PRO B 1 95 ? -25.062 -11.875 -5.27 1 95.31 95 PRO B C 1
ATOM 3804 O O . PRO B 1 95 ? -26.125 -11.367 -4.934 1 95.31 95 PRO B O 1
ATOM 3807 N N . TRP B 1 96 ? -24.047 -12.203 -4.434 1 94.31 96 TRP B N 1
ATOM 3808 C CA . TRP B 1 96 ? -24.125 -11.781 -3.037 1 94.31 96 TRP B CA 1
ATOM 3809 C C . TRP B 1 96 ? -23.812 -10.289 -2.902 1 94.31 96 TRP B C 1
ATOM 3811 O O . TRP B 1 96 ? -23.062 -9.727 -3.695 1 94.31 96 TRP B O 1
ATOM 3821 N N . THR B 1 97 ? -24.438 -9.688 -1.977 1 93.44 97 THR B N 1
ATOM 3822 C CA . THR B 1 97 ? -24.156 -8.305 -1.602 1 93.44 97 THR B CA 1
ATOM 3823 C C . THR B 1 97 ? -23.703 -8.227 -0.148 1 93.44 97 THR B C 1
ATOM 3825 O O . THR B 1 97 ? -23.688 -9.227 0.563 1 93.44 97 THR B O 1
ATOM 3828 N N . ARG B 1 98 ? -23.312 -7.031 0.213 1 91.62 98 ARG B N 1
ATOM 3829 C CA . ARG B 1 98 ? -22.859 -6.805 1.581 1 91.62 98 ARG B CA 1
ATOM 3830 C C . ARG B 1 98 ? -23.953 -7.141 2.584 1 91.62 98 ARG B C 1
ATOM 3832 O O . ARG B 1 98 ? -23.672 -7.621 3.684 1 91.62 98 ARG B O 1
ATOM 3839 N N . GLU B 1 99 ? -25.203 -6.934 2.211 1 93.19 99 GLU B N 1
ATOM 3840 C CA . GLU B 1 99 ? -26.359 -7.121 3.088 1 93.19 99 GLU B CA 1
ATOM 3841 C C . GLU B 1 99 ? -26.578 -8.602 3.393 1 93.19 99 GLU B C 1
ATOM 3843 O O . GLU B 1 99 ? -27.297 -8.945 4.332 1 93.19 99 GLU B O 1
ATOM 3848 N N . ASP B 1 100 ? -25.984 -9.398 2.652 1 96 100 ASP B N 1
ATOM 3849 C CA . ASP B 1 100 ? -26.141 -10.836 2.844 1 96 100 ASP B CA 1
ATOM 3850 C C . ASP B 1 100 ? -25.234 -11.352 3.955 1 96 100 ASP B C 1
ATOM 3852 O O . ASP B 1 100 ? -25.281 -12.531 4.312 1 96 100 ASP B O 1
ATOM 3856 N N . PHE B 1 101 ? -24.438 -10.469 4.52 1 96.44 101 PHE B N 1
ATOM 3857 C CA . PHE B 1 101 ? -23.438 -10.898 5.492 1 96.44 101 PHE B CA 1
ATOM 3858 C C . PHE B 1 101 ? -23.531 -10.078 6.773 1 96.44 101 PHE B C 1
ATOM 3860 O O . PHE B 1 101 ? -23.875 -8.891 6.727 1 96.44 101 PHE B O 1
ATOM 3867 N N . ASP B 1 102 ? -23.266 -10.672 7.852 1 96.75 102 ASP B N 1
ATOM 3868 C CA . ASP B 1 102 ? -23.047 -9.984 9.125 1 96.75 102 ASP B CA 1
ATOM 3869 C C . ASP B 1 102 ? -21.547 -9.844 9.406 1 96.75 102 ASP B C 1
ATOM 3871 O O . ASP B 1 102 ? -20.781 -10.797 9.242 1 96.75 102 ASP B O 1
ATOM 3875 N N . VAL B 1 103 ? -21.219 -8.648 9.742 1 95.12 103 VAL B N 1
ATOM 3876 C CA . VAL B 1 103 ? -19.812 -8.398 10 1 95.12 103 VAL B CA 1
ATOM 3877 C C . VAL B 1 103 ? -19.594 -8.109 11.484 1 95.12 103 VAL B C 1
ATOM 3879 O O . VAL B 1 103 ? -20.234 -7.223 12.055 1 95.12 103 VAL B O 1
ATOM 3882 N N . LEU B 1 104 ? -18.781 -8.891 12.125 1 94.75 104 LEU B N 1
ATOM 3883 C CA . LEU B 1 104 ? -18.422 -8.711 13.531 1 94.75 104 LEU B CA 1
ATOM 3884 C C . LEU B 1 104 ? -16.969 -8.266 13.664 1 94.75 104 LEU B C 1
ATOM 3886 O O . LEU B 1 104 ? -16.062 -8.953 13.203 1 94.75 104 LEU B O 1
ATOM 3890 N N . ASP B 1 105 ? -16.766 -7.074 14.281 1 94 105 ASP B N 1
ATOM 3891 C CA . ASP B 1 105 ? -15.422 -6.59 14.547 1 94 105 ASP B CA 1
ATOM 3892 C C . ASP B 1 105 ? -14.805 -7.312 15.742 1 94 105 ASP B C 1
ATOM 3894 O O . ASP B 1 105 ? -15.453 -7.457 16.781 1 94 105 ASP B O 1
ATOM 3898 N N . ILE B 1 106 ? -13.609 -7.785 15.539 1 94.56 106 ILE B N 1
ATOM 3899 C CA . ILE B 1 106 ? -12.922 -8.5 16.609 1 94.56 106 ILE B CA 1
ATOM 3900 C C . ILE B 1 106 ? -11.648 -7.758 16.984 1 94.56 106 ILE B C 1
ATOM 3902 O O . ILE B 1 106 ? -10.797 -7.484 16.125 1 94.56 106 ILE B O 1
ATOM 3906 N N . GLN B 1 107 ? -11.492 -7.363 18.188 1 93.94 107 GLN B N 1
ATOM 3907 C CA . GLN B 1 107 ? -10.297 -6.742 18.734 1 93.94 107 GLN B CA 1
ATOM 3908 C C . GLN B 1 107 ? -9.633 -7.648 19.766 1 93.94 107 GLN B C 1
ATOM 3910 O O . GLN B 1 107 ? -10.281 -8.117 20.703 1 93.94 107 GLN B O 1
ATOM 3915 N N . THR B 1 108 ? -8.398 -7.957 19.562 1 94.12 108 THR B N 1
ATOM 3916 C CA . THR B 1 108 ? -7.617 -8.758 20.5 1 94.12 108 THR B CA 1
ATOM 3917 C C . THR B 1 108 ? -6.434 -7.957 21.047 1 94.12 108 THR B C 1
ATOM 3919 O O . THR B 1 108 ? -5.461 -7.715 20.328 1 94.12 108 THR B O 1
ATOM 3922 N N . PRO B 1 109 ? -6.527 -7.551 22.312 1 94.06 109 PRO B N 1
ATOM 3923 C CA . PRO B 1 109 ? -5.449 -6.727 22.859 1 94.06 109 PRO B CA 1
ATOM 3924 C C . PRO B 1 109 ? -4.227 -7.547 23.266 1 94.06 109 PRO B C 1
ATOM 3926 O O . PRO B 1 109 ? -4.355 -8.719 23.625 1 94.06 109 PRO B O 1
ATOM 3929 N N . ASP B 1 110 ? -3.113 -6.996 23.141 1 94.5 110 ASP B N 1
ATOM 3930 C CA . ASP B 1 110 ? -1.896 -7.508 23.766 1 94.5 110 ASP B CA 1
ATOM 3931 C C . ASP B 1 110 ? -1.914 -7.293 25.281 1 94.5 110 ASP B C 1
ATOM 3933 O O . ASP B 1 110 ? -2.777 -6.582 25.797 1 94.5 110 ASP B O 1
ATOM 3937 N N . PRO B 1 111 ? -0.967 -8.016 25.875 1 95.94 111 PRO B N 1
ATOM 3938 C CA . PRO B 1 111 ? -0.814 -7.676 27.297 1 95.94 111 PRO B CA 1
ATOM 3939 C C . PRO B 1 111 ? -0.579 -6.184 27.531 1 95.94 111 PRO B C 1
ATOM 3941 O O . PRO B 1 111 ? 0.151 -5.547 26.766 1 95.94 111 PRO B O 1
ATOM 3944 N N . VAL B 1 112 ? -1.259 -5.617 28.594 1 96.38 112 VAL B N 1
ATOM 3945 C CA . VAL B 1 112 ? -1.235 -4.188 28.875 1 96.38 112 VAL B CA 1
ATOM 3946 C C . VAL B 1 112 ? 0.208 -3.717 29.047 1 96.38 112 VAL B C 1
ATOM 3948 O O . VAL B 1 112 ? 0.55 -2.592 28.672 1 96.38 112 VAL B O 1
ATOM 3951 N N . GLU B 1 113 ? 1.093 -4.586 29.5 1 95.88 113 GLU B N 1
ATOM 3952 C CA . GLU B 1 113 ? 2.494 -4.246 29.734 1 95.88 113 GLU B CA 1
ATOM 3953 C C . GLU B 1 113 ? 3.188 -3.85 28.438 1 95.88 113 GLU B C 1
ATOM 3955 O O . GLU B 1 113 ? 4.074 -2.99 28.438 1 95.88 113 GLU B O 1
ATOM 3960 N N . ASN B 1 114 ? 2.814 -4.43 27.375 1 96.44 114 ASN B N 1
ATOM 3961 C CA . ASN B 1 114 ? 3.383 -4.09 26.078 1 96.44 114 ASN B CA 1
ATOM 3962 C C . ASN B 1 114 ? 3.02 -2.668 25.656 1 96.44 114 ASN B C 1
ATOM 3964 O O . ASN B 1 114 ? 3.859 -1.94 25.125 1 96.44 114 ASN B O 1
ATOM 3968 N N . CYS B 1 115 ? 1.787 -2.342 25.906 1 96.5 115 CYS B N 1
ATOM 3969 C CA . CYS B 1 115 ? 1.312 -1 25.594 1 96.5 115 CYS B CA 1
ATOM 3970 C C . CYS B 1 115 ? 2.041 0.051 26.422 1 96.5 115 CYS B C 1
ATOM 3972 O O . CYS B 1 115 ? 2.504 1.06 25.875 1 96.5 115 CYS B O 1
ATOM 3974 N N . LEU B 1 116 ? 2.217 -0.189 27.734 1 96.5 116 LEU B N 1
ATOM 3975 C CA . LEU B 1 116 ? 2.896 0.746 28.625 1 96.5 116 LEU B CA 1
ATOM 3976 C C . LEU B 1 116 ? 4.363 0.902 28.219 1 96.5 116 LEU B C 1
ATOM 3978 O O . LEU B 1 116 ? 4.898 2.012 28.234 1 96.5 116 LEU B O 1
ATOM 3982 N N . HIS B 1 117 ? 4.922 -0.177 27.875 1 96.06 117 HIS B N 1
ATOM 3983 C CA . HIS B 1 117 ? 6.309 -0.153 27.422 1 96.06 117 HIS B CA 1
ATOM 3984 C C . HIS B 1 117 ? 6.453 0.658 26.141 1 96.06 117 HIS B C 1
ATOM 3986 O O . HIS B 1 117 ? 7.41 1.423 25.984 1 96.06 117 HIS B O 1
ATOM 3992 N N . THR B 1 118 ? 5.531 0.456 25.266 1 95.31 118 THR B N 1
ATOM 3993 C CA . THR B 1 118 ? 5.543 1.198 24.016 1 95.31 118 THR B CA 1
ATOM 3994 C C . THR B 1 118 ? 5.445 2.699 24.281 1 95.31 118 THR B C 1
ATOM 3996 O O . THR B 1 118 ? 6.141 3.49 23.641 1 95.31 118 THR B O 1
ATOM 3999 N N . ILE B 1 119 ? 4.633 3.078 25.203 1 95.88 119 ILE B N 1
ATOM 4000 C CA . ILE B 1 119 ? 4.469 4.48 25.562 1 95.88 119 ILE B CA 1
ATOM 4001 C C . ILE B 1 119 ? 5.785 5.035 26.094 1 95.88 119 ILE B C 1
ATOM 4003 O O . ILE B 1 119 ? 6.238 6.098 25.672 1 95.88 119 ILE B O 1
ATOM 4007 N N . LYS B 1 120 ? 6.344 4.332 26.969 1 93.88 120 LYS B N 1
ATOM 4008 C CA . LYS B 1 120 ? 7.598 4.758 27.578 1 93.88 120 LYS B CA 1
ATOM 4009 C C . LYS B 1 120 ? 8.695 4.934 26.531 1 93.88 120 LYS B C 1
ATOM 4011 O O . LYS B 1 120 ? 9.398 5.941 26.531 1 93.88 120 LYS B O 1
ATOM 4016 N N . CYS B 1 121 ? 8.766 4.02 25.672 1 93.62 121 CYS B N 1
ATOM 4017 C CA . CYS B 1 121 ? 9.781 4.07 24.625 1 93.62 121 CYS B CA 1
ATOM 4018 C C . CYS B 1 121 ? 9.555 5.266 23.719 1 93.62 121 CYS B C 1
ATOM 4020 O O . CYS B 1 121 ? 10.492 5.996 23.391 1 93.62 121 CYS B O 1
ATOM 4022 N N . LYS B 1 122 ? 8.352 5.473 23.344 1 92.94 122 LYS B N 1
ATOM 4023 C CA . LYS B 1 122 ? 8.039 6.559 22.422 1 92.94 122 LYS B CA 1
ATOM 4024 C C . LYS B 1 122 ? 8.273 7.918 23.078 1 92.94 122 LYS B C 1
ATOM 4026 O O . LYS B 1 122 ? 8.914 8.789 22.484 1 92.94 122 LYS B O 1
ATOM 4031 N N . ALA B 1 123 ? 7.75 8.078 24.25 1 93.19 123 ALA B N 1
ATOM 4032 C CA . ALA B 1 123 ? 7.898 9.352 24.953 1 93.19 123 ALA B CA 1
ATOM 4033 C C . ALA B 1 123 ? 9.367 9.648 25.25 1 93.19 123 ALA B C 1
ATOM 4035 O O . ALA B 1 123 ? 9.844 10.758 24.984 1 93.19 123 ALA B O 1
ATOM 4036 N N . ASN B 1 124 ? 10.078 8.656 25.656 1 92.12 124 ASN B N 1
ATOM 4037 C CA . ASN B 1 124 ? 11.477 8.844 26.016 1 92.12 124 ASN B CA 1
ATOM 4038 C C . ASN B 1 124 ? 12.344 9.094 24.781 1 92.12 124 ASN B C 1
ATOM 4040 O O . ASN B 1 124 ? 13.305 9.859 24.828 1 92.12 124 ASN B O 1
ATOM 4044 N N . ALA B 1 125 ? 12.016 8.414 23.766 1 94.12 125 ALA B N 1
ATOM 4045 C CA . ALA B 1 125 ? 12.773 8.617 22.531 1 94.12 125 ALA B CA 1
ATOM 4046 C C . ALA B 1 125 ? 12.719 10.07 22.094 1 94.12 125 ALA B C 1
ATOM 4048 O O . ALA B 1 125 ? 13.734 10.648 21.688 1 94.12 125 ALA B O 1
ATOM 4049 N N . VAL B 1 126 ? 11.594 10.633 22.188 1 95.62 126 VAL B N 1
ATOM 4050 C CA . VAL B 1 126 ? 11.406 12.023 21.781 1 95.62 126 VAL B CA 1
ATOM 4051 C C . VAL B 1 126 ? 12.148 12.953 22.734 1 95.62 126 VAL B C 1
ATOM 4053 O O . VAL B 1 126 ? 12.906 13.82 22.297 1 95.62 126 VAL B O 1
ATOM 4056 N N . LEU B 1 127 ? 11.977 12.742 24 1 94.69 127 LEU B N 1
ATOM 4057 C CA . LEU B 1 127 ? 12.594 13.602 25 1 94.69 127 LEU B CA 1
ATOM 4058 C C . LEU B 1 127 ? 14.109 13.492 24.953 1 94.69 127 LEU B C 1
ATOM 4060 O O . LEU B 1 127 ? 14.812 14.5 25.031 1 94.69 127 LEU B O 1
ATOM 4064 N N . ASN B 1 128 ? 14.57 12.273 24.781 1 95.12 128 ASN B N 1
ATOM 4065 C CA . ASN B 1 128 ? 16 12.07 24.672 1 95.12 128 ASN B CA 1
ATOM 4066 C C . ASN B 1 128 ? 16.578 12.742 23.422 1 95.12 128 ASN B C 1
ATOM 4068 O O . ASN B 1 128 ? 17.656 13.352 23.484 1 95.12 128 ASN B O 1
ATOM 4072 N N . TYR B 1 129 ? 15.828 12.617 22.406 1 95.31 129 TYR B N 1
ATOM 4073 C CA . TYR B 1 129 ? 16.266 13.227 21.156 1 95.31 129 TYR B CA 1
ATOM 4074 C C . TYR B 1 129 ? 16.391 14.742 21.297 1 95.31 129 TYR B C 1
ATOM 4076 O O . TYR B 1 129 ? 17.328 15.344 20.797 1 95.31 129 TYR B O 1
ATOM 4084 N N . LEU B 1 130 ? 15.508 15.336 22.031 1 95.69 130 LEU B N 1
ATOM 4085 C CA . LEU B 1 130 ? 15.453 16.781 22.203 1 95.69 130 LEU B CA 1
ATOM 4086 C C . LEU B 1 130 ? 16.359 17.234 23.344 1 95.69 130 LEU B C 1
ATOM 4088 O O . LEU B 1 130 ? 16.578 18.422 23.531 1 95.69 130 LEU B O 1
ATOM 4092 N N . GLY B 1 131 ? 16.844 16.328 24.094 1 93.5 131 GLY B N 1
ATOM 4093 C CA . GLY B 1 131 ? 17.656 16.656 25.25 1 93.5 131 GLY B CA 1
ATOM 4094 C C . GLY B 1 131 ? 16.859 17.266 26.375 1 93.5 131 GLY B C 1
ATOM 4095 O O . GLY B 1 131 ? 17.344 18.172 27.078 1 93.5 131 GLY B O 1
ATOM 4096 N N . ILE B 1 132 ? 15.648 16.875 26.5 1 93.06 132 ILE B N 1
ATOM 4097 C CA . ILE B 1 132 ? 14.766 17.422 27.531 1 93.06 132 ILE B CA 1
ATOM 4098 C C . ILE B 1 132 ? 14.57 16.406 28.656 1 93.06 132 ILE B C 1
ATOM 4100 O O . ILE B 1 132 ? 14.141 15.273 28.406 1 93.06 132 ILE B O 1
ATOM 4104 N N . PRO B 1 133 ? 14.883 16.797 29.859 1 91.31 133 PRO B N 1
ATOM 4105 C CA . PRO B 1 133 ? 14.617 15.891 30.969 1 91.31 133 PRO B CA 1
ATOM 4106 C C . PRO B 1 133 ? 13.125 15.641 31.188 1 91.31 133 PRO B C 1
ATOM 4108 O O . PRO B 1 133 ? 12.305 16.531 30.938 1 91.31 133 PRO B O 1
ATOM 4111 N N . GLU B 1 134 ? 12.812 14.484 31.703 1 88.81 134 GLU B N 1
ATOM 4112 C CA . GLU B 1 134 ? 11.422 14.07 31.906 1 88.81 134 GLU B CA 1
ATOM 4113 C C . GLU B 1 134 ? 10.703 15.008 32.875 1 88.81 134 GLU B C 1
ATOM 4115 O O . GLU B 1 134 ? 9.508 15.258 32.719 1 88.81 134 GLU B O 1
ATOM 4120 N N . ASP B 1 135 ? 11.406 15.516 33.781 1 88.88 135 ASP B N 1
ATOM 4121 C CA . ASP B 1 135 ? 10.789 16.344 34.844 1 88.88 135 ASP B CA 1
ATOM 4122 C C . ASP B 1 135 ? 10.367 17.703 34.281 1 88.88 135 ASP B C 1
ATOM 4124 O O . ASP B 1 135 ? 9.602 18.422 34.938 1 88.88 135 ASP B O 1
ATOM 4128 N N . ARG B 1 136 ? 10.797 18.078 33.125 1 91.81 136 ARG B N 1
ATOM 4129 C CA . ARG B 1 136 ? 10.406 19.328 32.469 1 91.81 136 ARG B CA 1
ATOM 4130 C C . ARG B 1 136 ? 9.281 19.094 31.469 1 91.81 136 ARG B C 1
ATOM 4132 O O . ARG B 1 136 ? 8.82 20.047 30.828 1 91.81 136 ARG B O 1
ATOM 4139 N N . CYS B 1 137 ? 8.945 17.875 31.359 1 93.12 137 CYS B N 1
ATOM 4140 C CA . CYS B 1 137 ? 7.887 17.531 30.422 1 93.12 137 CYS B CA 1
ATOM 4141 C C . CYS B 1 137 ? 6.547 17.406 31.125 1 93.12 137 CYS B C 1
ATOM 4143 O O . CYS B 1 137 ? 6.441 16.719 32.156 1 93.12 137 CYS B O 1
ATOM 4145 N N . VAL B 1 138 ? 5.555 18.125 30.656 1 93.69 138 VAL B N 1
ATOM 4146 C CA . VAL B 1 138 ? 4.184 18.016 31.141 1 93.69 138 VAL B CA 1
ATOM 4147 C C . VAL B 1 138 ? 3.295 17.453 30.031 1 93.69 138 VAL B C 1
ATOM 4149 O O . VAL B 1 138 ? 3.139 18.078 28.969 1 93.69 138 VAL B O 1
ATOM 4152 N N . GLY B 1 139 ? 2.777 16.328 30.266 1 94.81 139 GLY B N 1
ATOM 4153 C CA . GLY B 1 139 ? 1.855 15.742 29.312 1 94.81 139 GLY B CA 1
ATOM 4154 C C . GLY B 1 139 ? 0.486 16.391 29.328 1 94.81 139 GLY B C 1
ATOM 4155 O O . GLY B 1 139 ? 0.032 16.875 30.359 1 94.81 139 GLY B O 1
ATOM 4156 N N . VAL B 1 140 ? -0.127 16.422 28.156 1 96.38 140 VAL B N 1
ATOM 4157 C CA . VAL B 1 140 ? -1.468 16.969 28.031 1 96.38 140 VAL B CA 1
ATOM 4158 C C . VAL B 1 140 ? -2.402 15.945 27.406 1 96.38 140 VAL B C 1
ATOM 4160 O O . VAL B 1 140 ? -2.07 15.352 26.375 1 96.38 140 VAL B O 1
ATOM 4163 N N . LEU B 1 141 ? -3.533 15.727 28.016 1 96.5 141 LEU B N 1
ATOM 4164 C CA . LEU B 1 141 ? -4.562 14.812 27.531 1 96.5 141 LEU B CA 1
ATOM 4165 C C . LEU B 1 141 ? -5.906 15.523 27.422 1 96.5 141 LEU B C 1
ATOM 4167 O O . LEU B 1 141 ? -6.246 16.359 28.25 1 96.5 141 LEU B O 1
ATOM 4171 N N . GLY B 1 142 ? -6.582 15.125 26.406 1 93.75 142 GLY B N 1
ATOM 4172 C CA . GLY B 1 142 ? -7.902 15.703 26.203 1 93.75 142 GLY B CA 1
ATOM 4173 C C . GLY B 1 142 ? -8.938 15.164 27.172 1 93.75 142 GLY B C 1
ATOM 4174 O O . GLY B 1 142 ? -8.938 13.977 27.5 1 93.75 142 GLY B O 1
ATOM 4175 N N . GLY B 1 143 ? -9.766 16.016 27.625 1 91.25 143 GLY B N 1
ATOM 4176 C CA . GLY B 1 143 ? -10.906 15.648 28.453 1 91.25 143 GLY B CA 1
ATOM 4177 C C . GLY B 1 143 ? -12.242 15.953 27.797 1 91.25 143 GLY B C 1
ATOM 4178 O O . GLY B 1 143 ? -12.406 15.758 26.594 1 91.25 143 GLY B O 1
ATOM 4179 N N . THR B 1 144 ? -13.164 16.297 28.656 1 87.62 144 THR B N 1
ATOM 4180 C CA . THR B 1 144 ? -14.523 16.516 28.156 1 87.62 144 THR B CA 1
ATOM 4181 C C . THR B 1 144 ? -14.773 18.016 27.953 1 87.62 144 THR B C 1
ATOM 4183 O O . THR B 1 144 ? -14.094 18.844 28.562 1 87.62 144 THR B O 1
ATOM 4186 N N . GLY B 1 145 ? -15.68 18.234 27 1 82.69 145 GLY B N 1
ATOM 4187 C CA . GLY B 1 145 ? -16.109 19.609 26.812 1 82.69 145 GLY B CA 1
ATOM 4188 C C . GLY B 1 145 ? -15.352 20.312 25.703 1 82.69 145 GLY B C 1
ATOM 4189 O O . GLY B 1 145 ? -14.125 20.312 25.688 1 82.69 145 GLY B O 1
ATOM 4190 N N . ASN B 1 146 ? -15.945 20.719 24.734 1 86.31 146 ASN B N 1
ATOM 4191 C CA . ASN B 1 146 ? -15.453 21.453 23.578 1 86.31 146 ASN B CA 1
ATOM 4192 C C . ASN B 1 146 ? -16.547 22.281 22.922 1 86.31 146 ASN B C 1
ATOM 4194 O O . ASN B 1 146 ? -17.547 21.734 22.453 1 86.31 146 ASN B O 1
ATOM 4198 N N . PHE B 1 147 ? -16.359 23.625 23.016 1 88.94 147 PHE B N 1
ATOM 4199 C CA . PHE B 1 147 ? -17.391 24.516 22.5 1 88.94 147 PHE B CA 1
ATOM 4200 C C . PHE B 1 147 ? -17.703 24.219 21.047 1 88.94 147 PHE B C 1
ATOM 4202 O O . PHE B 1 147 ? -18.812 24.5 20.562 1 88.94 147 PHE B O 1
ATOM 4209 N N . ARG B 1 148 ? -16.797 23.594 20.297 1 92.75 148 ARG B N 1
ATOM 4210 C CA . ARG B 1 148 ? -16.953 23.328 18.875 1 92.75 148 ARG B CA 1
ATOM 4211 C C . ARG B 1 148 ? -18.062 22.312 18.641 1 92.75 148 ARG B C 1
ATOM 4213 O O . ARG B 1 148 ? -18.609 22.234 17.531 1 92.75 148 ARG B O 1
ATOM 4220 N N . LEU B 1 149 ? -18.359 21.562 19.609 1 90.62 149 LEU B N 1
ATOM 4221 C CA . LEU B 1 149 ? -19.375 20.531 19.484 1 90.62 149 LEU B CA 1
ATOM 4222 C C . LEU B 1 149 ? -20.766 21.141 19.359 1 90.62 149 LEU B C 1
ATOM 4224 O O . LEU B 1 149 ? -21.688 20.484 18.875 1 90.62 149 LEU B O 1
ATOM 4228 N N . ASP B 1 150 ? -20.844 22.375 19.781 1 91.19 150 ASP B N 1
ATOM 4229 C CA . ASP B 1 150 ? -22.156 23.016 19.812 1 91.19 150 ASP B CA 1
ATOM 4230 C C . ASP B 1 150 ? -22.344 23.938 18.609 1 91.19 150 ASP B C 1
ATOM 4232 O O . ASP B 1 150 ? -23.406 24.531 18.438 1 91.19 150 ASP B O 1
ATOM 4236 N N . LEU B 1 151 ? -21.375 24.109 17.797 1 93.81 151 LEU B N 1
ATOM 4237 C CA . LEU B 1 151 ? -21.5 24.953 16.625 1 93.81 151 LEU B CA 1
ATOM 4238 C C . LEU B 1 151 ? -22.5 24.375 15.633 1 93.81 151 LEU B C 1
ATOM 4240 O O . LEU B 1 151 ? -22.547 23.156 15.438 1 93.81 151 LEU B O 1
ATOM 4244 N N . PRO B 1 152 ? -23.328 25.219 15.039 1 93.38 152 PRO B N 1
ATOM 4245 C CA . PRO B 1 152 ? -24.422 24.75 14.18 1 93.38 152 PRO B CA 1
ATOM 4246 C C . PRO B 1 152 ? -23.938 24.312 12.805 1 93.38 152 PRO B C 1
ATOM 4248 O O . PRO B 1 152 ? -24.312 24.906 11.797 1 93.38 152 PRO B O 1
ATOM 4251 N N . MET B 1 153 ? -23.297 23.188 12.75 1 93.56 153 MET B N 1
ATOM 4252 C CA . MET B 1 153 ? -22.812 22.609 11.5 1 93.56 153 MET B CA 1
ATOM 4253 C C . MET B 1 153 ? -23.766 21.531 10.992 1 93.56 153 MET B C 1
ATOM 4255 O O . MET B 1 153 ? -24.609 21.047 11.742 1 93.56 153 MET B O 1
ATOM 4259 N N . PRO B 1 154 ? -23.719 21.281 9.656 1 92.19 154 PRO B N 1
ATOM 4260 C CA . PRO B 1 154 ? -24.547 20.188 9.156 1 92.19 154 PRO B CA 1
ATOM 4261 C C . PRO B 1 154 ? -24.281 18.859 9.859 1 92.19 154 PRO B C 1
ATOM 4263 O O . PRO B 1 154 ? -25.203 18.109 10.156 1 92.19 154 PRO B O 1
ATOM 4266 N N . GLU B 1 155 ? -23 18.609 10.039 1 91.62 155 GLU B N 1
ATOM 4267 C CA . GLU B 1 155 ? -22.547 17.469 10.812 1 91.62 155 GLU B CA 1
ATOM 4268 C C . GLU B 1 155 ? -21.781 17.891 12.062 1 91.62 155 GLU B C 1
ATOM 4270 O O . GLU B 1 155 ? -21.109 18.922 12.047 1 91.62 155 GLU B O 1
ATOM 4275 N N . ARG B 1 156 ? -21.891 17.078 12.984 1 90.38 156 ARG B N 1
ATOM 4276 C CA . ARG B 1 156 ? -21.266 17.438 14.25 1 90.38 156 ARG B CA 1
ATOM 4277 C C . ARG B 1 156 ? -19.734 17.422 14.117 1 90.38 156 ARG B C 1
ATOM 4279 O O . ARG B 1 156 ? -19.188 16.609 13.391 1 90.38 156 ARG B O 1
ATOM 4286 N N . TYR B 1 157 ? -19.109 18.359 14.844 1 90.88 157 TYR B N 1
ATOM 4287 C CA . TYR B 1 157 ? -17.641 18.422 14.93 1 90.88 157 TYR B CA 1
ATOM 4288 C C . TYR B 1 157 ? -17.062 17.094 15.391 1 90.88 157 TYR B C 1
ATOM 4290 O O . TYR B 1 157 ? -17.516 16.531 16.391 1 90.88 157 TYR B O 1
ATOM 4298 N N . LYS B 1 158 ? -16.141 16.438 14.609 1 87.5 158 LYS B N 1
ATOM 4299 C CA . LYS B 1 158 ? -15.445 15.18 14.898 1 87.5 158 LYS B CA 1
ATOM 4300 C C . LYS B 1 158 ? -16.406 14 14.859 1 87.5 158 LYS B C 1
ATOM 4302 O O . LYS B 1 158 ? -16.141 12.961 15.469 1 87.5 158 LYS B O 1
ATOM 4307 N N . ALA B 1 159 ? -17.547 14.102 14.156 1 83.38 159 ALA B N 1
ATOM 4308 C CA . ALA B 1 159 ? -18.547 13.039 14.078 1 83.38 159 ALA B CA 1
ATOM 4309 C C . ALA B 1 159 ? -17.984 11.805 13.375 1 83.38 159 ALA B C 1
ATOM 4311 O O . ALA B 1 159 ? -18.422 10.68 13.633 1 83.38 159 ALA B O 1
ATOM 4312 N N . ASN B 1 160 ? -17.062 12.023 12.5 1 77.44 160 ASN B N 1
ATOM 4313 C CA . ASN B 1 160 ? -16.469 10.922 11.742 1 77.44 160 ASN B CA 1
ATOM 4314 C C . ASN B 1 160 ? -15.664 9.992 12.641 1 77.44 160 ASN B C 1
ATOM 4316 O O . ASN B 1 160 ? -15.312 8.883 12.242 1 77.44 160 ASN B O 1
ATOM 4320 N N . ARG B 1 161 ? -15.367 10.383 13.859 1 73.81 161 ARG B N 1
ATOM 4321 C CA . ARG B 1 161 ? -14.586 9.586 14.805 1 73.81 161 ARG B CA 1
ATOM 4322 C C . ARG B 1 161 ? -15.477 8.641 15.594 1 73.81 161 ARG B C 1
ATOM 4324 O O . ARG B 1 161 ? -14.984 7.715 16.234 1 73.81 161 ARG B O 1
ATOM 4331 N N . ASN B 1 162 ? -16.781 8.844 15.531 1 70 162 ASN B N 1
ATOM 4332 C CA . ASN B 1 162 ? -17.719 8.055 16.328 1 70 162 ASN B CA 1
ATOM 4333 C C . ASN B 1 162 ? -17.859 6.633 15.781 1 70 162 ASN B C 1
ATOM 4335 O O . ASN B 1 162 ? -18.094 5.691 16.531 1 70 162 ASN B O 1
ATOM 4339 N N . ASN B 1 163 ? -17.609 6.406 14.547 1 67.88 163 ASN B N 1
ATOM 4340 C CA . ASN B 1 163 ? -17.797 5.098 13.93 1 67.88 163 ASN B CA 1
ATOM 4341 C C . ASN B 1 163 ? -16.5 4.309 13.906 1 67.88 163 ASN B C 1
ATOM 4343 O O . ASN B 1 163 ? -16.453 3.191 13.383 1 67.88 163 ASN B O 1
ATOM 4347 N N . THR B 1 164 ? -15.539 4.84 14.664 1 75.19 164 THR B N 1
ATOM 4348 C CA . THR B 1 164 ? -14.258 4.152 14.641 1 75.19 164 THR B CA 1
ATOM 4349 C C . THR B 1 164 ? -14.039 3.367 15.93 1 75.19 164 THR B C 1
ATOM 4351 O O . THR B 1 164 ? -14.406 3.826 17.016 1 75.19 164 THR B O 1
ATOM 4354 N N . LEU B 1 165 ? -13.656 2.152 15.82 1 84 165 LEU B N 1
ATOM 4355 C CA . LEU B 1 165 ? -13.344 1.315 16.984 1 84 165 LEU B CA 1
ATOM 4356 C C . LEU B 1 165 ? -12.164 1.879 17.75 1 84 165 LEU B C 1
ATOM 4358 O O . LEU B 1 165 ? -11.086 2.078 17.188 1 84 165 LEU B O 1
ATOM 4362 N N . ARG B 1 166 ? -12.398 2.215 18.984 1 89.06 166 ARG B N 1
ATOM 4363 C CA . ARG B 1 166 ? -11.305 2.693 19.828 1 89.06 166 ARG B CA 1
ATOM 4364 C C . ARG B 1 166 ? -10.461 1.535 20.344 1 89.06 166 ARG B C 1
ATOM 4366 O O . ARG B 1 166 ? -10.984 0.474 20.688 1 89.06 166 ARG B O 1
ATOM 4373 N N . PRO B 1 167 ? -9.148 1.786 20.438 1 94.38 167 PRO B N 1
ATOM 4374 C CA . PRO B 1 167 ? -8.305 0.721 20.984 1 94.38 167 PRO B CA 1
ATOM 4375 C C . PRO B 1 167 ? -8.688 0.345 22.422 1 94.38 167 PRO B C 1
ATOM 4377 O O . PRO B 1 167 ? -9 1.222 23.234 1 94.38 167 PRO B O 1
ATOM 4380 N N . LEU B 1 168 ? -8.648 -0.888 22.766 1 95.38 168 LEU B N 1
ATOM 4381 C CA . LEU B 1 168 ? -9.125 -1.411 24.031 1 95.38 168 LEU B CA 1
ATOM 4382 C C . LEU B 1 168 ? -8.273 -0.889 25.188 1 95.38 168 LEU B C 1
ATOM 4384 O O . LEU B 1 168 ? -8.789 -0.643 26.281 1 95.38 168 LEU B O 1
ATOM 4388 N N . LEU B 1 169 ? -6.996 -0.688 24.891 1 96.69 169 LEU B N 1
ATOM 4389 C CA . LEU B 1 169 ? -6.078 -0.351 25.969 1 96.69 169 LEU B CA 1
ATOM 4390 C C . LEU B 1 169 ? -5.898 1.159 26.078 1 96.69 169 LEU B C 1
ATOM 4392 O O . LEU B 1 169 ? -4.992 1.633 26.766 1 96.69 169 LEU B O 1
ATOM 4396 N N . LEU B 1 170 ? -6.746 1.943 25.422 1 95.88 170 LEU B N 1
ATOM 4397 C CA . LEU B 1 170 ? -6.605 3.396 25.406 1 95.88 170 LEU B CA 1
ATOM 4398 C C . LEU B 1 170 ? -6.75 3.961 26.812 1 95.88 170 LEU B C 1
ATOM 4400 O O . LEU B 1 170 ? -5.992 4.848 27.219 1 95.88 170 LEU B O 1
ATOM 4404 N N . GLY B 1 171 ? -7.676 3.465 27.547 1 95.56 171 GLY B N 1
ATOM 4405 C CA . GLY B 1 171 ? -7.863 3.896 28.922 1 95.56 171 GLY B CA 1
ATOM 4406 C C . GLY B 1 171 ? -6.645 3.658 29.797 1 95.56 171 GLY B C 1
ATOM 4407 O O . GLY B 1 171 ? -6.207 4.555 30.516 1 95.56 171 GLY B O 1
ATOM 4408 N N . ASP B 1 172 ? -6.125 2.477 29.656 1 96.5 172 ASP B N 1
ATOM 4409 C CA . ASP B 1 172 ? -4.926 2.121 30.422 1 96.5 172 ASP B CA 1
ATOM 4410 C C . ASP B 1 172 ? -3.746 3.01 30.016 1 96.5 172 ASP B C 1
ATOM 4412 O O . ASP B 1 172 ? -2.961 3.422 30.875 1 96.5 172 ASP B O 1
ATOM 4416 N N . ALA B 1 173 ? -3.646 3.236 28.75 1 96.56 173 ALA B N 1
ATOM 4417 C CA . ALA B 1 173 ? -2.576 4.09 28.25 1 96.56 173 ALA B CA 1
ATOM 4418 C C . ALA B 1 173 ? -2.66 5.492 28.844 1 96.56 173 ALA B C 1
ATOM 4420 O O . ALA B 1 173 ? -1.656 6.035 29.312 1 96.56 173 ALA B O 1
ATOM 4421 N N . ARG B 1 174 ? -3.84 6.043 28.891 1 95.94 174 ARG B N 1
ATOM 4422 C CA . ARG B 1 174 ? -4.055 7.387 29.422 1 95.94 174 ARG B CA 1
ATOM 4423 C C . ARG B 1 174 ? -3.75 7.441 30.922 1 95.94 174 ARG B C 1
ATOM 4425 O O . ARG B 1 174 ? -3.111 8.383 31.391 1 95.94 174 ARG B O 1
ATOM 4432 N N . GLN B 1 175 ? -4.156 6.461 31.60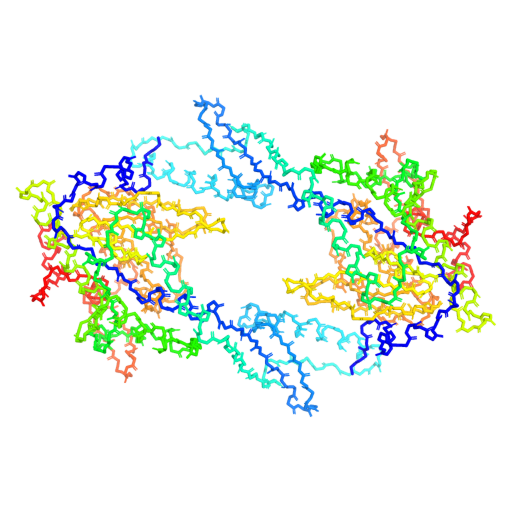9 1 95.94 175 GLN B N 1
ATOM 4433 C CA . GLN B 1 175 ? -3.902 6.395 33.062 1 95.94 175 GLN B CA 1
ATOM 4434 C C . GLN B 1 175 ? -2.404 6.324 33.344 1 95.94 175 GLN B C 1
ATOM 4436 O O . GLN B 1 175 ? -1.915 6.973 34.25 1 95.94 175 GLN B O 1
ATOM 4441 N N . TYR B 1 176 ? -1.788 5.555 32.562 1 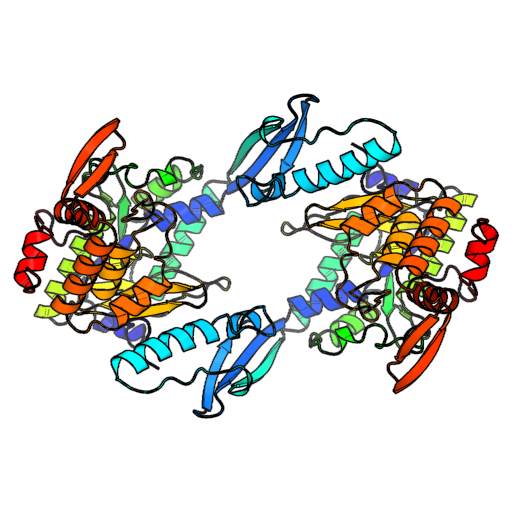95.56 176 TYR B N 1
ATOM 4442 C CA . TYR B 1 176 ? -0.345 5.418 32.719 1 95.56 176 TYR B CA 1
ATOM 4443 C C . TYR B 1 176 ? 0.353 6.758 32.531 1 95.56 176 TYR B C 1
ATOM 4445 O O . TYR B 1 176 ? 1.245 7.117 33.312 1 95.56 176 TYR B O 1
ATOM 4453 N N . LEU B 1 177 ? -0.05 7.473 31.531 1 95 177 LEU B N 1
ATOM 4454 C CA . LEU B 1 177 ? 0.563 8.758 31.234 1 95 177 LEU B CA 1
ATOM 4455 C C . LEU B 1 177 ? 0.307 9.766 32.344 1 95 177 LEU B C 1
ATOM 4457 O O . LEU B 1 177 ? 1.176 10.578 32.656 1 95 177 LEU B O 1
ATOM 4461 N N . GLN B 1 178 ? -0.831 9.727 32.938 1 94.38 178 GLN B N 1
ATOM 4462 C CA . GLN B 1 178 ? -1.149 10.602 34.062 1 94.38 178 GLN B CA 1
ATOM 4463 C C . GLN B 1 178 ? -0.261 10.305 35.25 1 94.38 178 GLN B C 1
ATOM 4465 O O . GLN B 1 178 ? 0.234 11.219 35.906 1 94.38 178 GLN B O 1
ATOM 4470 N N . LYS B 1 179 ? 0.002 9.117 35.469 1 90.94 179 LYS B N 1
ATOM 4471 C CA . LYS B 1 179 ? 0.767 8.703 36.656 1 90.94 179 LYS B CA 1
ATOM 4472 C C . LYS B 1 179 ? 2.264 8.906 36.406 1 90.94 179 LYS B C 1
ATOM 4474 O O . LYS B 1 179 ? 2.951 9.477 37.281 1 90.94 179 LYS B O 1
ATOM 4479 N N . GLN B 1 180 ? 2.727 8.484 35.281 1 86.94 180 GLN B N 1
ATOM 4480 C CA . GLN B 1 180 ? 4.16 8.438 35 1 86.94 180 GLN B CA 1
ATOM 4481 C C . GLN B 1 180 ? 4.68 9.789 34.531 1 86.94 180 GLN B C 1
ATOM 4483 O O . GLN B 1 180 ? 5.809 10.18 34.844 1 86.94 180 GLN B O 1
ATOM 4488 N N . TYR B 1 181 ? 3.887 10.562 33.781 1 85.88 181 TYR B N 1
ATOM 4489 C CA . TYR B 1 181 ? 4.359 11.805 33.188 1 85.88 181 TYR B CA 1
ATOM 4490 C C . TYR B 1 181 ? 3.564 12.992 33.688 1 85.88 181 TYR B C 1
ATOM 4492 O O . TYR B 1 181 ? 3.549 14.055 33.062 1 85.88 181 TYR B O 1
ATOM 4500 N N . ASN B 1 182 ? 2.844 12.82 34.75 1 85.56 182 ASN B N 1
ATOM 4501 C CA . ASN B 1 182 ? 2.043 13.891 35.344 1 85.56 182 ASN B CA 1
ATOM 4502 C C . ASN B 1 182 ? 1.19 14.594 34.281 1 85.56 182 ASN B C 1
ATOM 4504 O O . ASN B 1 182 ? 1.124 15.82 34.25 1 85.56 182 ASN B O 1
ATOM 4508 N N . ALA B 1 183 ? 0.681 13.812 33.375 1 93.38 183 ALA B N 1
ATOM 4509 C CA . ALA B 1 183 ? -0.121 14.391 32.312 1 93.38 183 ALA B CA 1
ATOM 4510 C C . ALA B 1 183 ? -1.392 15.031 32.844 1 93.38 183 ALA B C 1
ATOM 4512 O O . ALA B 1 183 ? -2.055 14.469 33.719 1 93.38 183 ALA B O 1
ATOM 4513 N N . GLN B 1 184 ? -1.673 16.219 32.344 1 94.62 184 GLN B N 1
ATOM 4514 C CA . GLN B 1 184 ? -2.871 16.953 32.75 1 94.62 184 GLN B CA 1
ATOM 4515 C C . GLN B 1 184 ? -4.023 16.688 31.797 1 94.62 184 GLN B C 1
ATOM 4517 O O . GLN B 1 184 ? -3.838 16.703 30.578 1 94.62 184 GLN B O 1
ATOM 4522 N N . VAL B 1 185 ? -5.152 16.359 32.375 1 94.94 185 VAL B N 1
ATOM 4523 C CA . VAL B 1 185 ? -6.363 16.219 31.578 1 94.94 185 VAL B CA 1
ATOM 4524 C C . VAL B 1 185 ? -7.074 17.562 31.469 1 94.94 185 VAL B C 1
ATOM 4526 O O . VAL B 1 185 ? -7.43 18.172 32.469 1 94.94 185 VAL B O 1
ATOM 4529 N N . ILE B 1 186 ? -7.207 18 30.297 1 94.19 186 ILE B N 1
ATOM 4530 C CA . ILE B 1 186 ? -7.789 19.328 30.047 1 94.19 186 ILE B CA 1
ATOM 4531 C C . ILE B 1 186 ? -9.289 19.188 29.812 1 94.19 186 ILE B C 1
ATOM 4533 O O . ILE B 1 186 ? -9.719 18.578 28.828 1 94.19 186 ILE B O 1
ATOM 4537 N N . ASN B 1 187 ? -10.016 19.781 30.672 1 91.5 187 ASN B N 1
ATOM 4538 C CA . ASN B 1 187 ? -11.469 19.781 30.562 1 91.5 187 ASN B CA 1
ATOM 4539 C C . ASN B 1 187 ? -12.016 21.156 30.234 1 91.5 187 ASN B C 1
ATOM 4541 O O . ASN B 1 187 ? -11.414 22.172 30.594 1 91.5 187 ASN B O 1
ATOM 4545 N N . GLY B 1 188 ? -13.117 21.188 29.531 1 86.62 188 GLY B N 1
ATOM 4546 C CA . GLY B 1 188 ? -13.805 22.438 29.266 1 86.62 188 GLY B CA 1
ATOM 4547 C C . GLY B 1 188 ? -13.383 23.094 27.969 1 86.62 188 GLY B C 1
ATOM 4548 O O . GLY B 1 188 ? -14.148 23.859 27.375 1 86.62 188 GLY B O 1
ATOM 4549 N N . ILE B 1 189 ? -12.117 22.938 27.734 1 88.38 189 ILE B N 1
ATOM 4550 C CA . ILE B 1 189 ? -11.594 23.406 26.453 1 88.38 189 ILE B CA 1
ATOM 4551 C C . ILE B 1 189 ? -10.867 22.266 25.734 1 88.38 189 ILE B C 1
ATOM 4553 O O . ILE B 1 189 ? -10.516 21.266 26.359 1 88.38 189 ILE B O 1
ATOM 4557 N N . GLU B 1 190 ? -10.789 22.359 24.469 1 90.81 190 GLU B N 1
ATOM 4558 C CA . GLU B 1 190 ? -10.055 21.328 23.75 1 90.81 190 GLU B CA 1
ATOM 4559 C C . GLU B 1 190 ? -8.57 21.328 24.125 1 90.81 190 GLU B C 1
ATOM 4561 O O . GLU B 1 190 ? -7.984 22.406 24.312 1 90.81 190 GLU B O 1
ATOM 4566 N N . ALA B 1 191 ? -8.039 20.203 24.266 1 92.31 191 ALA B N 1
ATOM 4567 C CA . ALA B 1 191 ? -6.625 20.062 24.594 1 92.31 191 ALA B CA 1
ATOM 4568 C C . ALA B 1 191 ? -5.758 20.828 23.594 1 92.31 191 ALA B C 1
ATOM 4570 O O . ALA B 1 191 ? -4.742 21.422 23.969 1 92.31 191 ALA B O 1
ATOM 4571 N N . ASP B 1 192 ? -6.199 20.891 22.391 1 92.81 192 ASP B N 1
ATOM 4572 C CA . ASP B 1 192 ? -5.441 21.578 21.359 1 92.81 192 ASP B CA 1
ATOM 4573 C C . ASP B 1 192 ? -5.461 23.094 21.594 1 92.81 192 ASP B C 1
ATOM 4575 O O . ASP B 1 192 ? -4.469 23.781 21.328 1 92.81 192 ASP B O 1
ATOM 4579 N N . ASP B 1 193 ? -6.57 23.578 22.031 1 94.5 193 ASP B N 1
ATOM 4580 C CA . ASP B 1 193 ? -6.633 24.984 22.391 1 94.5 193 ASP B CA 1
ATOM 4581 C C . ASP B 1 193 ? -5.699 25.297 23.562 1 94.5 193 ASP B C 1
ATOM 4583 O O . ASP B 1 193 ? -5.023 26.312 23.578 1 94.5 193 ASP B O 1
ATOM 4587 N N . TRP B 1 194 ? -5.816 24.438 24.5 1 95.38 194 TRP B N 1
ATOM 4588 C CA . TRP B 1 194 ? -4.961 24.625 25.656 1 95.38 194 TRP B CA 1
ATOM 4589 C C . TRP B 1 194 ? -3.49 24.656 25.266 1 95.38 194 TRP B C 1
ATOM 4591 O O . TRP B 1 194 ? -2.748 25.547 25.672 1 95.38 194 TRP B O 1
ATOM 4601 N N . LEU B 1 195 ? -3.051 23.766 24.484 1 96.69 195 LEU B N 1
ATOM 4602 C CA . LEU B 1 195 ? -1.683 23.719 23.969 1 96.69 195 LEU B CA 1
ATOM 4603 C C . LEU B 1 195 ? -1.36 24.969 23.172 1 96.69 195 LEU B C 1
ATOM 4605 O O . LEU B 1 195 ? -0.259 25.516 23.281 1 96.69 195 LEU B O 1
ATOM 4609 N N . ALA B 1 196 ? -2.326 25.375 22.375 1 96.94 196 ALA B N 1
ATOM 4610 C CA . ALA B 1 196 ? -2.145 26.578 21.578 1 96.94 196 ALA B CA 1
ATOM 4611 C C . ALA B 1 196 ? -1.889 27.797 22.453 1 96.94 196 ALA B C 1
ATOM 4613 O O . ALA B 1 196 ? -1.046 28.641 22.141 1 96.94 196 ALA B O 1
ATOM 4614 N N . ILE B 1 197 ? -2.635 27.906 23.516 1 97.44 197 ILE B N 1
ATOM 4615 C CA . ILE B 1 197 ? -2.469 29 24.453 1 97.44 197 ILE B CA 1
ATOM 4616 C C . ILE B 1 197 ? -1.052 28.984 25.016 1 97.44 197 ILE B C 1
ATOM 4618 O O . ILE B 1 197 ? -0.388 30.016 25.078 1 97.44 197 ILE B O 1
ATOM 4622 N N . GLN B 1 198 ? -0.587 27.781 25.422 1 97.81 198 GLN B N 1
ATOM 4623 C CA . GLN B 1 198 ? 0.773 27.656 25.938 1 97.81 198 GLN B CA 1
ATOM 4624 C C . GLN B 1 198 ? 1.799 28.047 24.875 1 97.81 198 GLN B C 1
ATOM 4626 O O . GLN B 1 198 ? 2.781 28.719 25.172 1 97.81 198 GLN B O 1
ATOM 4631 N N . GLN B 1 199 ? 1.569 27.609 23.703 1 98 199 GLN B N 1
ATOM 4632 C CA . GLN B 1 199 ? 2.461 27.922 22.594 1 98 199 GLN B CA 1
ATOM 4633 C C . GLN B 1 199 ? 2.566 29.422 22.375 1 98 199 GLN B C 1
ATOM 4635 O O . GLN B 1 199 ? 3.666 29.953 22.188 1 98 199 GLN B O 1
ATOM 4640 N N . PHE B 1 200 ? 1.435 30.062 22.391 1 97.81 200 PHE B N 1
ATOM 4641 C CA . PHE B 1 200 ? 1.392 31.516 22.156 1 97.81 200 PHE B CA 1
ATOM 4642 C C . PHE B 1 200 ? 2.084 32.25 23.297 1 97.81 200 PHE B C 1
ATOM 4644 O O . PHE B 1 200 ? 2.777 33.25 23.062 1 97.81 200 PHE B O 1
ATOM 4651 N N . GLU B 1 201 ? 1.879 31.797 24.484 1 97.94 201 GLU B N 1
ATOM 4652 C CA . GLU B 1 201 ? 2.58 32.375 25.625 1 97.94 201 GLU B CA 1
ATOM 4653 C C . GLU B 1 201 ? 4.09 32.25 25.469 1 97.94 201 GLU B C 1
ATOM 4655 O O . GLU B 1 201 ? 4.836 33.188 25.766 1 97.94 201 GLU B O 1
ATOM 4660 N N . GLY B 1 202 ? 4.531 31.078 25.031 1 98.19 202 GLY B N 1
ATOM 4661 C CA . GLY B 1 202 ? 5.941 30.891 24.75 1 98.19 202 GLY B CA 1
ATOM 4662 C C . GLY B 1 202 ? 6.465 31.844 23.688 1 98.19 202 GLY B C 1
ATOM 4663 O O . GLY B 1 202 ? 7.57 32.375 23.812 1 98.19 202 GLY B O 1
ATOM 4664 N N . TRP B 1 203 ? 5.668 32.094 22.719 1 98.19 203 TRP B N 1
ATOM 4665 C CA . TRP B 1 203 ? 6.035 33 21.641 1 98.19 203 TRP B CA 1
ATOM 4666 C C . TRP B 1 203 ? 6.176 34.438 22.172 1 98.19 203 TRP B C 1
ATOM 4668 O O . TRP B 1 203 ? 7.152 35.125 21.859 1 98.19 203 TRP B O 1
ATOM 4678 N N . ASN B 1 204 ? 5.184 34.875 22.969 1 97.69 204 ASN B N 1
ATOM 4679 C CA . ASN B 1 204 ? 5.234 36.188 23.562 1 97.69 204 ASN B CA 1
ATOM 4680 C C . ASN B 1 204 ? 6.488 36.375 24.406 1 97.69 204 ASN B C 1
ATOM 4682 O O . ASN B 1 204 ? 7.125 37.438 24.359 1 97.69 204 ASN B O 1
ATOM 4686 N N . HIS B 1 205 ? 6.801 35.375 25.156 1 98.44 205 HIS B N 1
ATOM 4687 C CA . HIS B 1 205 ? 8.008 35.438 25.984 1 98.44 205 HIS B CA 1
ATOM 4688 C C . HIS B 1 205 ? 9.258 35.531 25.109 1 98.44 205 HIS B C 1
ATOM 4690 O O . HIS B 1 205 ? 10.164 36.312 25.406 1 98.44 205 HIS B O 1
ATOM 4696 N N . TYR B 1 206 ? 9.297 34.812 24.078 1 98.19 206 TYR B N 1
ATOM 4697 C CA . TYR B 1 206 ? 10.414 34.781 23.141 1 98.19 206 TYR B CA 1
ATOM 4698 C C . TYR B 1 206 ? 10.617 36.156 22.516 1 98.19 206 TYR B C 1
ATOM 4700 O O . TYR B 1 206 ? 11.75 36.625 22.375 1 98.19 206 TYR B O 1
ATOM 4708 N N . GLN B 1 207 ? 9.516 36.812 22.141 1 97.69 207 GLN B N 1
ATOM 4709 C CA . GLN B 1 207 ? 9.594 38.156 21.531 1 97.69 207 GLN B CA 1
ATOM 4710 C C . GLN B 1 207 ? 10.227 39.156 22.484 1 97.69 207 GLN B C 1
ATOM 4712 O O . GLN B 1 207 ? 10.914 40.094 22.062 1 97.69 207 GLN B O 1
ATOM 4717 N N . LYS B 1 208 ? 10.039 38.906 23.703 1 97.81 208 LYS B N 1
ATOM 4718 C CA . LYS B 1 208 ? 10.516 39.844 24.719 1 97.81 208 LYS B CA 1
ATOM 4719 C C . LYS B 1 208 ? 11.945 39.5 25.156 1 97.81 208 LYS B C 1
ATOM 4721 O O . LYS B 1 208 ? 12.75 40.406 25.391 1 97.81 208 LYS B O 1
ATOM 4726 N N . THR B 1 209 ? 12.312 38.188 25.219 1 97.5 209 THR B N 1
ATOM 4727 C CA . THR B 1 209 ? 13.539 37.781 25.891 1 97.5 209 THR B CA 1
ATOM 4728 C C . THR B 1 209 ? 14.516 37.125 24.906 1 97.5 209 THR B C 1
ATOM 4730 O O . THR B 1 209 ? 15.703 37 25.203 1 97.5 209 THR B O 1
ATOM 4733 N N . GLY B 1 210 ? 13.977 36.688 23.859 1 96.75 210 GLY B N 1
ATOM 4734 C CA . GLY B 1 210 ? 14.805 35.969 22.906 1 96.75 210 GLY B CA 1
ATOM 4735 C C . GLY B 1 210 ? 14.875 34.469 23.172 1 96.75 210 GLY B C 1
ATOM 4736 O O . GLY B 1 210 ? 15.547 33.75 22.438 1 96.75 210 GLY B O 1
ATOM 4737 N N . LYS B 1 211 ? 14.117 34.062 24.203 1 98 211 LYS B N 1
ATOM 4738 C CA . LYS B 1 211 ? 14.102 32.625 24.547 1 98 211 LYS B CA 1
ATOM 4739 C C . LYS B 1 211 ? 12.68 32.156 24.844 1 98 211 LYS B C 1
ATOM 4741 O O . LYS B 1 211 ? 11.836 32.938 25.281 1 98 211 LYS B O 1
ATOM 4746 N N . PHE B 1 212 ? 12.531 30.922 24.641 1 98.31 212 PHE B N 1
ATOM 4747 C CA . PHE B 1 212 ? 11.227 30.328 24.922 1 98.31 212 PHE B CA 1
ATOM 4748 C C . PHE B 1 212 ? 11.188 29.766 26.344 1 98.31 212 PHE B C 1
ATOM 4750 O O . PHE B 1 212 ? 12.141 29.125 26.797 1 98.31 212 PHE B O 1
ATOM 4757 N N . ASN B 1 213 ? 10.125 30.062 26.984 1 98.12 213 ASN B N 1
ATOM 4758 C CA . ASN B 1 213 ? 9.883 29.422 28.266 1 98.12 213 ASN B CA 1
ATOM 4759 C C . ASN B 1 213 ? 8.914 28.25 28.156 1 98.12 213 ASN B C 1
ATOM 4761 O O . ASN B 1 213 ? 8.734 27.484 29.094 1 98.12 213 ASN B O 1
ATOM 4765 N N . LYS B 1 214 ? 8.281 28.125 27.031 1 97.88 214 LYS B N 1
ATOM 4766 C CA . LYS B 1 214 ? 7.359 27.031 26.719 1 97.88 214 LYS B CA 1
ATOM 4767 C C . LYS B 1 214 ? 7.621 26.469 25.328 1 97.88 214 LYS B C 1
ATOM 4769 O O . LYS B 1 214 ? 7.898 27.203 24.391 1 97.88 214 LYS B O 1
ATOM 4774 N N . PHE B 1 215 ? 7.629 25.203 25.266 1 96.31 215 PHE B N 1
ATOM 4775 C CA . PHE B 1 215 ? 7.906 24.453 24.047 1 96.31 215 PHE B CA 1
ATOM 4776 C C . PHE B 1 215 ? 6.891 23.328 23.859 1 96.31 215 PHE B C 1
ATOM 4778 O O . PHE B 1 215 ? 6.535 22.641 24.812 1 96.31 215 PHE B O 1
ATOM 4785 N N . ILE B 1 216 ? 6.363 23.156 22.562 1 97.94 216 ILE B N 1
ATOM 4786 C CA . ILE B 1 216 ? 5.27 22.219 22.359 1 97.94 216 ILE B CA 1
ATOM 4787 C C . ILE B 1 216 ? 5.758 21.047 21.516 1 97.94 216 ILE B C 1
ATOM 4789 O O . ILE B 1 216 ? 6.488 21.219 20.531 1 97.94 216 ILE B O 1
ATOM 4793 N N . ILE B 1 217 ? 5.418 19.844 21.922 1 97.06 217 ILE B N 1
ATOM 4794 C CA . ILE B 1 217 ? 5.594 18.641 21.109 1 97.06 217 ILE B CA 1
ATOM 4795 C C . ILE B 1 217 ? 4.23 18.109 20.672 1 97.06 217 ILE B C 1
ATOM 4797 O O . ILE B 1 217 ? 3.422 17.688 21.5 1 97.06 217 ILE B O 1
ATOM 4801 N N . SER B 1 218 ? 3.986 18.172 19.391 1 96.44 218 SER B N 1
ATOM 4802 C CA . SER B 1 218 ? 2.691 17.734 18.875 1 96.44 218 SER B CA 1
ATOM 4803 C C . SER B 1 218 ? 2.762 17.391 17.391 1 96.44 218 SER B C 1
ATOM 4805 O O . SER B 1 218 ? 3.484 18.047 16.641 1 96.44 218 SER B O 1
ATOM 4807 N N . ILE B 1 219 ? 2.014 16.375 16.984 1 93.69 219 ILE B N 1
ATOM 4808 C CA . ILE B 1 219 ? 1.938 15.992 15.57 1 93.69 219 ILE B CA 1
ATOM 4809 C C . ILE B 1 219 ? 0.792 16.734 14.898 1 93.69 219 ILE B C 1
ATOM 4811 O O . ILE B 1 219 ? 0.675 16.734 13.672 1 93.69 219 ILE B O 1
ATOM 4815 N N . ASP B 1 220 ? -0.009 17.406 15.711 1 93 220 ASP B N 1
ATOM 4816 C CA . ASP B 1 220 ? -1.212 18.047 15.188 1 93 220 ASP B CA 1
ATOM 4817 C C . ASP B 1 220 ? -0.858 19.203 14.258 1 93 220 ASP B C 1
ATOM 4819 O O . ASP B 1 220 ? -0.047 20.062 14.609 1 93 220 ASP B O 1
ATOM 4823 N N . LYS B 1 221 ? -1.468 19.203 13.133 1 93.5 221 LYS B N 1
ATOM 4824 C CA . LYS B 1 221 ? -1.156 20.203 12.117 1 93.5 221 LYS B CA 1
ATOM 4825 C C . LYS B 1 221 ? -1.663 21.578 12.531 1 93.5 221 LYS B C 1
ATOM 4827 O O . LYS B 1 221 ? -1.21 22.594 12.008 1 93.5 221 LYS B O 1
ATOM 4832 N N . ASP B 1 222 ? -2.596 21.672 13.438 1 93.69 222 ASP B N 1
ATOM 4833 C CA . ASP B 1 222 ? -3.188 22.953 13.805 1 93.69 222 ASP B CA 1
ATOM 4834 C C . ASP B 1 222 ? -2.193 23.797 14.586 1 93.69 222 ASP B C 1
ATOM 4836 O O . ASP B 1 222 ? -2.309 25.031 14.609 1 93.69 222 ASP B O 1
ATOM 4840 N N . GLN B 1 223 ? -1.257 23.188 15.234 1 94.5 223 GLN B N 1
ATOM 4841 C CA . GLN B 1 223 ? -0.221 23.938 15.938 1 94.5 223 GLN B CA 1
ATOM 4842 C C . GLN B 1 223 ? 0.611 24.766 14.961 1 94.5 223 GLN B C 1
ATOM 4844 O O . GLN B 1 223 ? 1.211 25.766 15.352 1 94.5 223 GLN B O 1
ATOM 4849 N N . ARG B 1 224 ? 0.586 24.406 13.727 1 95.81 224 ARG B N 1
ATOM 4850 C CA . ARG B 1 224 ? 1.423 25.062 12.734 1 95.81 224 ARG B CA 1
ATOM 4851 C C . ARG B 1 224 ? 0.783 26.359 12.258 1 95.81 224 ARG B C 1
ATOM 4853 O O . ARG B 1 224 ? 1.412 27.141 11.539 1 95.81 224 ARG B O 1
ATOM 4860 N N . THR B 1 225 ? -0.402 26.578 12.641 1 96.12 225 THR B N 1
ATOM 4861 C CA . THR B 1 225 ? -1.078 27.797 12.211 1 96.12 225 THR B CA 1
ATOM 4862 C C . THR B 1 225 ? -0.792 28.953 13.172 1 96.12 225 THR B C 1
ATOM 4864 O O . THR B 1 225 ? -1.153 30.094 12.898 1 96.12 225 THR B O 1
ATOM 4867 N N . LEU B 1 226 ? -0.068 28.672 14.297 1 94.88 226 LEU B N 1
ATOM 4868 C CA . LEU B 1 226 ? 0.207 29.656 15.336 1 94.88 226 LEU B CA 1
ATOM 4869 C C . LEU B 1 226 ? 1.708 29.859 15.516 1 94.88 226 LEU B C 1
ATOM 4871 O O . LEU B 1 226 ? 2.494 28.938 15.281 1 94.88 226 LEU B O 1
ATOM 4875 N N . PRO B 1 227 ? 2.045 31.062 15.93 1 97.38 227 PRO B N 1
ATOM 4876 C CA . PRO B 1 227 ? 3.473 31.266 16.188 1 97.38 227 PRO B CA 1
ATOM 4877 C C . PRO B 1 227 ? 3.947 30.547 17.453 1 97.38 227 PRO B C 1
ATOM 4879 O O . PRO B 1 227 ? 3.176 30.391 18.406 1 97.38 227 PRO B O 1
ATOM 4882 N N . GLY B 1 228 ? 5.137 30.141 17.469 1 97.94 228 GLY B N 1
ATOM 4883 C CA . GLY B 1 228 ? 5.727 29.438 18.609 1 97.94 228 GLY B CA 1
ATOM 4884 C C . GLY B 1 228 ? 6.77 28.422 18.203 1 97.94 228 GLY B C 1
ATOM 4885 O O . GLY B 1 228 ? 7.223 28.406 17.062 1 97.94 228 GLY B O 1
ATOM 4886 N N . LEU B 1 229 ? 7.238 27.672 19.156 1 98.12 229 LEU B N 1
ATOM 4887 C CA . LEU B 1 229 ? 8.195 26.594 18.953 1 98.12 229 LEU B CA 1
ATOM 4888 C C . LEU B 1 229 ? 7.516 25.234 19.109 1 98.12 229 LEU B C 1
ATOM 4890 O O . LEU B 1 229 ? 6.93 24.938 20.156 1 98.12 229 LEU B O 1
ATOM 4894 N N . VAL B 1 230 ? 7.594 24.453 18.016 1 97.81 230 VAL B N 1
ATOM 4895 C CA . VAL B 1 230 ? 6.852 23.188 18 1 97.81 230 VAL B CA 1
ATOM 4896 C C . VAL B 1 230 ? 7.719 22.094 17.406 1 97.81 230 VAL B C 1
ATOM 4898 O O . VAL B 1 230 ? 8.422 22.312 16.422 1 97.81 230 VAL B O 1
ATOM 4901 N N . PHE B 1 231 ? 7.727 20.938 18 1 97.62 231 PHE B N 1
ATOM 4902 C CA . PHE B 1 231 ? 8.391 19.766 17.453 1 97.62 231 PHE B CA 1
ATOM 4903 C C . PHE B 1 231 ? 7.367 18.719 17.047 1 97.62 231 PHE B C 1
ATOM 4905 O O . PHE B 1 231 ? 6.492 18.359 17.828 1 97.62 231 PHE B O 1
ATOM 4912 N N . ASP B 1 232 ? 7.422 18.281 15.836 1 96.06 232 ASP B N 1
ATOM 4913 C CA . ASP B 1 232 ? 6.605 17.203 15.312 1 96.06 232 ASP B CA 1
ATOM 4914 C C . ASP B 1 232 ? 7.309 15.852 15.484 1 96.06 232 ASP B C 1
ATOM 4916 O O . ASP B 1 232 ? 8.258 15.547 14.758 1 96.06 232 ASP B O 1
ATOM 4920 N N . PRO B 1 233 ? 6.855 15.008 16.328 1 95.44 233 PRO B N 1
ATOM 4921 C CA . PRO B 1 233 ? 7.555 13.758 16.641 1 95.44 233 PRO B CA 1
ATOM 4922 C C . PRO B 1 233 ? 7.238 12.641 15.656 1 95.44 233 PRO B C 1
ATOM 4924 O O . PRO B 1 233 ? 7.551 11.477 15.914 1 95.44 233 PRO B O 1
ATOM 4927 N N . MET B 1 234 ? 6.664 12.953 14.562 1 93.19 234 MET B N 1
ATOM 4928 C CA . MET B 1 234 ? 6.336 11.93 13.57 1 93.19 234 MET B CA 1
ATOM 4929 C C . MET B 1 234 ? 7.594 11.219 13.086 1 93.19 234 MET B C 1
ATOM 4931 O O . MET B 1 234 ? 8.617 11.852 12.836 1 93.19 234 MET B O 1
ATOM 4935 N N . ARG B 1 235 ? 7.445 9.883 12.906 1 88.81 235 ARG B N 1
ATOM 4936 C CA . ARG B 1 235 ? 8.555 9.07 12.422 1 88.81 235 ARG B CA 1
ATOM 4937 C C . ARG B 1 235 ? 8.203 8.383 11.109 1 88.81 235 ARG B C 1
ATOM 4939 O O . ARG B 1 235 ? 7.035 8.102 10.844 1 88.81 235 ARG B O 1
ATOM 4946 N N . ASN B 1 236 ? 9.203 8.102 10.328 1 83.31 236 ASN B N 1
ATOM 4947 C CA . ASN B 1 236 ? 9.023 7.324 9.109 1 83.31 236 ASN B CA 1
ATOM 4948 C C . ASN B 1 236 ? 9.117 5.824 9.375 1 83.31 236 ASN B C 1
ATOM 4950 O O . ASN B 1 236 ? 9.242 5.406 10.523 1 83.31 236 ASN B O 1
ATOM 4954 N N . ASP B 1 237 ? 8.992 4.977 8.32 1 73.69 237 ASP B N 1
ATOM 4955 C CA . ASP B 1 237 ? 8.953 3.521 8.43 1 73.69 237 ASP B CA 1
ATOM 4956 C C . ASP B 1 237 ? 10.258 2.977 9.008 1 73.69 237 ASP B C 1
ATOM 4958 O O . ASP B 1 237 ? 10.281 1.873 9.555 1 73.69 237 ASP B O 1
ATOM 4962 N N . LYS B 1 238 ? 11.336 3.732 8.977 1 72.69 238 LYS B N 1
ATOM 4963 C CA . LYS B 1 238 ? 12.641 3.303 9.484 1 72.69 238 LYS B CA 1
ATOM 4964 C C . LYS B 1 238 ? 12.836 3.734 10.938 1 72.69 238 LYS B C 1
ATOM 4966 O O . LYS B 1 238 ? 13.859 3.428 11.547 1 72.69 238 LYS B O 1
ATOM 4971 N N . GLY B 1 239 ? 11.883 4.543 11.414 1 81.69 239 GLY B N 1
ATOM 4972 C CA . GLY B 1 239 ? 11.953 4.977 12.797 1 81.69 239 GLY B CA 1
ATOM 4973 C C . GLY B 1 239 ? 12.586 6.348 12.969 1 81.69 239 GLY B C 1
ATOM 4974 O O . GLY B 1 239 ? 12.734 6.836 14.086 1 81.69 239 GLY B O 1
ATOM 4975 N N . ASP B 1 240 ? 12.93 6.957 11.883 1 86.19 240 ASP B N 1
ATOM 4976 C CA . ASP B 1 240 ? 13.523 8.289 11.945 1 86.19 240 ASP B CA 1
ATOM 4977 C C . ASP B 1 240 ? 12.445 9.367 12 1 86.19 240 ASP B C 1
ATOM 4979 O O . ASP B 1 240 ? 11.359 9.203 11.445 1 86.19 240 ASP B O 1
ATOM 4983 N N . PHE B 1 241 ? 12.859 10.445 12.68 1 91.31 241 PHE B N 1
ATOM 4984 C CA . PHE B 1 241 ? 11.938 11.57 12.727 1 91.31 241 PHE B CA 1
ATOM 4985 C C . PHE B 1 241 ? 11.797 12.211 11.352 1 91.31 241 PHE B C 1
ATOM 4987 O O . PHE B 1 241 ? 12.797 12.461 10.672 1 91.31 241 PHE B O 1
ATOM 4994 N N . VAL B 1 242 ? 10.578 12.461 10.961 1 88.62 242 VAL B N 1
ATOM 4995 C CA . VAL B 1 242 ? 10.312 13.078 9.664 1 88.62 242 VAL B CA 1
ATOM 4996 C C . VAL B 1 242 ? 10.859 14.5 9.648 1 88.62 242 VAL B C 1
ATOM 4998 O O . VAL B 1 242 ? 11.477 14.922 8.672 1 88.62 242 VAL B O 1
ATOM 5001 N N . ARG B 1 243 ? 10.633 15.188 10.727 1 90.5 243 ARG B N 1
ATOM 5002 C CA . ARG B 1 243 ? 11.227 16.5 10.953 1 90.5 243 ARG B CA 1
ATOM 5003 C C . ARG B 1 243 ? 12.359 16.422 11.969 1 90.5 243 ARG B C 1
ATOM 5005 O O . ARG B 1 243 ? 12.117 16.156 13.148 1 90.5 243 ARG B O 1
ATOM 5012 N N . GLU B 1 244 ? 13.492 16.812 11.594 1 91.25 244 GLU B N 1
ATOM 5013 C CA . GLU B 1 244 ? 14.695 16.562 12.391 1 91.25 244 GLU B CA 1
ATOM 5014 C C . GLU B 1 244 ? 14.844 17.594 13.508 1 91.25 244 GLU B C 1
ATOM 5016 O O . GLU B 1 244 ? 15.57 17.359 14.469 1 91.25 244 GLU B O 1
ATOM 5021 N N . THR B 1 245 ? 14.258 18.75 13.25 1 95.5 245 THR B N 1
ATOM 5022 C CA . THR B 1 245 ? 14.383 19.797 14.266 1 95.5 245 THR B CA 1
ATOM 5023 C C . THR B 1 245 ? 13.039 20.484 14.5 1 95.5 245 THR B C 1
ATOM 5025 O O . THR B 1 245 ? 12.125 20.344 13.688 1 95.5 245 THR B O 1
ATOM 5028 N N . PRO B 1 246 ? 12.891 21.156 15.648 1 97.19 246 PRO B N 1
ATOM 5029 C CA . PRO B 1 246 ? 11.672 21.906 15.914 1 97.19 246 PRO B CA 1
ATOM 5030 C C . PRO B 1 246 ? 11.43 23.016 14.891 1 97.19 246 PRO B C 1
ATOM 5032 O O . PRO B 1 246 ? 12.367 23.484 14.242 1 97.19 246 PRO B O 1
ATOM 5035 N N . MET B 1 247 ? 10.234 23.328 14.805 1 97.31 247 MET B N 1
ATOM 5036 C CA . MET B 1 247 ? 9.82 24.453 13.961 1 97.31 247 MET B CA 1
ATOM 5037 C C . MET B 1 247 ? 9.703 25.734 14.781 1 97.31 247 MET B C 1
ATOM 5039 O O . MET B 1 247 ? 9.062 25.734 15.836 1 97.31 247 MET B O 1
ATOM 5043 N N . LEU B 1 248 ? 10.336 26.75 14.359 1 97.88 248 LEU B N 1
ATOM 5044 C CA . LEU B 1 248 ? 10.141 28.094 14.898 1 97.88 248 LEU B CA 1
ATOM 5045 C C . LEU B 1 248 ? 9.219 28.906 14 1 97.88 248 LEU B C 1
ATOM 5047 O O . LEU B 1 248 ? 9.672 29.516 13.031 1 97.88 248 LEU B O 1
ATOM 5051 N N . ILE B 1 249 ? 7.988 28.984 14.391 1 97.56 249 ILE B N 1
ATOM 5052 C CA . ILE B 1 249 ? 6.969 29.609 13.555 1 97.56 249 ILE B CA 1
ATOM 5053 C C . ILE B 1 249 ? 6.727 31.047 14.039 1 97.56 249 ILE B C 1
ATOM 5055 O O . ILE B 1 249 ? 6.449 31.266 15.219 1 97.56 249 ILE B O 1
ATOM 5059 N N . ASP B 1 250 ? 6.855 31.984 13.148 1 96.75 250 ASP B N 1
ATOM 5060 C CA . ASP B 1 250 ? 6.578 33.375 13.508 1 96.75 250 ASP B CA 1
ATOM 5061 C C . ASP B 1 250 ? 5.121 33.719 13.219 1 96.75 250 ASP B C 1
ATOM 5063 O O . ASP B 1 250 ? 4.324 32.844 12.852 1 96.75 250 ASP B O 1
ATOM 5067 N N . ASN B 1 251 ? 4.773 34.969 13.516 1 94.81 251 ASN B N 1
ATOM 5068 C CA . ASN B 1 251 ? 3.404 35.438 13.328 1 94.81 251 ASN B CA 1
ATOM 5069 C C . ASN B 1 251 ? 3.197 36.031 11.93 1 94.81 251 ASN B C 1
ATOM 5071 O O . ASN B 1 251 ? 2.391 36.938 11.742 1 94.81 251 ASN B O 1
ATOM 5075 N N . GLY B 1 252 ? 3.908 35.5 10.969 1 94.62 252 GLY B N 1
ATOM 5076 C CA . GLY B 1 252 ? 3.828 36 9.602 1 94.62 252 GLY B CA 1
ATOM 5077 C C . GLY B 1 252 ? 2.941 35.156 8.703 1 94.62 252 GLY B C 1
ATOM 5078 O O . GLY B 1 252 ? 2.111 34.406 9.195 1 94.62 252 GLY B O 1
ATOM 5079 N N . MET B 1 253 ? 3.041 35.344 7.414 1 96.44 253 MET B N 1
ATOM 5080 C CA . MET B 1 253 ? 2.201 34.688 6.422 1 96.44 253 MET B CA 1
ATOM 5081 C C . MET B 1 253 ? 2.445 33.188 6.418 1 96.44 253 MET B C 1
ATOM 5083 O O . MET B 1 253 ? 1.515 32.406 6.223 1 96.44 253 MET B O 1
ATOM 5087 N N . GLY B 1 254 ? 3.688 32.844 6.711 1 96.56 254 GLY B N 1
ATOM 5088 C CA . GLY B 1 254 ? 4.062 31.453 6.586 1 96.56 254 GLY B CA 1
ATOM 5089 C C . GLY B 1 254 ? 4.188 30.984 5.145 1 96.56 254 GLY B C 1
ATOM 5090 O O . GLY B 1 254 ? 4.613 31.75 4.277 1 96.56 254 GLY B O 1
ATOM 5091 N N . ASN B 1 255 ? 3.932 29.719 4.973 1 95.38 255 ASN B N 1
ATOM 5092 C CA . ASN B 1 255 ? 4.109 29.109 3.658 1 95.38 255 ASN B CA 1
ATOM 5093 C C . ASN B 1 255 ? 3.162 27.938 3.457 1 95.38 255 ASN B C 1
ATOM 5095 O O . ASN B 1 255 ? 2.689 27.344 4.43 1 95.38 255 ASN B O 1
ATOM 5099 N N . ILE B 1 256 ? 2.807 27.656 2.176 1 96.56 256 ILE B N 1
ATOM 5100 C CA . ILE B 1 256 ? 2.107 26.438 1.779 1 96.56 256 ILE B CA 1
ATOM 5101 C C . ILE B 1 256 ? 2.812 25.812 0.585 1 96.56 256 ILE B C 1
ATOM 5103 O O . ILE B 1 256 ? 3.455 26.5 -0.207 1 96.56 256 ILE B O 1
ATOM 5107 N N . PHE B 1 257 ? 2.736 24.547 0.498 1 96 257 PHE B N 1
ATOM 5108 C CA . PHE B 1 257 ? 3.381 23.812 -0.589 1 96 257 PHE B CA 1
ATOM 5109 C C . PHE B 1 257 ? 2.65 22.5 -0.872 1 96 257 PHE B C 1
ATOM 5111 O O . PHE B 1 257 ? 1.966 21.969 0.002 1 96 257 PHE B O 1
ATOM 5118 N N . MET B 1 258 ? 2.816 22.078 -2.094 1 94.62 258 MET B N 1
ATOM 5119 C CA . MET B 1 258 ? 2.236 20.812 -2.494 1 94.62 258 MET B CA 1
ATOM 5120 C C . MET B 1 258 ? 3.15 19.641 -2.107 1 94.62 258 MET B C 1
ATOM 5122 O O . MET B 1 258 ? 4.355 19.688 -2.365 1 94.62 258 MET B O 1
ATOM 5126 N N . LYS B 1 259 ? 2.543 18.641 -1.504 1 92.19 259 LYS B N 1
ATOM 5127 C CA . LYS B 1 259 ? 3.271 17.422 -1.158 1 92.19 259 LYS B CA 1
ATOM 5128 C C . LYS B 1 259 ? 3.176 16.391 -2.277 1 92.19 259 LYS B C 1
ATOM 5130 O O . LYS B 1 259 ? 2.285 16.469 -3.127 1 92.19 259 LYS B O 1
ATOM 5135 N N . PRO B 1 260 ? 4.078 15.422 -2.219 1 88.5 260 PRO B N 1
ATOM 5136 C CA . PRO B 1 260 ? 4.082 14.398 -3.266 1 88.5 260 PRO B CA 1
ATOM 5137 C C . PRO B 1 260 ? 2.785 13.594 -3.312 1 88.5 260 PRO B C 1
ATOM 5139 O O . PRO B 1 260 ? 2.422 13.07 -4.367 1 88.5 260 PRO B O 1
ATOM 5142 N N . ASN B 1 261 ? 2.168 13.539 -2.299 1 86.81 261 ASN B N 1
ATOM 5143 C CA . ASN B 1 261 ? 0.932 12.766 -2.266 1 86.81 261 ASN B CA 1
ATOM 5144 C C . ASN B 1 261 ? -0.259 13.586 -2.742 1 86.81 261 ASN B C 1
ATOM 5146 O O . ASN B 1 261 ? -1.395 13.109 -2.736 1 86.81 261 ASN B O 1
ATOM 5150 N N . GLY B 1 262 ? -0.022 14.812 -3.041 1 87.31 262 GLY B N 1
ATOM 5151 C CA . GLY B 1 262 ? -1.075 15.648 -3.586 1 87.31 262 GLY B CA 1
ATOM 5152 C C . GLY B 1 262 ? -1.751 16.516 -2.539 1 87.31 262 GLY B C 1
ATOM 5153 O O . GLY B 1 262 ? -2.617 17.328 -2.865 1 87.31 262 GLY B O 1
ATOM 5154 N N . GLU B 1 263 ? -1.322 16.312 -1.347 1 91.44 263 GLU B N 1
ATOM 5155 C CA . GLU B 1 263 ? -1.879 17.125 -0.268 1 91.44 263 GLU B CA 1
ATOM 5156 C C . GLU B 1 263 ? -1.114 18.438 -0.112 1 91.44 263 GLU B C 1
ATOM 5158 O O . GLU B 1 263 ? -0.018 18.594 -0.655 1 91.44 263 GLU B O 1
ATOM 5163 N N . VAL B 1 264 ? -1.752 19.328 0.615 1 94.75 264 VAL B N 1
ATOM 5164 C CA . VAL B 1 264 ? -1.114 20.625 0.862 1 94.75 264 VAL B CA 1
ATOM 5165 C C . VAL B 1 264 ? -0.532 20.656 2.273 1 94.75 264 VAL B C 1
ATOM 5167 O O . VAL B 1 264 ? -1.208 20.281 3.236 1 94.75 264 VAL B O 1
ATOM 5170 N N . GLY B 1 265 ? 0.703 20.922 2.367 1 94.88 265 GLY B N 1
ATOM 5171 C CA . GLY B 1 265 ? 1.35 21.203 3.641 1 94.88 265 GLY B CA 1
ATOM 5172 C C . GLY B 1 265 ? 1.634 22.672 3.861 1 94.88 265 GLY B C 1
ATOM 5173 O O . GLY B 1 265 ? 1.565 23.469 2.924 1 94.88 265 GLY B O 1
ATOM 5174 N N . GLY B 1 266 ? 1.897 23.016 5.125 1 96.25 266 GLY B N 1
ATOM 5175 C CA . GLY B 1 266 ? 2.213 24.422 5.355 1 96.25 266 GLY B CA 1
ATOM 5176 C C . GLY B 1 266 ? 2.184 24.797 6.824 1 96.25 266 GLY B C 1
ATOM 5177 O O . GLY B 1 266 ? 2.051 23.938 7.691 1 96.25 266 GLY B O 1
ATOM 5178 N N . TYR B 1 267 ? 2.436 26.109 7.043 1 97.38 267 TYR B N 1
ATOM 5179 C CA . TYR B 1 267 ? 2.377 26.734 8.359 1 97.38 267 TYR B CA 1
ATOM 5180 C C . TYR B 1 267 ? 2.02 28.203 8.25 1 97.38 267 TYR B C 1
ATOM 5182 O O . TYR B 1 267 ? 1.998 28.766 7.152 1 97.38 267 TYR B O 1
ATOM 5190 N N . GLY B 1 268 ? 1.613 28.781 9.391 1 97.06 268 GLY B N 1
ATOM 5191 C CA . GLY B 1 268 ? 1.314 30.203 9.43 1 97.06 268 GLY B CA 1
ATOM 5192 C C . GLY B 1 268 ? -0.074 30.531 8.914 1 97.06 268 GLY B C 1
ATOM 5193 O O . GLY B 1 268 ? -0.968 29.688 8.93 1 97.06 268 GLY B O 1
ATOM 5194 N N . MET B 1 269 ? -0.254 31.766 8.477 1 97.19 269 MET B N 1
ATOM 5195 C CA . MET B 1 269 ? -1.559 32.281 8.07 1 97.19 269 MET B CA 1
ATOM 5196 C C . MET B 1 269 ? -2.027 31.594 6.785 1 97.19 269 MET B C 1
ATOM 5198 O O . MET B 1 269 ? -3.221 31.344 6.613 1 97.19 269 MET B O 1
ATOM 5202 N N . LEU B 1 270 ? -1.084 31.344 5.918 1 97.69 270 LEU B N 1
ATOM 5203 C CA . LEU B 1 270 ? -1.442 30.719 4.648 1 97.69 270 LEU B CA 1
ATOM 5204 C C . LEU B 1 270 ? -2.031 29.328 4.875 1 97.69 270 LEU B C 1
ATOM 5206 O O . LEU B 1 270 ? -2.984 28.938 4.199 1 97.69 270 LEU B O 1
ATOM 5210 N N . PHE B 1 271 ? -1.414 28.609 5.797 1 97.5 271 PHE B N 1
ATOM 5211 C CA . PHE B 1 271 ? -1.94 27.281 6.094 1 97.5 271 PHE B CA 1
ATOM 5212 C C . PHE B 1 271 ? -3.324 27.375 6.727 1 97.5 271 PHE B C 1
ATOM 5214 O O . PHE B 1 271 ? -4.199 26.547 6.441 1 97.5 271 PHE B O 1
ATOM 5221 N N . PHE B 1 272 ? -3.51 28.328 7.594 1 97.69 272 PHE B N 1
ATOM 5222 C CA . PHE B 1 272 ? -4.836 28.594 8.141 1 97.69 272 PHE B CA 1
ATOM 5223 C C . PHE B 1 272 ? -5.828 28.906 7.027 1 97.69 272 PHE B C 1
ATOM 5225 O O . PHE B 1 272 ? -6.957 28.406 7.035 1 97.69 272 PHE B O 1
ATOM 5232 N N . GLY B 1 273 ? -5.43 29.734 6.121 1 97.81 273 GLY B N 1
ATOM 5233 C CA . GLY B 1 273 ? -6.262 30.031 4.969 1 97.81 273 GLY B CA 1
ATOM 5234 C C . GLY B 1 273 ? -6.652 28.812 4.172 1 97.81 273 GLY B C 1
ATOM 5235 O O . GLY B 1 273 ? -7.797 28.688 3.723 1 97.81 273 GLY B O 1
ATOM 5236 N N . TYR B 1 274 ? -5.652 27.984 4.02 1 97.44 274 TYR B N 1
ATOM 5237 C CA . TYR B 1 274 ? -5.926 26.719 3.346 1 97.44 274 TYR B CA 1
ATOM 5238 C C . TYR B 1 274 ? -7.039 25.953 4.047 1 97.44 274 TYR B C 1
ATOM 5240 O O . TYR B 1 274 ? -7.953 25.438 3.396 1 97.44 274 TYR B O 1
ATOM 5248 N N . GLN B 1 275 ? -7.008 25.875 5.34 1 96.88 275 GLN B N 1
ATOM 5249 C CA . GLN B 1 275 ? -8.023 25.172 6.105 1 96.88 275 GLN B CA 1
ATOM 5250 C C . GLN B 1 275 ? -9.383 25.859 6 1 96.88 275 GLN B C 1
ATOM 5252 O O . GLN B 1 275 ? -10.422 25.203 6.027 1 96.88 275 GLN B O 1
ATOM 5257 N N . MET B 1 276 ? -9.352 27.172 5.863 1 97.31 276 MET B N 1
ATOM 5258 C CA . MET B 1 276 ? -10.594 27.922 5.699 1 97.31 276 MET B CA 1
ATOM 5259 C C . MET B 1 276 ? -11.297 27.531 4.406 1 97.31 276 MET B C 1
ATOM 5261 O O . MET B 1 276 ? -12.531 27.594 4.32 1 97.31 276 MET B O 1
ATOM 5265 N N . LEU B 1 277 ? -10.492 27.094 3.469 1 96.25 277 LEU B N 1
ATOM 5266 C CA . LEU B 1 277 ? -11.047 26.766 2.16 1 96.25 277 LEU B CA 1
ATOM 5267 C C . LEU B 1 277 ? -11.359 25.281 2.062 1 96.25 277 LEU B C 1
ATOM 5269 O O . LEU B 1 277 ? -12.43 24.906 1.577 1 96.25 277 LEU B O 1
ATOM 5273 N N . CYS B 1 278 ? -10.414 24.484 2.574 1 93.69 278 CYS B N 1
ATOM 5274 C CA . CYS B 1 278 ? -10.531 23.047 2.348 1 93.69 278 CYS B CA 1
ATOM 5275 C C . CYS B 1 278 ? -11.031 22.328 3.602 1 93.69 278 CYS B C 1
ATOM 5277 O O . CYS B 1 278 ? -11.359 21.156 3.559 1 93.69 278 CYS B O 1
ATOM 5279 N N . GLY B 1 279 ? -11.117 23.078 4.672 1 93.94 279 GLY B N 1
ATOM 5280 C CA . GLY B 1 279 ? -11.555 22.453 5.918 1 93.94 279 GLY B CA 1
ATOM 5281 C C . GLY B 1 279 ? -10.516 21.531 6.523 1 93.94 279 GLY B C 1
ATOM 5282 O O . GLY B 1 279 ? -9.312 21.781 6.41 1 93.94 279 GLY B O 1
ATOM 5283 N N . ASP B 1 280 ? -10.938 20.594 7.316 1 92.75 280 ASP B N 1
ATOM 5284 C CA . ASP B 1 280 ? -10.148 19.578 7.996 1 92.75 280 ASP B CA 1
ATOM 5285 C C . ASP B 1 280 ? -10.938 18.281 8.148 1 92.75 280 ASP B C 1
ATOM 5287 O O . ASP B 1 280 ? -11.844 18.188 8.977 1 92.75 280 ASP B O 1
ATOM 5291 N N . SER B 1 281 ? -10.508 17.312 7.426 1 89 281 SER B N 1
ATOM 5292 C CA . SER B 1 281 ? -11.242 16.047 7.391 1 89 281 SER B CA 1
ATOM 5293 C C . SER B 1 281 ? -11.148 15.32 8.727 1 89 281 SER B C 1
ATOM 5295 O O . SER B 1 281 ? -12.094 14.633 9.133 1 89 281 SER B O 1
ATOM 5297 N N . ALA B 1 282 ? -10.07 15.477 9.398 1 87.56 282 ALA B N 1
ATOM 5298 C CA . ALA B 1 282 ? -9.898 14.812 10.688 1 87.56 282 ALA B CA 1
ATOM 5299 C C . ALA B 1 282 ? -10.945 15.273 11.688 1 87.56 282 ALA B C 1
ATOM 5301 O O . ALA B 1 282 ? -11.398 14.492 12.531 1 87.56 282 ALA B O 1
ATOM 5302 N N . ASP B 1 283 ? -11.344 16.484 11.547 1 91.5 283 ASP B N 1
ATOM 5303 C CA . ASP B 1 283 ? -12.289 17.062 12.492 1 91.5 283 ASP B CA 1
ATOM 5304 C C . ASP B 1 283 ? -13.672 17.219 11.867 1 91.5 283 ASP B C 1
ATOM 5306 O O . ASP B 1 283 ? -14.555 17.859 12.445 1 91.5 283 ASP B O 1
ATOM 5310 N N . ASN B 1 284 ? -13.883 16.719 10.75 1 91.5 284 ASN B N 1
ATOM 5311 C CA . ASN B 1 284 ? -15.156 16.766 10.031 1 91.5 284 ASN B CA 1
ATOM 5312 C C . ASN B 1 284 ? -15.602 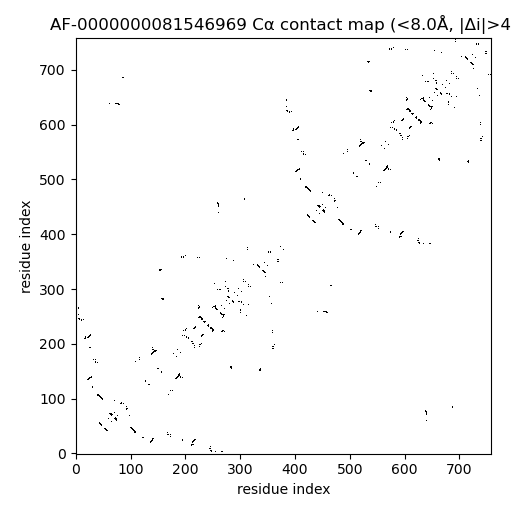18.188 9.75 1 91.5 284 ASN B C 1
ATOM 5314 O O . ASN B 1 284 ? -16.75 18.547 9.984 1 91.5 284 ASN B O 1
ATOM 5318 N N . ILE B 1 285 ? -14.617 19.031 9.406 1 93.81 285 ILE B N 1
ATOM 5319 C CA . ILE B 1 285 ? -14.898 20.406 9.016 1 93.81 285 ILE B CA 1
ATOM 5320 C C . ILE B 1 285 ? -14.945 20.516 7.492 1 93.81 285 ILE B C 1
ATOM 5322 O O . ILE B 1 285 ? -13.945 20.281 6.816 1 93.81 285 ILE B O 1
ATOM 5326 N N . LYS B 1 286 ? -16.125 20.922 6.922 1 91.56 286 LYS B N 1
ATOM 5327 C CA . LYS B 1 286 ? -16.359 20.984 5.48 1 91.56 286 LYS B CA 1
ATOM 5328 C C . LYS B 1 286 ? -16.953 22.328 5.07 1 91.56 286 LYS B C 1
ATOM 5330 O O . LYS B 1 286 ? -18.156 22.531 5.16 1 91.56 286 LYS B O 1
ATOM 5335 N N . PRO B 1 287 ? -16.172 23.172 4.586 1 92.25 287 PRO B N 1
ATOM 5336 C CA . PRO B 1 287 ? -16.672 24.5 4.234 1 92.25 287 PRO B CA 1
ATOM 5337 C C . PRO B 1 287 ? -17.656 24.469 3.066 1 92.25 287 PRO B C 1
ATOM 5339 O O . PRO B 1 287 ? -18.609 25.25 3.043 1 92.25 287 PRO B O 1
ATOM 5342 N N . TYR B 1 288 ? -17.438 23.641 2.111 1 86.81 288 TYR B N 1
ATOM 5343 C CA . TYR B 1 288 ? -18.297 23.656 0.937 1 86.81 288 TYR B CA 1
ATOM 5344 C C . TYR B 1 288 ? -18.719 22.25 0.541 1 86.81 288 TYR B C 1
ATOM 5346 O O . TYR B 1 288 ? -19.766 22.062 -0.096 1 86.81 288 TYR B O 1
ATOM 5354 N N . GLN B 1 289 ? -17.969 21.219 0.825 1 75.31 289 GLN B N 1
ATOM 5355 C CA . GLN B 1 289 ? -18.109 19.859 0.293 1 75.31 289 GLN B CA 1
ATOM 5356 C C . GLN B 1 289 ? -19.469 19.266 0.675 1 75.31 289 GLN B C 1
ATOM 5358 O O . GLN B 1 289 ? -20.078 18.547 -0.125 1 75.31 289 GLN B O 1
ATOM 5363 N N . GLY B 1 290 ? -19.953 19.625 1.877 1 71.31 290 GLY B N 1
ATOM 5364 C CA . GLY B 1 290 ? -21.203 19.047 2.328 1 71.31 290 GLY B CA 1
ATOM 5365 C C . GLY B 1 290 ? -22.422 19.844 1.871 1 71.31 290 GLY B C 1
ATOM 5366 O O . GLY B 1 290 ? -23.547 19.359 1.965 1 71.31 290 GLY B O 1
ATOM 5367 N N . LEU B 1 291 ? -22.156 21 1.325 1 82.38 291 LEU B N 1
ATOM 5368 C CA . LEU B 1 291 ? -23.266 21.906 1.056 1 82.38 291 LEU B CA 1
ATOM 5369 C C . LEU B 1 291 ? -23.531 22 -0.442 1 82.38 291 LEU B C 1
ATOM 5371 O O . LEU B 1 291 ? -24.688 22.094 -0.865 1 82.38 291 LEU B O 1
ATOM 5375 N N . ILE B 1 292 ? -22.688 22.094 -1.26 1 74.31 292 ILE B N 1
ATOM 5376 C CA . ILE B 1 292 ? -22.859 22.391 -2.678 1 74.31 292 ILE B CA 1
ATOM 5377 C C . ILE B 1 292 ? -22.609 21.141 -3.504 1 74.31 292 ILE B C 1
ATOM 5379 O O . ILE B 1 292 ? -22.984 21.078 -4.676 1 74.31 292 ILE B O 1
ATOM 5383 N N . GLY B 1 293 ? -22.375 20.078 -2.811 1 63.09 293 GLY B N 1
ATOM 5384 C CA . GLY B 1 293 ? -22.078 18.844 -3.541 1 63.09 293 GLY B CA 1
ATOM 5385 C C . GLY B 1 293 ? -20.594 18.703 -3.869 1 63.09 293 GLY B C 1
ATOM 5386 O O . GLY B 1 293 ? -19.812 19.625 -3.613 1 63.09 293 GLY B O 1
ATOM 5387 N N . LYS B 1 294 ? -20.219 17.5 -4.383 1 56.78 294 LYS B N 1
ATOM 5388 C CA . LYS B 1 294 ? -18.859 17.109 -4.703 1 56.78 294 LYS B CA 1
ATOM 5389 C C . LYS B 1 294 ? -18.297 17.938 -5.855 1 56.78 294 LYS B C 1
ATOM 5391 O O . LYS B 1 294 ? -18.828 17.906 -6.969 1 56.78 294 LYS B O 1
ATOM 5396 N N . GLY B 1 295 ? -18.047 19.25 -5.59 1 57.97 295 GLY B N 1
ATOM 5397 C CA . GLY B 1 295 ? -17.5 20.109 -6.629 1 57.97 295 GLY B CA 1
ATOM 5398 C C . GLY B 1 295 ? -15.984 20.125 -6.656 1 57.97 295 GLY B C 1
ATOM 5399 O O . GLY B 1 295 ? -15.328 19.609 -5.75 1 57.97 295 GLY B O 1
ATOM 5400 N N . LYS B 1 296 ? -15.383 20.797 -7.758 1 65.5 296 LYS B N 1
ATOM 5401 C CA . LYS B 1 296 ? -14.031 20.781 -8.312 1 65.5 296 LYS B CA 1
ATOM 5402 C C . LYS B 1 296 ? -13.102 21.688 -7.516 1 65.5 296 LYS B C 1
ATOM 5404 O O . LYS B 1 296 ? -12.172 22.281 -8.078 1 65.5 296 LYS B O 1
ATOM 5409 N N . PHE B 1 297 ? -13.461 22.062 -6.117 1 84.94 297 PHE B N 1
ATOM 5410 C CA . PHE B 1 297 ? -12.445 22.828 -5.406 1 84.94 297 PHE B CA 1
ATOM 5411 C C . PHE B 1 297 ? -11.664 21.953 -4.441 1 84.94 297 PHE B C 1
ATOM 5413 O O . PHE B 1 297 ? -12.219 21.469 -3.453 1 84.94 297 PHE B O 1
ATOM 5420 N N . GLY B 1 298 ? -10.562 21.625 -4.832 1 88.12 298 GLY B N 1
ATOM 5421 C CA . GLY B 1 298 ? -9.742 20.719 -4.043 1 88.12 298 GLY B CA 1
ATOM 5422 C C . GLY B 1 298 ? -8.43 21.328 -3.604 1 88.12 298 GLY B C 1
ATOM 5423 O O . GLY B 1 298 ? -8.266 22.547 -3.609 1 88.12 298 GLY B O 1
ATOM 5424 N N . ASP B 1 299 ? -7.562 20.516 -3.139 1 91.88 299 ASP B N 1
ATOM 5425 C CA . ASP B 1 299 ? -6.277 20.922 -2.572 1 91.88 299 ASP B CA 1
ATOM 5426 C C . ASP B 1 299 ? -5.465 21.719 -3.58 1 91.88 299 ASP B C 1
ATOM 5428 O O . ASP B 1 299 ? -4.902 22.766 -3.236 1 91.88 299 ASP B O 1
ATOM 5432 N N . ALA B 1 300 ? -5.527 21.312 -4.801 1 89.69 300 ALA B N 1
ATOM 5433 C CA . ALA B 1 300 ? -4.75 22 -5.828 1 89.69 300 ALA B CA 1
ATOM 5434 C C . ALA B 1 300 ? -5.289 23.406 -6.078 1 89.69 300 ALA B C 1
ATOM 5436 O O . ALA B 1 300 ? -4.52 24.359 -6.195 1 89.69 300 ALA B O 1
ATOM 5437 N N . SER B 1 301 ? -6.535 23.547 -6.203 1 92.31 301 SER B N 1
ATOM 5438 C CA . SER B 1 301 ? -7.152 24.859 -6.422 1 92.31 301 SER B CA 1
ATOM 5439 C C . SER B 1 301 ? -6.836 25.812 -5.281 1 92.31 301 SER B C 1
ATOM 5441 O O . SER B 1 301 ? -6.5 26.969 -5.52 1 92.31 301 SER B O 1
ATOM 5443 N N . ALA B 1 302 ? -7.047 25.297 -4.082 1 95.38 302 ALA B N 1
ATOM 5444 C CA . ALA B 1 302 ? -6.758 26.125 -2.91 1 95.38 302 ALA B CA 1
ATOM 5445 C C . ALA B 1 302 ? -5.293 26.547 -2.893 1 95.38 302 ALA B C 1
ATOM 5447 O O . ALA B 1 302 ? -4.98 27.703 -2.592 1 95.38 302 ALA B O 1
ATOM 5448 N N . PHE B 1 303 ? -4.43 25.641 -3.211 1 96.25 303 PHE B N 1
ATOM 5449 C CA . PHE B 1 303 ? -2.998 25.906 -3.236 1 96.25 303 PHE B CA 1
ATOM 5450 C C . PHE B 1 303 ? -2.676 27.016 -4.234 1 96.25 303 PHE B C 1
ATOM 5452 O O . PHE B 1 303 ? -1.982 27.984 -3.898 1 96.25 303 PHE B O 1
ATOM 5459 N N . TYR B 1 304 ? -3.205 26.969 -5.422 1 94.25 304 TYR B N 1
ATOM 5460 C CA . TYR B 1 304 ? -2.934 27.969 -6.453 1 94.25 304 TYR B CA 1
ATOM 5461 C C . TYR B 1 304 ? -3.477 29.328 -6.051 1 94.25 304 TYR B C 1
ATOM 5463 O O . TYR B 1 304 ? -2.828 30.359 -6.277 1 94.25 304 TYR B O 1
ATOM 5471 N N . LEU B 1 305 ? -4.605 29.281 -5.473 1 95.94 305 LEU B N 1
ATOM 5472 C CA . LEU B 1 305 ? -5.238 30.516 -5.059 1 95.94 305 LEU B CA 1
ATOM 5473 C C . LEU B 1 305 ? -4.414 31.219 -3.984 1 95.94 305 LEU B C 1
ATOM 5475 O O . LEU B 1 305 ? -4.086 32.406 -4.117 1 95.94 305 LEU B O 1
ATOM 5479 N N . LEU B 1 306 ? -4.008 30.547 -2.969 1 97.44 306 LEU B N 1
ATOM 5480 C CA . LEU B 1 306 ? -3.381 31.125 -1.79 1 97.44 306 LEU B CA 1
ATOM 5481 C C . LEU B 1 306 ? -1.9 31.406 -2.037 1 97.44 306 LEU B C 1
ATOM 5483 O O . LEU B 1 306 ? -1.314 32.281 -1.412 1 97.44 306 LEU B O 1
ATOM 5487 N N . SER B 1 307 ? -1.338 30.609 -2.922 1 95.88 307 SER B N 1
ATOM 5488 C CA . SER B 1 307 ? 0.081 30.781 -3.217 1 95.88 307 SER B CA 1
ATOM 5489 C C . SER B 1 307 ? 0.359 32.156 -3.826 1 95.88 307 SER B C 1
ATOM 5491 O O . SER B 1 307 ? 1.502 32.625 -3.834 1 95.88 307 SER B O 1
ATOM 5493 N N . GLN B 1 308 ? -0.66 32.812 -4.324 1 95.5 308 GLN B N 1
ATOM 5494 C CA . GLN B 1 308 ? -0.495 34.094 -4.957 1 95.5 308 GLN B CA 1
ATOM 5495 C C . GLN B 1 308 ? -0.592 35.219 -3.932 1 95.5 308 GLN B C 1
ATOM 5497 O O . GLN B 1 308 ? -0.33 36.406 -4.25 1 95.5 308 GLN B O 1
ATOM 5502 N N . CYS B 1 309 ? -0.951 34.938 -2.715 1 96.94 309 CYS B N 1
ATOM 5503 C CA . CYS B 1 309 ? -1.185 35.938 -1.693 1 96.94 309 CYS B CA 1
ATOM 5504 C C . CYS B 1 309 ? 0.084 36.219 -0.894 1 96.94 309 CYS B C 1
ATOM 5506 O O . CYS B 1 309 ? 0.768 35.281 -0.469 1 96.94 309 CYS B O 1
ATOM 5508 N N . SER B 1 310 ? 0.371 37.531 -0.676 1 94.88 310 SER B N 1
ATOM 5509 C CA . SER B 1 310 ? 1.581 37.906 0.052 1 94.88 310 SER B CA 1
ATOM 5510 C C . SER B 1 310 ? 1.246 38.594 1.356 1 94.88 310 SER B C 1
ATOM 5512 O O . SER B 1 310 ? 2.105 38.75 2.229 1 94.88 310 SER B O 1
ATOM 5514 N N . THR B 1 311 ? 0.015 39.094 1.434 1 96.94 311 THR B N 1
ATOM 5515 C CA . THR B 1 311 ? -0.409 39.812 2.625 1 96.94 311 THR B CA 1
ATOM 5516 C C . THR B 1 311 ? -1.678 39.219 3.211 1 96.94 311 THR B C 1
ATOM 5518 O O . THR B 1 311 ? -2.426 38.531 2.506 1 96.94 311 THR B O 1
ATOM 5521 N N . PRO B 1 312 ? -1.833 39.5 4.523 1 97.44 312 PRO B N 1
ATOM 5522 C CA . PRO B 1 312 ? -3.07 39 5.129 1 97.44 312 PRO B CA 1
ATOM 5523 C C . PRO B 1 312 ? -4.32 39.531 4.418 1 97.44 312 PRO B C 1
ATOM 5525 O O . PRO B 1 312 ? -5.281 38.75 4.238 1 97.44 312 PRO B O 1
ATOM 5528 N N . LYS B 1 313 ? -4.293 40.75 4.008 1 97.94 313 LYS B N 1
ATOM 5529 C CA . LYS B 1 313 ? -5.438 41.312 3.312 1 97.94 313 LYS B CA 1
ATOM 5530 C C . LYS B 1 313 ? -5.734 40.562 2.018 1 97.94 313 LYS B C 1
ATOM 5532 O O . LYS B 1 313 ? -6.879 40.188 1.763 1 97.94 313 LYS B O 1
ATOM 5537 N N . GLU B 1 314 ? -4.695 40.312 1.238 1 97.81 314 GLU B N 1
ATOM 5538 C CA . GLU B 1 314 ? -4.855 39.594 -0.019 1 97.81 314 GLU B CA 1
ATOM 5539 C C . GLU B 1 314 ? -5.438 38.219 0.215 1 97.81 314 GLU B C 1
ATOM 5541 O O . GLU B 1 314 ? -6.312 37.75 -0.53 1 97.81 314 GLU B O 1
ATOM 5546 N N . MET B 1 315 ? -4.969 37.562 1.192 1 98.19 315 MET B N 1
ATOM 5547 C CA . MET B 1 315 ? -5.414 36.188 1.504 1 98.19 315 MET B CA 1
ATOM 5548 C C . MET B 1 315 ? -6.895 36.188 1.86 1 98.19 315 MET B C 1
ATOM 5550 O O . MET B 1 315 ? -7.664 35.406 1.302 1 98.19 315 MET B O 1
ATOM 5554 N N . TRP B 1 316 ? -7.281 37.062 2.77 1 98.44 316 TRP B N 1
ATOM 5555 C CA . TRP B 1 316 ? -8.656 37.062 3.25 1 98.44 316 TRP B CA 1
ATOM 5556 C C . TRP B 1 316 ? -9.617 37.5 2.145 1 98.44 316 TRP B C 1
ATOM 5558 O O . TRP B 1 316 ? -10.734 36.969 2.045 1 98.44 316 TRP B O 1
ATOM 5568 N N . VAL B 1 317 ? -9.195 38.438 1.3 1 98.31 317 VAL B N 1
ATOM 5569 C CA . VAL B 1 317 ? -10.031 38.844 0.173 1 98.31 317 VAL B CA 1
ATOM 5570 C C . VAL B 1 317 ? -10.227 37.688 -0.78 1 98.31 317 VAL B C 1
ATOM 5572 O O . VAL B 1 317 ? -11.336 37.438 -1.262 1 98.31 317 VAL B O 1
ATOM 5575 N N . ALA B 1 318 ? -9.141 36.969 -1.05 1 97.81 318 ALA B N 1
ATOM 5576 C CA . ALA B 1 318 ? -9.227 35.812 -1.916 1 97.81 318 ALA B CA 1
ATOM 5577 C C . ALA B 1 318 ? -10.195 34.781 -1.342 1 97.81 318 ALA B C 1
ATOM 5579 O O . ALA B 1 318 ? -10.984 34.156 -2.078 1 97.81 318 ALA B O 1
ATOM 5580 N N . ILE B 1 319 ? -10.164 34.531 -0.044 1 97.94 319 ILE B N 1
ATOM 5581 C CA . ILE B 1 319 ? -11.023 33.562 0.627 1 97.94 319 ILE B CA 1
ATOM 5582 C C . ILE B 1 319 ? -12.477 34.031 0.541 1 97.94 319 ILE B C 1
ATOM 5584 O O . ILE B 1 319 ? -13.359 33.219 0.185 1 97.94 319 ILE B O 1
ATOM 5588 N N . ILE B 1 320 ? -12.688 35.312 0.848 1 97.62 320 ILE B N 1
ATOM 5589 C CA . ILE B 1 320 ? -14.031 35.875 0.797 1 97.62 320 ILE B CA 1
ATOM 5590 C C . ILE B 1 320 ? -14.609 35.688 -0.609 1 97.62 320 ILE B C 1
ATOM 5592 O O . ILE B 1 320 ? -15.742 35.25 -0.774 1 97.62 320 ILE B O 1
ATOM 5596 N N . ASP B 1 321 ? -13.812 36.031 -1.599 1 97.06 321 ASP B N 1
ATOM 5597 C CA . ASP B 1 321 ? -14.25 35.938 -2.986 1 97.06 321 ASP B CA 1
ATOM 5598 C C . ASP B 1 321 ? -14.602 34.5 -3.355 1 97.06 321 ASP B C 1
ATOM 5600 O O . ASP B 1 321 ? -15.57 34.281 -4.082 1 97.06 321 ASP B O 1
ATOM 5604 N N . GLN B 1 322 ? -13.797 33.594 -2.887 1 95.56 322 GLN B N 1
ATOM 5605 C CA . GLN B 1 322 ? -14.07 32.188 -3.186 1 95.56 322 GLN B CA 1
ATOM 5606 C C . GLN B 1 322 ? -15.383 31.734 -2.553 1 95.56 322 GLN B C 1
ATOM 5608 O O . GLN B 1 322 ? -16.172 31.016 -3.18 1 95.56 322 GLN B O 1
ATOM 5613 N N . TYR B 1 323 ? -15.648 32.125 -1.313 1 95.56 323 TYR B N 1
ATOM 5614 C CA . TYR B 1 323 ? -16.906 31.781 -0.649 1 95.56 323 TYR B CA 1
ATOM 5615 C C . TYR B 1 323 ? -18.094 32.375 -1.39 1 95.56 323 TYR B C 1
ATOM 5617 O O . TYR B 1 323 ? -19.141 31.719 -1.527 1 95.56 323 TYR B O 1
ATOM 5625 N N . LYS B 1 324 ? -17.953 33.594 -1.878 1 94.69 324 LYS B N 1
ATOM 5626 C CA . LYS B 1 324 ? -19.031 34.25 -2.648 1 94.69 324 LYS B CA 1
ATOM 5627 C C . LYS B 1 324 ? -19.281 33.469 -3.949 1 94.69 324 LYS B C 1
ATOM 5629 O O . LYS B 1 324 ? -20.438 33.406 -4.406 1 94.69 324 LYS B O 1
ATOM 5634 N N . LYS B 1 325 ? -18.219 33 -4.52 1 92.94 325 LYS B N 1
ATOM 5635 C CA . LYS B 1 325 ? -18.359 32.188 -5.734 1 92.94 325 LYS B CA 1
ATOM 5636 C C . LYS B 1 325 ? -19.094 30.891 -5.453 1 92.94 325 LYS B C 1
ATOM 5638 O O . LYS B 1 325 ? -19.875 30.422 -6.281 1 92.94 325 LYS B O 1
ATOM 5643 N N . TRP B 1 326 ? -18.812 30.281 -4.289 1 92.56 326 TRP B N 1
ATOM 5644 C CA . TRP B 1 326 ? -19.484 29.047 -3.898 1 92.56 326 TRP B CA 1
ATOM 5645 C C . TRP B 1 326 ? -20.969 29.266 -3.67 1 92.56 326 TRP B C 1
ATOM 5647 O O . TRP B 1 326 ? -21.797 28.406 -3.982 1 92.56 326 TRP B O 1
ATOM 5657 N N . PHE B 1 327 ? -21.25 30.469 -3.117 1 93 327 PHE B N 1
ATOM 5658 C CA . PHE B 1 327 ? -22.625 30.812 -2.773 1 93 327 PHE B CA 1
ATOM 5659 C C . PHE B 1 327 ? -23.031 32.125 -3.42 1 93 327 PHE B C 1
ATOM 5661 O O . PHE B 1 327 ? -23.188 33.156 -2.734 1 93 327 PHE B O 1
ATOM 5668 N N . PRO B 1 328 ? -23.359 32.094 -4.664 1 90.94 328 PRO B N 1
ATOM 5669 C CA . PRO B 1 328 ? -23.594 33.312 -5.418 1 90.94 328 PRO B CA 1
ATOM 5670 C C . PRO B 1 328 ? -24.844 34.062 -4.965 1 90.94 328 PRO B C 1
ATOM 5672 O O . PRO B 1 328 ? -24.953 35.281 -5.16 1 90.94 328 PRO B O 1
ATOM 5675 N N . LYS B 1 329 ? -25.781 33.406 -4.387 1 91.94 329 LYS B N 1
ATOM 5676 C CA . LYS B 1 329 ? -27.031 34.062 -3.943 1 91.94 329 LYS B CA 1
ATOM 5677 C C . LYS B 1 329 ? -26.828 34.781 -2.611 1 91.94 329 LYS B C 1
ATOM 5679 O O . LYS B 1 329 ? -27.75 35.406 -2.098 1 91.94 329 LYS B O 1
ATOM 5684 N N . GLY B 1 330 ? -25.688 34.562 -1.954 1 91.44 330 GLY B N 1
ATOM 5685 C CA . GLY B 1 330 ? -25.344 35.25 -0.729 1 91.44 330 GLY B CA 1
ATOM 5686 C C . GLY B 1 330 ? -25.891 34.594 0.517 1 91.44 330 GLY B C 1
ATOM 5687 O O . GLY B 1 330 ? -25.75 35.125 1.623 1 91.44 330 GLY B O 1
ATOM 5688 N N . VAL B 1 331 ? -26.547 33.5 0.253 1 93.31 331 VAL B N 1
ATOM 5689 C CA . VAL B 1 331 ? -27.156 32.812 1.379 1 93.31 331 VAL B CA 1
ATOM 5690 C C . VAL B 1 331 ? -26.766 31.328 1.356 1 93.31 331 VAL B C 1
ATOM 5692 O O . VAL B 1 331 ? -26.578 30.75 0.286 1 93.31 331 VAL B O 1
ATOM 5695 N N . VAL B 1 332 ? -26.609 30.781 2.529 1 93.31 332 VAL B N 1
ATOM 5696 C CA . VAL B 1 332 ? -26.312 29.359 2.723 1 93.31 332 VAL B CA 1
ATOM 5697 C C . VAL B 1 332 ? -27.469 28.688 3.447 1 93.31 332 VAL B C 1
ATOM 5699 O O . VAL B 1 332 ? -27.859 29.109 4.535 1 93.31 332 VAL B O 1
ATOM 5702 N N . LYS B 1 333 ? -28 27.641 2.824 1 93.19 333 LYS B N 1
ATOM 5703 C CA . LYS B 1 333 ? -29.109 26.906 3.402 1 93.19 333 LYS B CA 1
ATOM 5704 C C . LYS B 1 333 ? -28.703 25.469 3.736 1 93.19 333 LYS B C 1
ATOM 5706 O O . LYS B 1 333 ? -28.094 24.781 2.91 1 93.19 333 LYS B O 1
ATOM 5711 N N . TYR B 1 334 ? -28.969 25.094 4.934 1 93.44 334 TYR B N 1
ATOM 5712 C CA . TYR B 1 334 ? -28.656 23.719 5.336 1 93.44 334 TYR B CA 1
ATOM 5713 C C . TYR B 1 334 ? -29.422 23.328 6.59 1 93.44 334 TYR B C 1
ATOM 5715 O O . TYR B 1 334 ? -30.062 24.172 7.223 1 93.44 334 TYR B O 1
ATOM 5723 N N . THR B 1 335 ? -29.453 22.031 6.855 1 94.56 335 THR B N 1
ATOM 5724 C CA . THR B 1 335 ? -29.984 21.5 8.109 1 94.56 335 THR B CA 1
ATOM 5725 C C . THR B 1 335 ? -28.844 21.125 9.055 1 94.56 335 THR B C 1
ATOM 5727 O O . THR B 1 335 ? -27.953 20.359 8.688 1 94.56 335 THR B O 1
ATOM 5730 N N . ASP B 1 336 ? -28.828 21.766 10.234 1 93.62 336 ASP B N 1
ATOM 5731 C CA . ASP B 1 336 ? -27.734 21.469 11.156 1 93.62 336 ASP B CA 1
ATOM 5732 C C . ASP B 1 336 ? -27.906 20.094 11.781 1 93.62 336 ASP B C 1
ATOM 5734 O O . ASP B 1 336 ? -28.875 19.391 11.5 1 93.62 336 ASP B O 1
ATOM 5738 N N . PHE B 1 337 ? -26.969 19.594 12.516 1 92.44 337 PHE B N 1
ATOM 5739 C CA . PHE B 1 337 ? -26.922 18.219 13.008 1 92.44 337 PHE B CA 1
ATOM 5740 C C . PHE B 1 337 ? -28.031 17.984 14.031 1 92.44 337 PHE B C 1
ATOM 5742 O O . PHE B 1 337 ? -28.359 16.844 14.352 1 92.44 337 PHE B O 1
ATOM 5749 N N . ASN B 1 338 ? -28.688 19.047 14.492 1 93.25 338 ASN B N 1
ATOM 5750 C CA . ASN B 1 338 ? -29.828 18.938 15.383 1 93.25 338 ASN B CA 1
ATOM 5751 C C . ASN B 1 338 ? -31.141 18.891 14.609 1 93.25 338 ASN B C 1
ATOM 5753 O O . ASN B 1 338 ? -32.219 18.812 15.211 1 93.25 338 ASN B O 1
ATOM 5757 N N . GLY B 1 339 ? -31.094 19.047 13.352 1 94.25 339 GLY B N 1
ATOM 5758 C CA . GLY B 1 339 ? -32.281 18.984 12.531 1 94.25 339 GLY B CA 1
ATOM 5759 C C . GLY B 1 339 ? -32.938 20.328 12.297 1 94.25 339 GLY B C 1
ATOM 5760 O O . GLY B 1 339 ? -34.062 20.422 11.805 1 94.25 339 GLY B O 1
ATOM 5761 N N . VAL B 1 340 ? -32.281 21.344 12.688 1 95.44 340 VAL B N 1
ATOM 5762 C CA . VAL B 1 340 ? -32.812 22.688 12.516 1 95.44 340 VAL B CA 1
ATOM 5763 C C . VAL B 1 340 ? -32.406 23.234 11.148 1 95.44 340 VAL B C 1
ATOM 5765 O O . VAL B 1 340 ? -31.234 23.266 10.797 1 95.44 340 VAL B O 1
ATOM 5768 N N . ASP B 1 341 ? -33.344 23.703 10.406 1 96.06 341 ASP B N 1
ATOM 5769 C CA . ASP B 1 341 ? -33.062 24.344 9.125 1 96.06 341 ASP B CA 1
ATOM 5770 C C . ASP B 1 341 ? -32.5 25.75 9.312 1 96.06 341 ASP B C 1
ATOM 5772 O O . ASP B 1 341 ? -33.094 26.562 10.023 1 96.06 341 ASP B O 1
ATOM 5776 N N . ARG B 1 342 ? -31.453 25.984 8.727 1 94.5 342 ARG B N 1
ATOM 5777 C CA . ARG B 1 342 ? -30.766 27.266 8.883 1 94.5 342 ARG B CA 1
ATOM 5778 C C . ARG B 1 342 ? -30.625 27.969 7.535 1 94.5 342 ARG B C 1
ATOM 5780 O O . ARG B 1 342 ? -30.422 27.328 6.508 1 94.5 342 ARG B O 1
ATOM 5787 N N . ARG B 1 343 ? -30.828 29.234 7.582 1 95.44 343 ARG B N 1
ATOM 5788 C CA . ARG B 1 343 ? -30.562 30.156 6.48 1 95.44 343 ARG B CA 1
ATOM 5789 C C . ARG B 1 343 ? -29.688 31.328 6.938 1 95.44 343 ARG B C 1
ATOM 5791 O O . ARG B 1 343 ? -30.172 32.219 7.633 1 95.44 343 ARG B O 1
ATOM 5798 N N . ILE B 1 344 ? -28.438 31.344 6.543 1 95.12 344 ILE B N 1
ATOM 5799 C CA . ILE B 1 344 ? -27.531 32.344 7.059 1 95.12 344 ILE B CA 1
ATOM 5800 C C . ILE B 1 344 ? -26.734 32.969 5.902 1 95.12 344 ILE B C 1
ATOM 5802 O O . ILE B 1 344 ? -26.75 32.469 4.785 1 95.12 344 ILE B O 1
ATOM 5806 N N . SER B 1 345 ? -26.078 34.094 6.277 1 96.06 345 SER B N 1
ATOM 5807 C CA . SER B 1 345 ? -25.266 34.75 5.262 1 96.06 345 SER B CA 1
ATOM 5808 C C . SER B 1 345 ? -23.953 34.031 5.043 1 96.06 345 SER B C 1
ATOM 5810 O O . SER B 1 345 ? -23.547 33.219 5.867 1 96.06 345 SER B O 1
ATOM 5812 N N . VAL B 1 346 ? -23.344 34.344 3.918 1 95.56 346 VAL B N 1
ATOM 5813 C CA . VAL B 1 346 ? -22.031 33.781 3.609 1 95.56 346 VAL B CA 1
ATOM 5814 C C . VAL B 1 346 ? -21.031 34.156 4.691 1 95.56 346 VAL B C 1
ATOM 5816 O O . VAL B 1 346 ? -20.203 33.344 5.117 1 95.56 346 VAL B O 1
ATOM 5819 N N . GLY B 1 347 ? -21.109 35.344 5.109 1 95.75 347 GLY B N 1
ATOM 5820 C CA . GLY B 1 347 ? -20.234 35.812 6.184 1 95.75 347 GLY B CA 1
ATOM 5821 C C . GLY B 1 347 ? -20.438 35.062 7.48 1 95.75 347 GLY B C 1
ATOM 5822 O O . GLY B 1 347 ? -19.469 34.75 8.18 1 95.75 347 GLY B O 1
ATOM 5823 N N . GLN B 1 348 ? -21.641 34.812 7.793 1 96.12 348 GLN B N 1
ATOM 5824 C CA . GLN B 1 348 ? -21.938 34.031 9 1 96.12 348 GLN B CA 1
ATOM 5825 C C . GLN B 1 348 ? -21.406 32.625 8.898 1 96.12 348 GLN B C 1
ATOM 5827 O O . GLN B 1 348 ? -20.891 32.062 9.875 1 96.12 348 GLN B O 1
ATOM 5832 N N . TRP B 1 349 ? -21.594 32.062 7.703 1 96.31 349 TRP B N 1
ATOM 5833 C CA . TRP B 1 349 ? -21.062 30.703 7.492 1 96.31 349 TRP B CA 1
ATOM 5834 C C . TRP B 1 349 ? -19.547 30.688 7.645 1 96.31 349 TRP B C 1
ATOM 5836 O O . TRP B 1 349 ? -19 29.812 8.336 1 96.31 349 TRP B O 1
ATOM 5846 N N . MET B 1 350 ? -18.906 31.641 7.074 1 97.06 350 MET B N 1
ATOM 5847 C CA . MET B 1 350 ? -17.453 31.766 7.215 1 97.06 350 MET B CA 1
ATOM 5848 C C . MET B 1 350 ? -17.062 31.875 8.68 1 97.06 350 MET B C 1
ATOM 5850 O O . MET B 1 350 ? -16.047 31.328 9.102 1 97.06 350 MET B O 1
ATOM 5854 N N . SER B 1 351 ? -17.844 32.594 9.406 1 97.31 351 SER B N 1
ATOM 5855 C CA . SER B 1 351 ? -17.562 32.781 10.828 1 97.31 351 SER B CA 1
ATOM 5856 C C . SER B 1 351 ? -17.641 31.469 11.586 1 97.31 351 SER B C 1
ATOM 5858 O O . SER B 1 351 ? -16.844 31.219 12.492 1 97.31 351 SER B O 1
ATOM 5860 N N . ILE B 1 352 ? -18.594 30.672 11.25 1 96.19 352 ILE B N 1
ATOM 5861 C CA . ILE B 1 352 ? -18.734 29.359 11.891 1 96.19 352 ILE B CA 1
ATOM 5862 C C . ILE B 1 352 ? -17.5 28.516 11.586 1 96.19 352 ILE B C 1
ATOM 5864 O O . ILE B 1 352 ? -16.938 27.891 12.492 1 96.19 352 ILE B O 1
ATOM 5868 N N . ILE B 1 353 ? -17.078 28.5 10.312 1 96.69 353 ILE B N 1
ATOM 5869 C CA . ILE B 1 353 ? -15.898 27.734 9.906 1 96.69 353 ILE B CA 1
ATOM 5870 C C . ILE B 1 353 ? -14.664 28.281 10.641 1 96.69 353 ILE B C 1
ATOM 5872 O O . ILE B 1 353 ? -13.844 27.5 11.133 1 96.69 353 ILE B O 1
ATOM 5876 N N . PHE B 1 354 ? -14.562 29.594 10.734 1 97.69 354 PHE B N 1
ATOM 5877 C CA . PHE B 1 354 ? -13.461 30.234 11.453 1 97.69 354 PHE B CA 1
ATOM 5878 C C . PHE B 1 354 ? -13.43 29.766 12.906 1 97.69 354 PHE B C 1
ATOM 5880 O O . PHE B 1 354 ? -12.359 29.438 13.43 1 97.69 354 PHE B O 1
ATOM 5887 N N . ASP B 1 355 ? -14.547 29.75 13.5 1 95.81 355 ASP B N 1
ATOM 5888 C CA . ASP B 1 355 ? -14.641 29.359 14.906 1 95.81 355 ASP B CA 1
ATOM 5889 C C . ASP B 1 355 ? -14.211 27.906 15.086 1 95.81 355 ASP B C 1
ATOM 5891 O O . ASP B 1 355 ? -13.625 27.547 16.109 1 95.81 355 ASP B O 1
ATOM 5895 N N . CYS B 1 356 ? -14.484 27.078 14.172 1 95.25 356 CYS B N 1
ATOM 5896 C CA . CYS B 1 356 ? -14.094 25.672 14.234 1 95.25 356 CYS B CA 1
ATOM 5897 C C . CYS B 1 356 ? -12.586 25.531 14.125 1 95.25 356 CYS B C 1
ATOM 5899 O O . CYS B 1 356 ? -11.992 24.672 14.789 1 95.25 356 CYS B O 1
ATOM 5901 N N . LEU B 1 357 ? -11.969 26.359 13.312 1 96.31 357 LEU B N 1
ATOM 5902 C CA . LEU B 1 357 ? -10.57 26.172 12.953 1 96.31 357 LEU B CA 1
ATOM 5903 C C . LEU B 1 357 ? -9.656 26.953 13.875 1 96.31 357 LEU B C 1
ATOM 5905 O O . LEU B 1 357 ? -8.539 26.531 14.164 1 96.31 357 LEU B O 1
ATOM 5909 N N . TYR B 1 358 ? -10.07 28.109 14.344 1 95.81 358 TYR B N 1
ATOM 5910 C CA . TYR B 1 358 ? -9.242 29.047 15.086 1 95.81 358 TYR B CA 1
ATOM 5911 C C . TYR B 1 358 ? -8.859 28.484 16.453 1 95.81 358 TYR B C 1
ATOM 5913 O O . TYR B 1 358 ? -9.727 28.094 17.234 1 95.81 358 TYR B O 1
ATOM 5921 N N . MET B 1 359 ? -7.559 28.469 16.688 1 94.5 359 MET B N 1
ATOM 5922 C CA . MET B 1 359 ? -7.051 28.062 17.984 1 94.5 359 MET B CA 1
ATOM 5923 C C . MET B 1 359 ? -6.91 29.25 18.922 1 94.5 359 MET B C 1
ATOM 5925 O O . MET B 1 359 ? -6.281 30.25 18.562 1 94.5 359 MET B O 1
ATOM 5929 N N . LYS B 1 360 ? -7.352 29.109 20.062 1 93.94 360 LYS B N 1
ATOM 5930 C CA . LYS B 1 360 ? -7.352 30.203 21.016 1 93.94 360 LYS B CA 1
ATOM 5931 C C . LYS B 1 360 ? -5.926 30.625 21.375 1 93.94 360 LYS B C 1
ATOM 5933 O O . LYS B 1 360 ? -5.027 29.781 21.453 1 93.94 360 LYS B O 1
ATOM 5938 N N . ARG B 1 361 ? -5.75 31.938 21.625 1 94.44 361 ARG B N 1
ATOM 5939 C CA . ARG B 1 361 ? -4.441 32.469 21.984 1 94.44 361 ARG B CA 1
ATOM 5940 C C . ARG B 1 361 ? -4.34 32.75 23.484 1 94.44 361 ARG B C 1
ATOM 5942 O O . ARG B 1 361 ? -3.238 32.875 24.016 1 94.44 361 ARG B O 1
ATOM 5949 N N . THR B 1 362 ? -5.504 32.906 24.078 1 95 362 THR B N 1
ATOM 5950 C CA . THR B 1 362 ? -5.633 33.094 25.516 1 95 362 THR B CA 1
ATOM 5951 C C . THR B 1 362 ? -6.871 32.375 26.031 1 95 362 THR B C 1
ATOM 5953 O O . THR B 1 362 ? -7.719 31.938 25.25 1 95 362 THR B O 1
ATOM 5956 N N . PHE B 1 363 ? -6.949 32.188 27.297 1 92.56 363 PHE B N 1
ATOM 5957 C CA . PHE B 1 363 ? -8.078 31.484 27.875 1 92.56 363 PHE B CA 1
ATOM 5958 C C . PHE B 1 363 ? -9.375 32.25 27.672 1 92.56 363 PHE B C 1
ATOM 5960 O O . PHE B 1 363 ? -10.445 31.656 27.547 1 92.56 363 PHE B O 1
ATOM 5967 N N . ASN B 1 364 ? -9.289 33.531 27.578 1 91.19 364 ASN B N 1
ATOM 5968 C CA . ASN B 1 364 ? -10.461 34.375 27.375 1 91.19 364 ASN B CA 1
ATOM 5969 C C . ASN B 1 364 ? -10.5 34.938 25.953 1 91.19 364 ASN B C 1
ATOM 5971 O O . ASN B 1 364 ? -11.047 36.031 25.734 1 91.19 364 ASN B O 1
ATOM 5975 N N . ASP B 1 365 ? -9.93 34.25 25.062 1 93.44 365 ASP B N 1
ATOM 5976 C CA . ASP B 1 365 ? -9.844 34.719 23.688 1 93.44 365 ASP B CA 1
ATOM 5977 C C . ASP B 1 365 ? -11.234 34.812 23.062 1 93.44 365 ASP B C 1
ATOM 5979 O O . ASP B 1 365 ? -11.953 33.812 22.938 1 93.44 365 ASP B O 1
ATOM 5983 N N . GLN B 1 366 ? -11.602 36 22.641 1 91.06 366 GLN B N 1
ATOM 5984 C CA . GLN B 1 366 ? -12.906 36.25 22.031 1 91.06 366 GLN B CA 1
ATOM 5985 C C . GLN B 1 366 ? -12.773 36.688 20.578 1 91.06 366 GLN B C 1
ATOM 5987 O O . GLN B 1 366 ? -13.625 37.438 20.078 1 91.06 366 GLN B O 1
ATOM 5992 N N . THR B 1 367 ? -11.734 36.281 20.031 1 94.56 367 THR B N 1
ATOM 5993 C CA . THR B 1 367 ? -11.477 36.688 18.656 1 94.56 367 THR B CA 1
ATOM 5994 C C . THR B 1 367 ? -12.578 36.188 17.734 1 94.56 367 THR B C 1
ATOM 5996 O O . THR B 1 367 ? -12.953 35 17.766 1 94.56 367 THR B O 1
ATOM 5999 N N . LYS B 1 368 ? -13.102 37.094 16.906 1 96.06 368 LYS B N 1
ATOM 6000 C CA . LYS B 1 368 ? -14.102 36.781 15.891 1 96.06 368 LYS B CA 1
ATOM 6001 C C . LYS B 1 368 ? -13.586 37.094 14.492 1 96.06 368 LYS B C 1
ATOM 6003 O O . LYS B 1 368 ? -12.734 37.969 14.328 1 96.06 368 LYS B O 1
ATOM 6008 N N . LEU B 1 369 ? -14.164 36.406 13.555 1 97.56 369 LEU B N 1
ATOM 6009 C CA . LEU B 1 369 ? -13.727 36.562 12.172 1 97.56 369 LEU B CA 1
ATOM 6010 C C . LEU B 1 369 ? -13.875 38.031 11.742 1 97.56 369 LEU B C 1
ATOM 6012 O O . LEU B 1 369 ? -12.977 38.594 11.109 1 97.56 369 LEU B O 1
ATOM 6016 N N . VAL B 1 370 ? -14.93 38.656 12.094 1 96.75 370 VAL B N 1
ATOM 6017 C CA . VAL B 1 370 ? -15.227 40.031 11.672 1 96.75 370 VAL B CA 1
ATOM 6018 C C . VAL B 1 370 ? -14.102 40.938 12.117 1 96.75 370 VAL B C 1
ATOM 6020 O O . VAL B 1 370 ? -13.688 41.844 11.359 1 96.75 370 VAL B O 1
ATOM 6023 N N . ASN B 1 371 ? -13.625 40.75 13.32 1 96.31 371 ASN B N 1
ATOM 6024 C CA . ASN B 1 371 ? -12.539 41.594 13.844 1 96.31 371 ASN B CA 1
ATOM 6025 C C . ASN B 1 371 ? -11.234 41.344 13.094 1 96.31 371 ASN B C 1
ATOM 6027 O O . ASN B 1 371 ? -10.477 42.281 12.844 1 96.31 371 ASN B O 1
ATOM 6031 N N . VAL B 1 372 ? -11.023 40.156 12.734 1 96.44 372 VAL B N 1
ATOM 6032 C CA . VAL B 1 372 ? -9.82 39.781 11.992 1 96.44 372 VAL B CA 1
ATOM 6033 C C . VAL B 1 372 ? -9.852 40.469 10.617 1 96.44 372 VAL B C 1
ATOM 6035 O O . VAL B 1 372 ? -8.859 41.062 10.195 1 96.44 372 VAL B O 1
ATOM 6038 N N . LEU B 1 373 ? -10.992 40.406 9.961 1 97.38 373 LEU B N 1
ATOM 6039 C CA . LEU B 1 373 ? -11.133 40.969 8.625 1 97.38 373 LEU B CA 1
ATOM 6040 C C . LEU B 1 373 ? -10.992 42.5 8.656 1 97.38 373 LEU B C 1
ATOM 6042 O O . LEU B 1 373 ? -10.367 43.062 7.77 1 97.38 373 LEU B O 1
ATOM 6046 N N . ARG B 1 374 ? -11.477 43.094 9.664 1 96.69 374 ARG B N 1
ATOM 6047 C CA . ARG B 1 374 ? -11.375 44.531 9.812 1 96.69 374 ARG B CA 1
ATOM 6048 C C . ARG B 1 374 ? -9.93 44.969 10.07 1 96.69 374 ARG B C 1
ATOM 6050 O O . ARG B 1 374 ? -9.453 45.938 9.5 1 96.69 374 ARG B O 1
ATOM 6057 N N . ASN B 1 375 ? -9.305 44.25 10.922 1 95.75 375 ASN B N 1
ATOM 6058 C CA . ASN B 1 375 ? -7.934 44.562 11.297 1 95.75 375 ASN B CA 1
ATOM 6059 C C . ASN B 1 375 ? -6.996 44.531 10.094 1 95.75 375 ASN B C 1
ATOM 6061 O O . ASN B 1 375 ? -6.031 45.281 10.023 1 95.75 375 ASN B O 1
ATOM 6065 N N . VAL B 1 376 ? -7.309 43.656 9.117 1 95.44 376 VAL B N 1
ATOM 6066 C CA . VAL B 1 376 ? -6.41 43.531 7.977 1 95.44 376 VAL B CA 1
ATOM 6067 C C . VAL B 1 376 ? -6.93 44.375 6.812 1 95.44 376 VAL B C 1
ATOM 6069 O O . VAL B 1 376 ? -6.301 44.438 5.754 1 95.44 376 VAL B O 1
ATOM 6072 N N . GLY B 1 377 ? -8.094 44.906 6.895 1 94.94 377 GLY B N 1
ATOM 6073 C CA . GLY B 1 377 ? -8.664 45.781 5.879 1 94.94 377 GLY B CA 1
ATOM 6074 C C . GLY B 1 377 ? -9.352 45 4.762 1 94.94 377 GLY B C 1
ATOM 6075 O O . GLY B 1 377 ? -9.352 45.438 3.609 1 94.94 377 GLY B O 1
ATOM 6076 N N . ALA B 1 378 ? -9.766 43.875 5.074 1 93.81 378 ALA B N 1
ATOM 6077 C CA . ALA B 1 378 ? -10.438 43.062 4.055 1 93.81 378 ALA B CA 1
ATOM 6078 C C . ALA B 1 378 ? -11.914 43.438 3.955 1 93.81 378 ALA B C 1
ATOM 6080 O O . ALA B 1 378 ? -12.578 43.125 2.961 1 93.81 378 ALA B O 1
ATOM 6081 N N . ILE B 1 379 ? -12.43 44.031 5 1 91.12 379 ILE B N 1
ATOM 6082 C CA . ILE B 1 379 ? -13.773 44.594 5.004 1 91.12 379 ILE B CA 1
ATOM 6083 C C . ILE B 1 379 ? -13.75 45.938 5.699 1 91.12 379 ILE B C 1
ATOM 6085 O O . ILE B 1 379 ? -12.836 46.25 6.477 1 91.12 379 ILE B O 1
#

pLDDT: mean 92.74, std 6.89, range [38.88, 98.44]

Organism: NCBI:txid2852022

Sequence (758 aa):
MSREYPLIESIDCLADLLEPDAIVYYDFDQVAYQAAASCEKRTIEVTHKASGRKKMFKTRTEFWGRQKNTVGGWLKAENTNREAACKKAGKEFIPWTREDFDVLDIQTPDPVENCLHTIKCKANAVLNYLGIPEDRCVGVLGGTGNFRLDLPMPERYKANRNNTLRPLLLGDARQYLQKQYNAQVINGIEADDWLAIQQFEGWNHYQKTGKFNKFIISIDKDQRTLPGLVFDPMRNDKGDFVRETPMLIDNGMGNIFMKPNGEVGGYGMLFFGYQMLCGDSADNIKPYQGLIGKGKFGDASAFYLLSQCSTPKEMWVAIIDQYKKWFPKGVVKYTDFNGVDRRISVGQWMSIIFDCLYMKRTFNDQTKLVNVLRNVGAIMSREYPLIESIDCLADLLEPDAIVYYDFDQVAYQAAASCEKRTIEVTHKASGRKKMFKTRTEFWGRQKNTVGGWLKAENTNREAACKKAGKEFIPWTREDFDVLDIQTPDPVENCLHTIKCKANAVLNYLGIPEDRCVGVLGGTGNFRLDLPMPERYKANRNNTLRPLLLGDARQYLQKQYNAQVINGIEADDWLAIQQFEGWNHYQKTGKFNKFIISIDKDQRTLPGLVFDPMRNDKGDFVRETPMLIDNGMGNIFMKPNGEVGGYGMLFFGYQMLCGDSADNIKPYQGLIGKGKFGDASAFYLLSQCSTPKEMWVAIIDQYKKWFPKGVVKYTDFNGVDRRISVGQWMSIIFDCLYMKRTFNDQTKLVNVLRNVGAI

Nearest PDB structures (foldseek):
  8her-assembly1_B  TM=2.804E-01  e=1.099E+00  Acetivibrio thermocellus DSM 1313
  5a72-assembly1_A  TM=1.606E-01  e=3.845E-01  Chlorella vulgaris
  5a78-assembly1_A  TM=1.528E-01  e=4.922E-01  Chlorella vulgaris
  8ixw-assembly1_B  TM=1.827E-01  e=6.302E-01  Tilapia lake virus
  6ulw-assembly1_C  TM=2.244E-01  e=2.608E+00  Bacillus stratosphericus LAMA 585

Radius of gyration: 32.21 Å; Cα contacts (8 Å, |Δi|>4): 1349; chains: 2; bounding box: 61×94×78 Å

Solvent-accessible surface area (backbone atoms only — not comparable to full-atom values): 40947 Å² total; per-residue (Å²): 128,84,69,81,59,55,51,49,93,44,63,79,51,50,65,73,38,38,42,95,80,32,39,31,39,33,52,39,51,58,50,26,47,52,26,17,45,72,36,41,50,63,33,32,41,38,29,35,66,88,81,62,52,72,47,80,36,66,42,68,42,55,42,34,20,85,49,90,88,44,82,22,23,38,50,36,18,50,37,52,45,48,39,42,52,21,56,62,69,71,48,87,71,78,78,80,56,75,85,49,42,45,78,44,84,43,76,47,71,50,64,67,66,58,28,52,50,45,38,51,51,54,55,47,51,53,30,60,71,69,69,47,60,71,89,39,40,36,29,37,28,65,54,55,53,44,74,56,59,70,53,88,33,59,53,46,55,39,49,76,59,69,83,50,86,71,48,86,45,31,65,57,36,48,52,47,40,34,70,77,39,58,30,44,70,30,60,62,40,43,41,66,33,54,50,34,22,48,25,33,50,12,33,55,41,21,76,73,69,67,27,22,49,31,38,35,36,42,75,60,69,71,62,36,44,43,34,19,42,39,29,42,76,47,57,47,99,86,66,44,54,71,51,79,35,42,30,55,39,57,89,51,53,63,38,68,44,54,34,51,85,60,45,70,46,52,24,13,47,46,31,45,51,44,34,66,61,66,29,37,76,87,44,45,40,59,68,44,59,81,71,77,40,95,62,96,77,46,57,63,54,50,47,58,60,51,59,60,40,84,44,72,31,51,40,51,40,52,51,52,51,49,52,42,66,77,30,72,86,47,53,46,75,49,49,23,62,85,68,50,77,43,79,41,42,53,68,56,52,50,36,52,54,44,60,65,68,61,67,39,61,42,96,80,56,76,85,48,57,68,57,54,34,45,75,50,61,53,95,128,84,69,80,59,56,50,50,94,42,62,78,52,48,65,72,38,38,40,95,79,31,39,33,40,33,54,38,50,60,50,26,45,52,26,17,45,72,36,39,50,62,33,31,41,39,28,36,65,90,80,60,53,72,49,79,36,67,42,68,41,55,42,34,2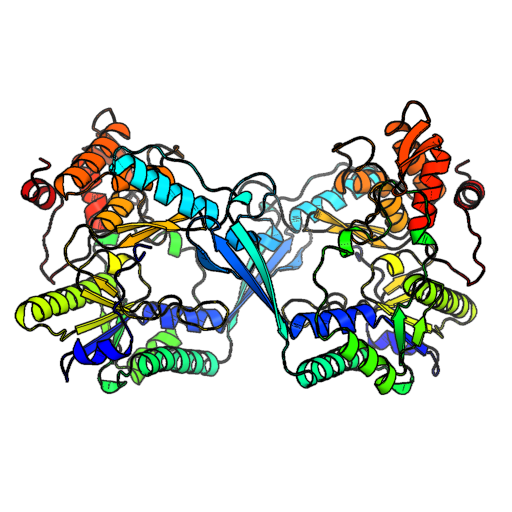0,85,50,92,88,44,81,22,23,39,49,36,20,50,37,51,45,48,39,43,52,22,54,62,70,72,44,86,71,79,76,81,55,75,86,49,41,46,78,42,84,42,79,48,70,50,64,67,65,58,28,53,48,44,39,51,52,54,56,46,52,52,29,59,72,67,69,47,60,69,90,40,39,37,28,36,28,67,54,54,53,45,73,55,59,69,52,88,32,58,52,46,55,39,50,77,59,71,82,51,86,72,49,85,45,32,65,60,36,50,52,47,39,35,70,75,40,58,31,43,70,30,60,63,40,43,40,66,34,55,51,34,22,47,26,34,50,12,32,56,43,22,76,74,70,67,29,21,47,31,38,36,35,41,74,60,70,71,62,37,45,44,33,21,43,39,29,42,77,47,57,47,100,86,67,45,55,72,50,80,35,42,30,57,39,56,89,50,55,63,37,69,44,53,33,49,88,60,45,73,45,52,24,12,47,45,32,45,50,45,35,66,62,67,28,37,76,87,43,44,39,61,69,46,57,82,71,77,41,94,63,96,75,45,56,63,54,50,47,56,60,52,59,60,40,85,44,71,32,51,41,51,40,52,51,51,52,50,53,42,66,77,29,73,85,48,54,47,75,49,48,24,61,85,68,48,78,44,77,41,42,52,68,56,51,50,36,53,54,45,62,65,68,61,66,38,59,42,96,80,57,76,86,48,57,69,59,55,35,43,76,51,60,53,94

Secondary structure (DSSP, 8-state):
---SS-B-S-GGGHHHHEEEEEEEEEEHHHHHHHHHHHTEEEEEEEEETTT--EEEES-HHHHH-S-SSS--HHHHHHHHHHHHHHHHHT-------GGGEEEEEEEEEPPHHHHHHHHHHHHHHHHHHHT--GGGEEEEEE-S--GGGGS--SS-TTGGGTTSPPPTTHHHHHHHHHHHS-PEEE-SS-HHHHHHHHHHHHHHHHHHHSSEEEEEE---GGGGGSSEEEE---B-TTS-BSS-S-EEE-SS--EEEE-TTS-EEEEHHHHHHHHHHH-BGGGTB-SSTTTT-S-S--HHHHHHHHHT--SHHHHHHHHHHHHHHH-TTSEEEEE-TTS-EEEEEHHHHHHHHHHHHPPPSSTT----HHHHHHHHT--/---SS-B-S-GGGHHHHEEEEEEEEEEHHHHHHHHHHHTEEEEEEEEETTT--EEEES-HHHHH-S-SSS--HHHHHHHHHHHHHHHHHT-------GGGEEEEEEEEEPPHHHHHHHHHHHHHHHHHHHT--GGGEEEEEE-S--GGGGS--SS-TTGGGTTSPPPTTHHHHHHHHHHHS-PEEE-SS-HHHHHHHHHHHHHHHHHHHSSEEEEEE---GGGGGSSEEEE---B-TTS-BSSSS-EEE-SS--EEEE-TTSPEEEEHHHHHHHHHHH-BGGGTB-SSTTTT-S-S--HHHHHHHHHT--SHHHHHHHHHHHHHHH-TTSEEEEE-TTS-EEEEEHHHHHHHHHHHHPPPSSTT----HHHHHHHHT--